Protein AF-0000000084727445 (afdb_homodimer)

Structure (mmCIF, N/CA/C/O backbone):
data_AF-0000000084727445-model_v1
#
loop_
_entity.id
_entity.type
_entity.pdbx_description
1 polymer "Aminoglycoside N3'-acetyltransferase"
#
loop_
_atom_site.group_PDB
_atom_site.id
_atom_site.type_symbol
_atom_site.label_atom_id
_atom_site.label_alt_id
_atom_site.label_comp_id
_atom_site.label_asym_id
_atom_site.label_entity_id
_atom_site.label_seq_id
_atom_site.pdbx_PDB_ins_code
_atom_site.Cartn_x
_atom_site.Cartn_y
_atom_site.Cartn_z
_atom_site.occupancy
_atom_site.B_iso_or_equiv
_atom_site.auth_seq_id
_atom_site.auth_comp_id
_atom_site.auth_asym_id
_atom_site.auth_atom_id
_atom_site.pdbx_PDB_model_num
ATOM 1 N N . MET A 1 1 ? -3.789 -14.625 15.906 1 36.19 1 MET A N 1
ATOM 2 C CA . MET A 1 1 ? -3.959 -13.188 16.078 1 36.19 1 MET A CA 1
ATOM 3 C C . MET A 1 1 ? -5.422 -12.836 16.328 1 36.19 1 MET A C 1
ATOM 5 O O . MET A 1 1 ? -6.273 -13.055 15.469 1 36.19 1 MET A O 1
ATOM 9 N N . ASN A 1 2 ? -5.859 -12.82 17.422 1 49.78 2 ASN A N 1
ATOM 10 C CA . ASN A 1 2 ? -7.227 -12.5 17.812 1 49.78 2 ASN A CA 1
ATOM 11 C C . ASN A 1 2 ? -7.68 -11.164 17.234 1 49.78 2 ASN A C 1
ATOM 13 O O . ASN A 1 2 ? -7.254 -10.102 17.703 1 49.78 2 ASN A O 1
ATOM 17 N N . GLU A 1 3 ? -8.047 -11.141 15.898 1 74.5 3 GLU A N 1
ATOM 18 C CA . GLU A 1 3 ? -8.508 -9.914 15.25 1 74.5 3 GLU A CA 1
ATOM 19 C C . GLU A 1 3 ? -9.758 -9.359 15.938 1 74.5 3 GLU A C 1
ATOM 21 O O . GLU A 1 3 ? -10.633 -10.117 16.344 1 74.5 3 GLU A O 1
ATOM 26 N N . THR A 1 4 ? -9.688 -8.133 16.5 1 88.75 4 THR A N 1
ATOM 27 C CA . THR A 1 4 ? -10.82 -7.406 17.062 1 88.75 4 THR A CA 1
ATOM 28 C C . THR A 1 4 ? -12.055 -7.586 16.188 1 88.75 4 THR A C 1
ATOM 30 O O . THR A 1 4 ? -11.992 -7.426 14.969 1 88.75 4 THR A O 1
ATOM 33 N N . LEU A 1 5 ? -13.07 -8.133 16.844 1 94.56 5 LEU A N 1
ATOM 34 C CA . LEU A 1 5 ? -14.328 -8.312 16.109 1 94.56 5 LEU A CA 1
ATOM 35 C C . LEU A 1 5 ? -14.844 -6.977 15.578 1 94.56 5 LEU A C 1
ATOM 37 O O . LEU A 1 5 ? -14.703 -5.945 16.234 1 94.56 5 LEU A O 1
ATOM 41 N N . PRO A 1 6 ? -15.461 -7.016 14.461 1 95.12 6 PRO A N 1
ATOM 42 C CA . PRO A 1 6 ? -15.992 -5.785 13.867 1 95.12 6 PRO A CA 1
ATOM 43 C C . PRO A 1 6 ? -16.906 -5.012 14.82 1 95.12 6 PRO A C 1
ATOM 45 O O . PRO A 1 6 ? -16.781 -3.791 14.938 1 95.12 6 PRO A O 1
ATOM 48 N N . GLU A 1 7 ? -17.75 -5.684 15.539 1 95.25 7 GLU A N 1
ATOM 49 C CA . GLU A 1 7 ? -18.719 -5.023 16.422 1 95.25 7 GLU A CA 1
ATOM 50 C C . GLU A 1 7 ? -18.016 -4.395 17.625 1 95.25 7 GLU A C 1
ATOM 52 O O . GLU A 1 7 ? -18.578 -3.537 18.297 1 95.25 7 GLU A O 1
ATOM 57 N N . ASP A 1 8 ? -16.844 -4.879 17.938 1 96.38 8 ASP A N 1
ATOM 58 C CA . ASP A 1 8 ? -16.047 -4.273 19.016 1 96.38 8 ASP A CA 1
ATOM 59 C C . ASP A 1 8 ? -15.383 -2.986 18.547 1 96.38 8 ASP A C 1
ATOM 61 O O . ASP A 1 8 ? -14.922 -2.182 19.359 1 96.38 8 ASP A O 1
ATOM 65 N N . ARG A 1 9 ? -15.336 -2.77 17.266 1 96.31 9 ARG A N 1
ATOM 66 C CA . ARG A 1 9 ? -14.68 -1.596 16.688 1 96.31 9 ARG A CA 1
ATOM 67 C C . ARG A 1 9 ? -15.672 -0.442 16.531 1 96.31 9 ARG A C 1
ATOM 69 O O . ARG A 1 9 ? -15.281 0.726 16.625 1 96.31 9 ARG A O 1
ATOM 76 N N . SER A 1 10 ? -16.828 -0.702 16.234 1 97.69 10 SER A N 1
ATOM 77 C CA . SER A 1 10 ? -17.891 0.284 16.078 1 97.69 10 SER A CA 1
ATOM 78 C C . SER A 1 10 ? -19.266 -0.361 16.203 1 97.69 10 SER A C 1
ATOM 80 O O . SER A 1 10 ? -19.438 -1.553 15.938 1 97.69 10 SER A O 1
ATOM 82 N N . PRO A 1 11 ? -20.266 0.376 16.625 1 97.25 11 PRO A N 1
ATOM 83 C CA . PRO A 1 11 ? -21.625 -0.177 16.781 1 97.25 11 PRO A CA 1
ATOM 84 C C . PRO A 1 11 ? -22.297 -0.491 15.453 1 97.25 11 PRO A C 1
ATOM 86 O O . PRO A 1 11 ? -23.219 -1.316 15.406 1 97.25 11 PRO A O 1
ATOM 89 N N . GLU A 1 12 ? -21.922 0.143 14.43 1 97.69 12 GLU A N 1
ATOM 90 C CA . GLU A 1 12 ? -22.391 -0.038 13.055 1 97.69 12 GLU A CA 1
ATOM 91 C C . GLU A 1 12 ? -21.234 0.094 12.062 1 97.69 12 GLU A C 1
ATOM 93 O O . GLU A 1 12 ? -20.172 0.629 12.398 1 97.69 12 GLU A O 1
ATOM 98 N N . PRO A 1 13 ? -21.469 -0.473 10.844 1 98 13 PRO A N 1
ATOM 99 C CA . PRO A 1 13 ? -20.422 -0.244 9.844 1 98 13 PRO A CA 1
ATOM 100 C C . PRO A 1 13 ? -20.234 1.234 9.508 1 98 13 PRO A C 1
ATOM 102 O O . PRO A 1 13 ? -21.219 1.973 9.398 1 98 13 PRO A O 1
ATOM 105 N N . ILE A 1 14 ? -19.016 1.622 9.461 1 98.81 14 ILE A N 1
ATOM 106 C CA . ILE A 1 14 ? -18.703 2.957 8.977 1 98.81 14 ILE A CA 1
ATOM 107 C C . ILE A 1 14 ? -18.594 2.939 7.449 1 98.81 14 ILE A C 1
ATOM 109 O O . ILE A 1 14 ? -17.875 2.121 6.879 1 98.81 14 ILE A O 1
ATOM 113 N N . THR A 1 15 ? -19.312 3.785 6.734 1 98.88 15 THR A N 1
ATOM 114 C CA . THR A 1 15 ? -19.438 3.736 5.285 1 98.88 15 THR A CA 1
ATOM 115 C C . THR A 1 15 ? -18.953 5.043 4.656 1 98.88 15 THR A C 1
ATOM 117 O O . THR A 1 15 ? -18.703 6.023 5.363 1 98.88 15 THR A O 1
ATOM 120 N N . VAL A 1 16 ? -18.828 5.047 3.334 1 98.81 16 VAL A N 1
ATOM 121 C CA . VAL A 1 16 ? -18.5 6.266 2.6 1 98.81 16 VAL A CA 1
ATOM 122 C C . VAL A 1 16 ? -19.531 7.348 2.91 1 98.81 16 VAL A C 1
ATOM 124 O O . VAL A 1 16 ? -19.172 8.492 3.209 1 98.81 16 VAL A O 1
ATOM 127 N N . GLU A 1 17 ? -20.75 6.98 2.914 1 98.62 17 GLU A N 1
ATOM 128 C CA . GLU A 1 17 ? -21.828 7.938 3.115 1 98.62 17 GLU A CA 1
ATOM 129 C C . GLU A 1 17 ? -21.828 8.484 4.539 1 98.62 17 GLU A C 1
ATOM 131 O O . GLU A 1 17 ? -22.016 9.688 4.75 1 98.62 17 GLU A O 1
ATOM 136 N N . SER A 1 18 ? -21.688 7.539 5.48 1 98.81 18 SER A N 1
ATOM 137 C CA . SER A 1 18 ? -21.688 8.008 6.863 1 98.81 18 SER A CA 1
ATOM 138 C C . SER A 1 18 ? -20.5 8.898 7.148 1 98.81 18 SER A C 1
ATOM 140 O O . SER A 1 18 ? -20.609 9.898 7.859 1 98.81 18 SER A O 1
ATOM 142 N N . MET A 1 19 ? -19.344 8.562 6.633 1 98.94 19 MET A N 1
ATOM 143 C CA . MET A 1 19 ? -18.156 9.398 6.84 1 98.94 19 MET A CA 1
ATOM 144 C C . MET A 1 19 ? -18.297 10.734 6.133 1 98.94 19 MET A C 1
ATOM 146 O O . MET A 1 19 ? -17.859 11.766 6.645 1 98.94 19 MET A O 1
ATOM 150 N N . ALA A 1 20 ? -18.875 10.711 4.906 1 98.88 20 ALA A N 1
ATOM 151 C CA . ALA A 1 20 ? -19.125 11.969 4.203 1 98.88 20 ALA A CA 1
ATOM 152 C C . ALA A 1 20 ? -20.016 12.891 5.023 1 98.88 20 ALA A C 1
ATOM 154 O O . ALA A 1 20 ? -19.766 14.094 5.113 1 98.88 20 ALA A O 1
ATOM 155 N N . ALA A 1 21 ? -21.047 12.336 5.598 1 98.81 21 ALA A N 1
ATOM 156 C CA . ALA A 1 21 ? -21.938 13.117 6.449 1 98.81 21 ALA A CA 1
ATOM 157 C C . ALA A 1 21 ? -21.188 13.672 7.66 1 98.81 21 ALA A C 1
ATOM 159 O O . ALA A 1 21 ? -21.359 14.844 8.016 1 98.81 21 ALA A O 1
ATOM 160 N N . ASP A 1 22 ? -20.422 12.812 8.305 1 98.88 22 ASP A N 1
ATOM 161 C CA . ASP A 1 22 ? -19.641 13.234 9.461 1 98.88 22 ASP A CA 1
ATOM 162 C C . ASP A 1 22 ? -18.688 14.375 9.086 1 98.88 22 ASP A C 1
ATOM 164 O O . ASP A 1 22 ? -18.516 15.32 9.852 1 98.88 22 ASP A O 1
ATOM 168 N N . LEU A 1 23 ? -18.031 14.234 7.938 1 98.94 23 LEU A N 1
ATOM 169 C CA . LEU A 1 23 ? -17.094 15.25 7.473 1 98.94 23 LEU A CA 1
ATOM 170 C C . LEU A 1 23 ? -17.797 16.578 7.25 1 98.94 23 LEU A C 1
ATOM 172 O O . LEU A 1 23 ? -17.281 17.641 7.621 1 98.94 23 LEU A O 1
ATOM 176 N N . ARG A 1 24 ? -18.953 16.547 6.625 1 98.81 24 ARG A N 1
ATOM 177 C CA . ARG A 1 24 ? -19.719 17.766 6.422 1 98.81 24 ARG A CA 1
ATOM 178 C C . ARG A 1 24 ? -20.125 18.391 7.754 1 98.81 24 ARG A C 1
ATOM 180 O O . ARG A 1 24 ? -20.062 19.609 7.918 1 98.81 24 ARG A O 1
ATOM 187 N N . GLU A 1 25 ? -20.531 17.531 8.68 1 98.69 25 GLU A N 1
ATOM 188 C CA . GLU A 1 25 ? -20.891 18.016 10.008 1 98.69 25 GLU A CA 1
ATOM 189 C C . GLU A 1 25 ? -19.688 18.672 10.703 1 98.69 25 GLU A C 1
ATOM 191 O O . GLU A 1 25 ? -19.844 19.656 11.43 1 98.69 25 GLU A O 1
ATOM 196 N N . LEU A 1 26 ? -18.547 18.109 10.477 1 98.75 26 LEU A N 1
ATOM 197 C CA . LEU A 1 26 ? -17.312 18.641 11.047 1 98.75 26 LEU A CA 1
ATOM 198 C C . LEU A 1 26 ? -16.984 20 10.469 1 98.75 26 LEU A C 1
ATOM 200 O O . LEU A 1 26 ? -16.281 20.797 11.102 1 98.75 26 LEU A O 1
ATOM 204 N N . GLY A 1 27 ? -17.438 20.219 9.188 1 98.56 27 GLY A N 1
ATOM 205 C CA . GLY A 1 27 ? -17.25 21.531 8.586 1 98.56 27 GLY A CA 1
ATOM 206 C C . GLY A 1 27 ? -16.5 21.469 7.266 1 98.56 27 GLY A C 1
ATOM 207 O O . GLY A 1 27 ? -16.219 22.516 6.664 1 98.56 27 GLY A O 1
ATOM 208 N N . VAL A 1 28 ? -16.172 20.281 6.809 1 98.81 28 VAL A N 1
ATOM 209 C CA . VAL A 1 28 ? -15.523 20.156 5.508 1 98.81 28 VAL A CA 1
ATOM 210 C C . VAL A 1 28 ? -16.5 20.531 4.398 1 98.81 28 VAL A C 1
ATOM 212 O O . VAL A 1 28 ? -17.656 20.094 4.414 1 98.81 28 VAL A O 1
ATOM 215 N N . GLN A 1 29 ? -16 21.312 3.482 1 98.06 29 GLN A N 1
ATOM 216 C CA . GLN A 1 29 ? -16.875 21.828 2.43 1 98.06 29 GLN A CA 1
ATOM 217 C C . GLN A 1 29 ? -16.281 21.547 1.049 1 98.06 29 GLN A C 1
ATOM 219 O O . GLN A 1 29 ? -15.078 21.328 0.91 1 98.06 29 GLN A O 1
ATOM 224 N N . ALA A 1 30 ? -17.172 21.578 0.112 1 98.38 30 ALA A N 1
ATOM 225 C CA . ALA A 1 30 ? -16.75 21.5 -1.28 1 98.38 30 ALA A CA 1
ATOM 226 C C . ALA A 1 30 ? -15.844 22.688 -1.636 1 98.38 30 ALA A C 1
ATOM 228 O O . ALA A 1 30 ? -16.109 23.828 -1.229 1 98.38 30 ALA A O 1
ATOM 229 N N . GLY A 1 31 ? -14.781 22.391 -2.355 1 98.56 31 GLY A N 1
ATOM 230 C CA . GLY A 1 31 ? -13.898 23.453 -2.816 1 98.56 31 GLY A CA 1
ATOM 231 C C . GLY A 1 31 ? -12.789 23.781 -1.83 1 98.56 31 GLY A C 1
ATOM 232 O O . GLY A 1 31 ? -11.875 24.547 -2.145 1 98.56 31 GLY A O 1
ATOM 233 N N . GLN A 1 32 ? -12.797 23.156 -0.694 1 98.5 32 GLN A N 1
ATOM 234 C CA . GLN A 1 32 ? -11.844 23.422 0.382 1 98.5 32 GLN A CA 1
ATOM 235 C C . GLN A 1 32 ? -10.508 22.75 0.115 1 98.5 32 GLN A C 1
ATOM 237 O O . GLN A 1 32 ? -10.438 21.75 -0.591 1 98.5 32 GLN A O 1
ATOM 242 N N . THR A 1 33 ? -9.422 23.375 0.541 1 98.88 33 THR A N 1
ATOM 243 C CA . THR A 1 33 ? -8.133 22.703 0.638 1 98.88 33 THR A CA 1
ATOM 244 C C . THR A 1 33 ? -7.93 22.109 2.033 1 98.88 33 THR A C 1
ATOM 246 O O . THR A 1 33 ? -7.957 22.844 3.027 1 98.88 33 THR A O 1
ATOM 249 N N . ILE A 1 34 ? -7.727 20.812 2.123 1 98.94 34 ILE A N 1
ATOM 250 C CA . ILE A 1 34 ? -7.574 20.203 3.445 1 98.94 34 ILE A CA 1
ATOM 251 C C . ILE A 1 34 ? -6.332 19.312 3.467 1 98.94 34 ILE A C 1
ATOM 253 O O . ILE A 1 34 ? -6.062 18.594 2.508 1 98.94 34 ILE A O 1
ATOM 257 N N . LEU A 1 35 ? -5.516 19.5 4.477 1 98.94 35 LEU A N 1
ATOM 258 C CA . LEU A 1 35 ? -4.398 18.609 4.812 1 98.94 35 LEU A CA 1
ATOM 259 C C . LEU A 1 35 ? -4.832 17.547 5.816 1 98.94 35 LEU A C 1
ATOM 261 O O . LEU A 1 35 ? -5.102 17.859 6.977 1 98.94 35 LEU A O 1
ATOM 265 N N . VAL A 1 36 ? -4.805 16.297 5.391 1 98.94 36 VAL A N 1
ATOM 266 C CA . VAL A 1 36 ? -5.449 15.242 6.168 1 98.94 36 VAL A CA 1
ATOM 267 C C . VAL A 1 36 ? -4.391 14.383 6.84 1 98.94 36 VAL A C 1
ATOM 269 O O . VAL A 1 36 ? -3.424 13.953 6.199 1 98.94 36 VAL A O 1
ATOM 272 N N . HIS A 1 37 ? -4.523 14.203 8.086 1 98.81 37 HIS A N 1
ATOM 273 C CA . HIS A 1 37 ? -3.863 13.164 8.875 1 98.81 37 HIS A CA 1
ATOM 274 C C . HIS A 1 37 ? -4.867 12.141 9.398 1 98.81 37 HIS A C 1
ATOM 276 O O . HIS A 1 37 ? -5.797 12.492 10.125 1 98.81 37 HIS A O 1
ATOM 282 N N . GLY A 1 38 ? -4.641 10.875 9.031 1 98.56 38 GLY A N 1
ATOM 283 C CA . GLY A 1 38 ? -5.68 9.922 9.375 1 98.56 38 GLY A CA 1
ATOM 284 C C . GLY A 1 38 ? -5.137 8.594 9.859 1 98.56 38 GLY A C 1
ATOM 285 O O . GLY A 1 38 ? -4.082 8.148 9.406 1 98.56 38 GLY A O 1
ATOM 286 N N . SER A 1 39 ? -5.879 8 10.742 1 98.62 39 SER A N 1
ATOM 287 C CA . SER A 1 39 ? -5.668 6.641 11.227 1 98.62 39 SER A CA 1
ATOM 288 C C . SER A 1 39 ? -6.902 5.773 10.992 1 98.62 39 SER A C 1
ATOM 290 O O . SER A 1 39 ? -7.914 5.93 11.68 1 98.62 39 SER A O 1
ATOM 292 N N . LEU A 1 40 ? -6.793 4.816 10.133 1 98.56 40 LEU A N 1
ATOM 293 C CA . LEU A 1 40 ? -7.926 3.979 9.758 1 98.56 40 LEU A CA 1
ATOM 294 C C . LEU A 1 40 ? -8.477 3.23 10.969 1 98.56 40 LEU A C 1
ATOM 296 O O . LEU A 1 40 ? -9.695 3.15 11.156 1 98.56 40 LEU A O 1
ATOM 300 N N . SER A 1 41 ? -7.586 2.742 11.805 1 97.69 41 SER A N 1
ATOM 301 C CA . SER A 1 41 ? -7.973 1.884 12.914 1 97.69 41 SER A CA 1
ATOM 302 C C . SER A 1 41 ? -8.797 2.652 13.945 1 97.69 41 SER A C 1
ATOM 304 O O . SER A 1 41 ? -9.508 2.051 14.75 1 97.69 41 SER A O 1
ATOM 306 N N . LYS A 1 42 ? -8.719 3.922 13.859 1 98.38 42 LYS A N 1
ATOM 307 C CA . LYS A 1 42 ? -9.398 4.734 14.859 1 98.38 42 LYS A CA 1
ATOM 308 C C . LYS A 1 42 ? -10.797 5.121 14.391 1 98.38 42 LYS A C 1
ATOM 310 O O . LYS A 1 42 ? -11.609 5.617 15.18 1 98.38 42 LYS A O 1
ATOM 315 N N . LEU A 1 43 ? -11.172 4.805 13.195 1 98.69 43 LEU A N 1
ATOM 316 C CA . LEU A 1 43 ? -12.43 5.285 12.625 1 98.69 43 LEU A CA 1
ATOM 317 C C . LEU A 1 43 ? -13.547 4.266 12.836 1 98.69 43 LEU A C 1
ATOM 319 O O . LEU A 1 43 ? -14.711 4.551 12.562 1 98.69 43 LEU A O 1
ATOM 323 N N . GLY A 1 44 ? -13.18 3.051 13.375 1 98.31 44 GLY A N 1
ATOM 324 C CA . GLY A 1 44 ? -14.133 1.958 13.484 1 98.31 44 GLY A CA 1
ATOM 325 C C . GLY A 1 44 ? -13.969 0.907 12.398 1 98.31 44 GLY A C 1
ATOM 326 O O . GLY A 1 44 ? -12.883 0.775 11.82 1 98.31 44 GLY A O 1
ATOM 327 N N . TRP A 1 45 ? -14.969 0.009 12.297 1 98.06 45 TRP A N 1
ATOM 328 C CA . TRP A 1 45 ? -14.969 -0.939 11.188 1 98.06 45 TRP A CA 1
ATOM 329 C C . TRP A 1 45 ? -15.453 -0.275 9.906 1 98.06 45 TRP A C 1
ATOM 331 O O . TRP A 1 45 ? -16.656 -0.126 9.688 1 98.06 45 TRP A O 1
ATOM 341 N N . VAL A 1 46 ? -14.578 0.122 9.07 1 98.5 46 VAL A N 1
ATOM 342 C CA . VAL A 1 46 ? -14.883 0.878 7.859 1 98.5 46 VAL A CA 1
ATOM 343 C C . VAL A 1 46 ? -15.172 -0.083 6.711 1 98.5 46 VAL A C 1
ATOM 345 O O . VAL A 1 46 ? -14.289 -0.829 6.281 1 98.5 46 VAL A O 1
ATOM 348 N N . CYS A 1 47 ? -16.375 -0.074 6.23 1 98.31 47 CYS A N 1
ATOM 349 C CA . CYS A 1 47 ? -16.766 -0.875 5.078 1 98.31 47 CYS A CA 1
ATOM 350 C C . CYS A 1 47 ? -16.031 -0.41 3.818 1 98.31 47 CYS A C 1
ATOM 352 O O . CYS A 1 47 ? -16.406 0.603 3.223 1 98.31 47 CYS A O 1
ATOM 354 N N . GLY A 1 48 ? -15.016 -1.154 3.402 1 97.75 48 GLY A N 1
ATOM 355 C CA . GLY A 1 48 ? -14.203 -0.77 2.258 1 97.75 48 GLY A CA 1
ATOM 356 C C . GLY A 1 48 ? -12.828 -0.255 2.646 1 97.75 48 GLY A C 1
ATOM 357 O O . GLY A 1 48 ? -12.039 0.141 1.783 1 97.75 48 GLY A O 1
ATOM 358 N N . GLY A 1 49 ? -12.555 -0.23 3.977 1 97.94 49 GLY A N 1
ATOM 359 C CA . GLY A 1 49 ? -11.227 0.122 4.453 1 97.94 49 GLY A CA 1
ATOM 360 C C . GLY A 1 49 ? -10.773 1.499 4.004 1 97.94 49 GLY A C 1
ATOM 361 O O . GLY A 1 49 ? -11.555 2.451 4.023 1 97.94 49 GLY A O 1
ATOM 362 N N . PRO A 1 50 ? -9.516 1.626 3.68 1 98.75 50 PRO A N 1
ATOM 363 C CA . PRO A 1 50 ? -8.969 2.943 3.344 1 98.75 50 PRO A CA 1
ATOM 364 C C . PRO A 1 50 ? -9.594 3.535 2.082 1 98.75 50 PRO A C 1
ATOM 366 O O . PRO A 1 50 ? -9.719 4.758 1.962 1 98.75 50 PRO A O 1
ATOM 369 N N . GLN A 1 51 ? -9.93 2.703 1.159 1 98.81 51 GLN A N 1
ATOM 370 C CA . GLN A 1 51 ? -10.586 3.188 -0.053 1 98.81 51 GLN A CA 1
ATOM 371 C C . GLN A 1 51 ? -11.836 3.994 0.281 1 98.81 51 GLN A C 1
ATOM 373 O O . GLN A 1 51 ? -12.094 5.035 -0.33 1 98.81 51 GLN A O 1
ATOM 378 N N . ALA A 1 52 ? -12.609 3.49 1.228 1 98.81 52 ALA A N 1
ATOM 379 C CA . ALA A 1 52 ? -13.836 4.168 1.624 1 98.81 52 ALA A CA 1
ATOM 380 C C . ALA A 1 52 ? -13.547 5.547 2.203 1 98.81 52 ALA A C 1
ATOM 382 O O . ALA A 1 52 ? -14.297 6.5 1.975 1 98.81 52 ALA A O 1
ATOM 383 N N . VAL A 1 53 ? -12.477 5.66 2.943 1 98.94 53 VAL A N 1
ATOM 384 C CA . VAL A 1 53 ? -12.102 6.934 3.547 1 98.94 53 VAL A CA 1
ATOM 385 C C . VAL A 1 53 ? -11.734 7.938 2.453 1 98.94 53 VAL A C 1
ATOM 387 O O . VAL A 1 53 ? -12.203 9.078 2.465 1 98.94 53 VAL A O 1
ATOM 390 N N . VAL A 1 54 ? -10.906 7.504 1.501 1 98.94 54 VAL A N 1
ATOM 391 C CA . VAL A 1 54 ? -10.492 8.375 0.407 1 98.94 54 VAL A CA 1
ATOM 392 C C . VAL A 1 54 ? -11.711 8.781 -0.422 1 98.94 54 VAL A C 1
ATOM 394 O O . VAL A 1 54 ? -11.875 9.953 -0.769 1 98.94 54 VAL A O 1
ATOM 397 N N . ASP A 1 55 ? -12.594 7.793 -0.694 1 98.81 55 ASP A N 1
ATOM 398 C CA . ASP A 1 55 ? -13.82 8.078 -1.436 1 98.81 55 ASP A CA 1
ATOM 399 C C . ASP A 1 55 ? -14.664 9.133 -0.721 1 98.81 55 ASP A C 1
ATOM 401 O O . ASP A 1 55 ? -15.203 10.039 -1.358 1 98.81 55 ASP A O 1
ATOM 405 N N . ALA A 1 56 ? -14.797 8.984 0.585 1 98.94 56 ALA A N 1
ATOM 406 C CA . ALA A 1 56 ? -15.594 9.93 1.363 1 98.94 56 ALA A CA 1
ATOM 407 C C . ALA A 1 56 ? -15 11.336 1.288 1 98.94 56 ALA A C 1
ATOM 409 O O . ALA A 1 56 ? -15.727 12.312 1.081 1 98.94 56 ALA A O 1
ATOM 410 N N . LEU A 1 57 ? -13.703 11.477 1.454 1 98.94 57 LEU A N 1
ATOM 411 C CA . LEU A 1 57 ? -13.023 12.766 1.39 1 98.94 57 LEU A CA 1
ATOM 412 C C . LEU A 1 57 ? -13.211 13.406 0.021 1 98.94 57 LEU A C 1
ATOM 414 O O . LEU A 1 57 ? -13.555 14.594 -0.07 1 98.94 57 LEU A O 1
ATOM 418 N N . GLN A 1 58 ? -12.984 12.625 -1.034 1 98.81 58 GLN A N 1
ATOM 419 C CA . GLN A 1 58 ? -13.125 13.156 -2.385 1 98.81 58 GLN A CA 1
ATOM 420 C C . GLN A 1 58 ? -14.562 13.578 -2.67 1 98.81 58 GLN A C 1
ATOM 422 O O . GLN A 1 58 ? -14.797 14.586 -3.338 1 98.81 58 GLN A O 1
ATOM 427 N N . ARG A 1 59 ? -15.469 12.766 -2.152 1 98.38 59 ARG A N 1
ATOM 428 C CA . ARG A 1 59 ? -16.891 13.07 -2.346 1 98.38 59 ARG A CA 1
ATOM 429 C C . ARG A 1 59 ? -17.25 14.414 -1.721 1 98.38 59 ARG A C 1
ATOM 431 O O . ARG A 1 59 ? -18.016 15.195 -2.299 1 98.38 59 ARG A O 1
ATOM 438 N N . VAL A 1 60 ? -16.75 14.695 -0.58 1 98.88 60 VAL A N 1
ATOM 439 C CA . VAL A 1 60 ? -17.156 15.891 0.168 1 98.88 60 VAL A CA 1
ATOM 440 C C . VAL A 1 60 ? -16.391 17.109 -0.362 1 98.88 60 VAL A C 1
ATOM 442 O O . VAL A 1 60 ? -16.984 18.172 -0.573 1 98.88 60 VAL A O 1
ATOM 445 N N . VAL A 1 61 ? -15.102 17.031 -0.595 1 98.75 61 VAL A N 1
ATOM 446 C CA . VAL A 1 61 ? -14.25 18.141 -1.01 1 98.75 61 VAL A CA 1
ATOM 447 C C . VAL A 1 61 ? -14.539 18.484 -2.469 1 98.75 61 VAL A C 1
ATOM 449 O O . VAL A 1 61 ? -14.594 19.672 -2.832 1 98.75 61 VAL A O 1
ATOM 452 N N . GLY A 1 62 ? -14.688 17.438 -3.316 1 98.25 62 GLY A N 1
ATOM 453 C CA . GLY A 1 62 ? -14.969 17.625 -4.73 1 98.25 62 GLY A CA 1
ATOM 454 C C . GLY A 1 62 ? -13.75 18.031 -5.539 1 98.25 62 GLY A C 1
ATOM 455 O O . GLY A 1 62 ? -12.734 18.438 -4.973 1 98.25 62 GLY A O 1
ATOM 456 N N . ALA A 1 63 ? -13.883 18 -6.84 1 97 63 ALA A N 1
ATOM 457 C CA . ALA A 1 63 ? -12.766 18.219 -7.762 1 97 63 ALA A CA 1
ATOM 458 C C . ALA A 1 63 ? -12.305 19.672 -7.727 1 97 63 ALA A C 1
ATOM 460 O O . ALA A 1 63 ? -11.18 19.984 -8.133 1 97 63 ALA A O 1
ATOM 461 N N . ASP A 1 64 ? -13.172 20.562 -7.266 1 98.25 64 ASP A N 1
ATOM 462 C CA . ASP A 1 64 ? -12.812 21.984 -7.191 1 98.25 64 ASP A CA 1
ATOM 463 C C . ASP A 1 64 ? -12 22.281 -5.934 1 98.25 64 ASP A C 1
ATOM 465 O O . ASP A 1 64 ? -11.422 23.359 -5.797 1 98.25 64 ASP A O 1
ATOM 469 N N . GLY A 1 65 ? -12 21.328 -4.984 1 98.81 65 GLY A N 1
ATOM 470 C CA . GLY A 1 65 ? -11.148 21.438 -3.805 1 98.81 65 GLY A CA 1
ATOM 471 C C . GLY A 1 65 ? -9.82 20.719 -3.957 1 98.81 65 GLY A C 1
ATOM 472 O O . GLY A 1 65 ? -9.414 20.375 -5.07 1 98.81 65 GLY A O 1
ATOM 473 N N . THR A 1 66 ? -9.078 20.641 -2.842 1 98.94 66 THR A N 1
ATOM 474 C CA . THR A 1 66 ? -7.762 20 -2.846 1 98.94 66 THR A CA 1
ATOM 475 C C . THR A 1 66 ? -7.551 19.188 -1.573 1 98.94 66 THR A C 1
ATOM 477 O O . THR A 1 66 ? -7.742 19.703 -0.466 1 98.94 66 THR A O 1
ATOM 480 N N . ILE A 1 67 ? -7.281 17.953 -1.728 1 99 67 ILE A N 1
ATOM 481 C CA . ILE A 1 67 ? -6.922 17.078 -0.613 1 99 67 ILE A CA 1
ATOM 482 C C . ILE A 1 67 ? -5.414 16.844 -0.611 1 99 67 ILE A C 1
ATOM 484 O O . ILE A 1 67 ? -4.832 16.516 -1.649 1 99 67 ILE A O 1
ATOM 488 N N . VAL A 1 68 ? -4.777 17.062 0.479 1 98.94 68 VAL A N 1
ATOM 489 C CA . VAL A 1 68 ? -3.344 16.859 0.649 1 98.94 68 VAL A CA 1
ATOM 490 C C . VAL A 1 68 ? -3.094 15.891 1.807 1 98.94 68 VAL A C 1
ATOM 492 O O . VAL A 1 68 ? -3.762 15.961 2.84 1 98.94 68 VAL A O 1
ATOM 495 N N . MET A 1 69 ? -2.193 14.953 1.662 1 98.94 69 MET A N 1
ATOM 496 C CA . MET A 1 69 ? -1.774 14.062 2.74 1 98.94 69 MET A CA 1
ATOM 497 C C . MET A 1 69 ? -0.258 13.898 2.758 1 98.94 69 MET A C 1
ATOM 499 O O . MET A 1 69 ? 0.376 13.836 1.703 1 98.94 69 MET A O 1
ATOM 503 N N . PRO A 1 70 ? 0.297 13.883 4.031 1 98.81 70 PRO A N 1
ATOM 504 C CA . PRO A 1 70 ? 1.7 13.461 4.074 1 98.81 70 PRO A CA 1
ATOM 505 C C . PRO A 1 70 ? 1.904 12.031 3.574 1 98.81 70 PRO A C 1
ATOM 507 O O . PRO A 1 70 ? 1.115 11.141 3.9 1 98.81 70 PRO A O 1
ATOM 510 N N . THR A 1 71 ? 2.854 11.828 2.746 1 98.75 71 THR A N 1
ATOM 511 C CA . THR A 1 71 ? 3.23 10.516 2.225 1 98.75 71 THR A CA 1
ATOM 512 C C . THR A 1 71 ? 4.723 10.266 2.414 1 98.75 71 THR A C 1
ATOM 514 O O . THR A 1 71 ? 5.414 9.859 1.479 1 98.75 71 THR A O 1
ATOM 517 N N . HIS A 1 72 ? 5.188 10.43 3.586 1 98.44 72 HIS A N 1
ATOM 518 C CA . HIS A 1 72 ? 6.605 10.398 3.922 1 98.44 72 HIS A CA 1
ATOM 519 C C . HIS A 1 72 ? 7.191 9 3.703 1 98.44 72 HIS A C 1
ATOM 521 O O . HIS A 1 72 ? 6.488 8 3.854 1 98.44 72 HIS A O 1
ATOM 527 N N . SER A 1 73 ? 8.406 8.953 3.299 1 97.81 73 SER A N 1
ATOM 528 C CA . SER A 1 73 ? 9.242 7.762 3.189 1 97.81 73 SER A CA 1
ATOM 529 C C . SER A 1 73 ? 10.602 7.98 3.848 1 97.81 73 SER A C 1
ATOM 531 O O . SER A 1 73 ? 11.641 7.926 3.182 1 97.81 73 SER A O 1
ATOM 533 N N . PRO A 1 74 ? 10.609 8.125 5.176 1 95.88 74 PRO A N 1
ATOM 534 C CA . PRO A 1 74 ? 11.805 8.578 5.887 1 95.88 74 PRO A CA 1
ATOM 535 C C . PRO A 1 74 ? 12.922 7.531 5.895 1 95.88 74 PRO A C 1
ATOM 537 O O . PRO A 1 74 ? 14.047 7.832 6.297 1 95.88 74 PRO A O 1
ATOM 540 N N . GLY A 1 75 ? 12.648 6.352 5.422 1 95.06 75 GLY A N 1
ATOM 541 C CA . GLY A 1 75 ? 13.641 5.289 5.41 1 95.06 75 GLY A CA 1
ATOM 542 C C . GLY A 1 75 ? 14.727 5.5 4.375 1 95.06 75 GLY A C 1
ATOM 543 O O . GLY A 1 75 ? 15.781 4.859 4.43 1 95.06 75 GLY A O 1
ATOM 544 N N . ASN A 1 76 ? 14.445 6.254 3.361 1 97.44 76 ASN A N 1
ATOM 545 C CA . ASN A 1 76 ? 15.461 6.688 2.408 1 97.44 76 ASN A CA 1
ATOM 546 C C . ASN A 1 76 ? 16.344 7.777 2.996 1 97.44 76 ASN A C 1
ATOM 548 O O . ASN A 1 76 ? 16.172 8.961 2.697 1 97.44 76 ASN A O 1
ATOM 552 N N . MET A 1 77 ? 17.25 7.348 3.846 1 97.12 77 MET A N 1
ATOM 553 C CA . MET A 1 77 ? 18.031 8.289 4.637 1 97.12 77 MET A CA 1
ATOM 554 C C . MET A 1 77 ? 19.453 7.77 4.844 1 97.12 77 MET A C 1
ATOM 556 O O . MET A 1 77 ? 19.766 6.645 4.449 1 97.12 77 MET A O 1
ATOM 560 N N . ASN A 1 78 ? 20.25 8.641 5.438 1 96.81 78 ASN A N 1
ATOM 561 C CA . ASN A 1 78 ? 21.562 8.227 5.914 1 96.81 78 ASN A CA 1
ATOM 562 C C . ASN A 1 78 ? 21.469 7.012 6.84 1 96.81 78 ASN A C 1
ATOM 564 O O . ASN A 1 78 ? 20.844 7.082 7.895 1 96.81 78 ASN A O 1
ATOM 568 N N . PRO A 1 79 ? 22.109 5.895 6.41 1 97.38 79 PRO A N 1
ATOM 569 C CA . PRO A 1 79 ? 22 4.695 7.246 1 97.38 79 PRO A CA 1
ATOM 570 C C . PRO A 1 79 ? 22.531 4.918 8.664 1 97.38 79 PRO A C 1
ATOM 572 O O . PRO A 1 79 ? 22.062 4.262 9.602 1 97.38 79 PRO A O 1
ATOM 575 N N . ALA A 1 80 ? 23.422 5.809 8.859 1 96.06 80 ALA A N 1
ATOM 576 C CA . ALA A 1 80 ? 23.938 6.117 10.188 1 96.06 80 ALA A CA 1
ATOM 577 C C . ALA A 1 80 ? 22.859 6.707 11.086 1 96.06 80 ALA A C 1
ATOM 579 O O . ALA A 1 80 ? 22.984 6.699 12.312 1 96.06 80 ALA A O 1
ATOM 580 N N . ASP A 1 81 ? 21.812 7.219 10.484 1 93.94 81 ASP A N 1
ATOM 581 C CA . ASP A 1 81 ? 20.734 7.859 11.234 1 93.94 81 ASP A CA 1
ATOM 582 C C . ASP A 1 81 ? 19.547 6.914 11.406 1 93.94 81 ASP A C 1
ATOM 584 O O . ASP A 1 81 ? 18.547 7.266 12.047 1 93.94 81 ASP A O 1
ATOM 588 N N . MET A 1 82 ? 19.688 5.75 10.781 1 92.31 82 MET A N 1
ATOM 589 C CA . MET A 1 82 ? 18.641 4.746 10.977 1 92.31 82 MET A CA 1
ATOM 590 C C . MET A 1 82 ? 18.688 4.191 12.398 1 92.31 82 MET A C 1
ATOM 592 O O . MET A 1 82 ? 19.734 3.717 12.852 1 92.31 82 MET A O 1
ATOM 596 N N . GLY A 1 83 ? 17.547 4.355 13.18 1 85.81 83 GLY A N 1
ATOM 597 C CA . GLY A 1 83 ? 17.656 4.016 14.586 1 85.81 83 GLY A CA 1
ATOM 598 C C . GLY A 1 83 ? 16.547 3.08 15.055 1 85.81 83 GLY A C 1
ATOM 599 O O . GLY A 1 83 ? 16.562 2.629 16.203 1 85.81 83 GLY A O 1
ATOM 600 N N . ASN A 1 84 ? 15.578 2.746 14.289 1 85.81 84 ASN A N 1
ATOM 601 C CA . ASN A 1 84 ? 14.469 1.92 14.75 1 85.81 84 ASN A CA 1
ATOM 602 C C . ASN A 1 84 ? 14.133 0.822 13.742 1 85.81 84 ASN A C 1
ATOM 604 O O . ASN A 1 84 ? 13.148 0.924 13.008 1 85.81 84 ASN A O 1
ATOM 608 N N . PRO A 1 85 ? 14.82 -0.178 13.656 1 90.88 85 PRO A N 1
ATOM 609 C CA . PRO A 1 85 ? 16.078 -0.482 14.336 1 90.88 85 PRO A CA 1
ATOM 610 C C . PRO A 1 85 ? 17.297 0.02 13.562 1 90.88 85 PRO A C 1
ATOM 612 O O . PRO A 1 85 ? 17.203 0.343 12.383 1 90.88 85 PRO A O 1
ATOM 615 N N . PRO A 1 86 ? 18.422 0.103 14.25 1 94.44 86 PRO A N 1
ATOM 616 C CA . PRO A 1 86 ? 19.641 0.548 13.562 1 94.44 86 PRO A CA 1
ATOM 617 C C . PRO A 1 86 ? 20.25 -0.533 12.672 1 94.44 86 PRO A C 1
ATOM 619 O O . PRO A 1 86 ? 20.172 -1.721 13 1 94.44 86 PRO A O 1
ATOM 622 N N . VAL A 1 87 ? 20.812 -0.134 11.57 1 95.81 87 VAL A N 1
ATOM 623 C CA . VAL A 1 87 ? 21.578 -1.062 10.734 1 95.81 87 VAL A CA 1
ATOM 624 C C . VAL A 1 87 ? 23.047 -1.051 11.164 1 95.81 87 VAL A C 1
ATOM 626 O O . VAL A 1 87 ? 23.547 -0.036 11.648 1 95.81 87 VAL A O 1
ATOM 629 N N . PRO A 1 88 ? 23.734 -2.137 11 1 96.94 88 PRO A N 1
ATOM 630 C CA . PRO A 1 88 ? 25.156 -2.186 11.344 1 96.94 88 PRO A CA 1
ATOM 631 C C . PRO A 1 88 ? 25.984 -1.186 10.547 1 96.94 88 PRO A C 1
ATOM 633 O O . PRO A 1 88 ? 25.75 -0.978 9.359 1 96.94 88 PRO A O 1
ATOM 636 N N . GLU A 1 89 ? 26.953 -0.639 11.219 1 97.62 89 GLU A N 1
ATOM 637 C CA . GLU A 1 89 ? 27.859 0.314 10.57 1 97.62 89 GLU A CA 1
ATOM 638 C C . GLU A 1 89 ? 28.484 -0.288 9.312 1 97.62 89 GLU A C 1
ATOM 640 O O . GLU A 1 89 ? 28.688 0.413 8.32 1 97.62 89 GLU A O 1
ATOM 645 N N . SER A 1 90 ? 28.797 -1.586 9.383 1 98.06 90 SER A N 1
ATOM 646 C CA . SER A 1 90 ? 29.438 -2.27 8.266 1 98.06 90 SER A CA 1
ATOM 647 C C . SER A 1 90 ? 28.547 -2.283 7.031 1 98.06 90 SER A C 1
ATOM 649 O O . SER A 1 90 ? 29 -2.6 5.93 1 98.06 90 SER A O 1
ATOM 651 N N . TRP A 1 91 ? 27.266 -1.937 7.156 1 98.25 91 TRP A N 1
ATOM 652 C CA . TRP A 1 91 ? 26.312 -1.981 6.051 1 98.25 91 TRP A CA 1
ATOM 653 C C . TRP A 1 91 ? 26.156 -0.605 5.41 1 98.25 91 TRP A C 1
ATOM 655 O O . TRP A 1 91 ? 25.547 -0.475 4.34 1 98.25 91 TRP A O 1
ATOM 665 N N . TYR A 1 92 ? 26.719 0.461 6.02 1 98.31 92 TYR A N 1
ATOM 666 C CA . TYR A 1 92 ? 26.438 1.838 5.633 1 98.31 92 TYR A CA 1
ATOM 667 C C . TYR A 1 92 ? 26.781 2.072 4.164 1 98.31 92 TYR A C 1
ATOM 669 O O . TYR A 1 92 ? 25.969 2.617 3.41 1 98.31 92 TYR A O 1
ATOM 677 N N . ASP A 1 93 ? 27.938 1.619 3.777 1 98.31 93 ASP A N 1
ATOM 678 C CA . ASP A 1 93 ? 28.391 1.862 2.408 1 98.31 93 ASP A CA 1
ATOM 679 C C . ASP A 1 93 ? 27.484 1.146 1.403 1 98.31 93 ASP A C 1
ATOM 681 O O . ASP A 1 93 ? 27.125 1.714 0.37 1 98.31 93 ASP A O 1
ATOM 685 N N . THR A 1 94 ? 27.141 -0.084 1.723 1 98.5 94 THR A N 1
ATOM 686 C CA . THR A 1 94 ? 26.25 -0.841 0.845 1 98.5 94 THR A CA 1
ATOM 687 C C . THR A 1 94 ? 24.906 -0.145 0.708 1 98.5 94 THR A C 1
ATOM 689 O O . THR A 1 94 ? 24.359 -0.027 -0.396 1 98.5 94 THR A O 1
ATOM 692 N N . VAL A 1 95 ? 24.359 0.323 1.808 1 98.38 95 VAL A N 1
ATOM 693 C CA . VAL A 1 95 ? 23.062 1.003 1.795 1 98.38 95 VAL A CA 1
ATOM 694 C C . VAL A 1 95 ? 23.156 2.266 0.941 1 98.38 95 VAL A C 1
ATOM 696 O O . VAL A 1 95 ? 22.312 2.492 0.067 1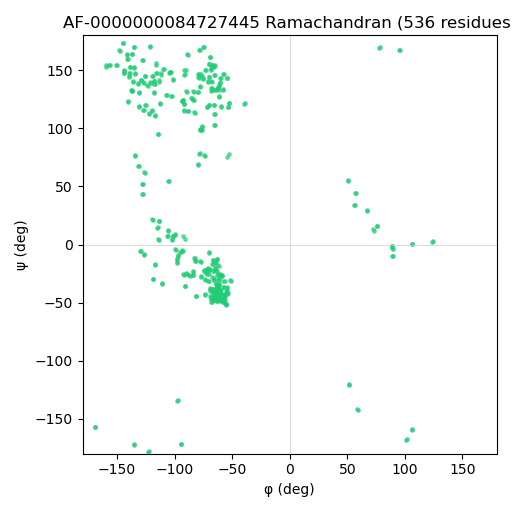 98.38 95 VAL A O 1
ATOM 699 N N . ARG A 1 96 ? 24.188 3.066 1.112 1 98.44 96 ARG A N 1
ATOM 700 C CA . ARG A 1 96 ? 24.359 4.297 0.348 1 98.44 96 ARG A CA 1
ATOM 701 C C . ARG A 1 96 ? 24.469 4.004 -1.145 1 98.44 96 ARG A C 1
ATOM 703 O O . ARG A 1 96 ? 23.938 4.75 -1.973 1 98.44 96 ARG A O 1
ATOM 710 N N . GLU A 1 97 ? 25.062 2.922 -1.469 1 98.25 97 GLU A N 1
ATOM 711 C CA . GLU A 1 97 ? 25.375 2.59 -2.857 1 98.25 97 GLU A CA 1
ATOM 712 C C . GLU A 1 97 ? 24.172 1.95 -3.551 1 98.25 97 GLU A C 1
ATOM 714 O O . GLU A 1 97 ? 24.031 2.059 -4.77 1 98.25 97 GLU A O 1
ATOM 719 N N . THR A 1 98 ? 23.266 1.356 -2.707 1 98.56 98 THR A N 1
ATOM 720 C CA . THR A 1 98 ? 22.359 0.453 -3.396 1 98.56 98 THR A CA 1
ATOM 721 C C . THR A 1 98 ? 20.906 0.812 -3.09 1 98.56 98 THR A C 1
ATOM 723 O O . THR A 1 98 ? 19.984 0.297 -3.727 1 98.56 98 THR A O 1
ATOM 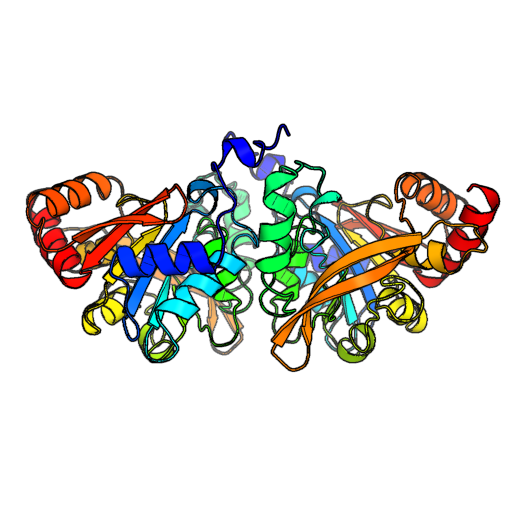726 N N . MET A 1 99 ? 20.625 1.735 -2.152 1 98.62 99 MET A N 1
ATOM 727 C CA . MET A 1 99 ? 19.266 2.166 -1.864 1 98.62 99 MET A CA 1
ATOM 728 C C . MET A 1 99 ? 18.547 2.619 -3.137 1 98.62 99 MET A C 1
ATOM 730 O O . MET A 1 99 ? 19.078 3.449 -3.881 1 98.62 99 MET A O 1
ATOM 734 N N . PRO A 1 100 ? 17.406 1.966 -3.457 1 98.62 100 PRO A N 1
ATOM 735 C CA . PRO A 1 100 ? 16.672 2.469 -4.617 1 98.62 100 PRO A CA 1
ATOM 736 C C . PRO A 1 100 ? 16.344 3.955 -4.508 1 98.62 100 PRO A C 1
ATOM 738 O O . PRO A 1 100 ? 16.031 4.445 -3.418 1 98.62 100 PRO A O 1
ATOM 741 N N . PRO A 1 101 ? 16.406 4.656 -5.668 1 98.75 101 PRO A N 1
ATOM 742 C CA . PRO A 1 101 ? 16.031 6.074 -5.609 1 98.75 101 PRO A CA 1
ATOM 743 C C . PRO A 1 101 ? 14.547 6.285 -5.34 1 98.75 101 PRO A C 1
ATOM 745 O O . PRO A 1 101 ? 13.727 5.441 -5.703 1 98.75 101 PRO A O 1
ATOM 748 N N . TYR A 1 102 ? 14.336 7.402 -4.703 1 98.69 102 TYR A N 1
ATOM 749 C CA . TYR A 1 102 ? 12.945 7.809 -4.543 1 98.69 102 TYR A CA 1
ATOM 750 C C . TYR A 1 102 ? 12.281 8.031 -5.898 1 98.69 102 TYR A C 1
ATOM 752 O O . TYR A 1 102 ? 12.828 8.727 -6.758 1 98.69 102 TYR A O 1
ATOM 760 N N . ARG A 1 103 ? 11.219 7.453 -6.129 1 98.38 103 ARG A N 1
ATOM 761 C CA . ARG A 1 103 ? 10.297 7.68 -7.23 1 98.38 103 ARG A CA 1
ATOM 762 C C . ARG A 1 103 ? 8.875 7.91 -6.715 1 98.38 103 ARG A C 1
ATOM 764 O O . ARG A 1 103 ? 8.281 7.016 -6.113 1 98.38 103 ARG A O 1
ATOM 771 N N . PRO A 1 104 ? 8.305 9.078 -6.914 1 97.31 104 PRO A N 1
ATOM 772 C CA . PRO A 1 104 ? 6.988 9.406 -6.359 1 97.31 104 PRO A CA 1
ATOM 773 C C . PRO A 1 104 ? 5.934 8.352 -6.684 1 97.31 104 PRO A C 1
ATOM 775 O O . PRO A 1 104 ? 5.039 8.102 -5.875 1 97.31 104 PRO A O 1
ATOM 778 N N . GLU A 1 105 ? 6.027 7.68 -7.797 1 95.38 105 GLU A N 1
ATOM 779 C CA . GLU A 1 105 ? 4.996 6.754 -8.25 1 95.38 105 GLU A CA 1
ATOM 780 C C . GLU A 1 105 ? 5.168 5.379 -7.609 1 95.38 105 GLU A C 1
ATOM 782 O O . GLU A 1 105 ? 4.191 4.648 -7.422 1 95.38 105 GLU A O 1
ATOM 787 N N . SER A 1 106 ? 6.43 5.031 -7.215 1 95.81 106 SER A N 1
ATOM 788 C CA . SER A 1 106 ? 6.684 3.625 -6.93 1 95.81 106 SER A CA 1
ATOM 789 C C . SER A 1 106 ? 7.109 3.424 -5.477 1 95.81 106 SER A C 1
ATOM 791 O O . SER A 1 106 ? 6.898 2.352 -4.906 1 95.81 106 SER A O 1
ATOM 793 N N . THR A 1 107 ? 7.762 4.438 -4.871 1 98.5 107 THR A N 1
ATOM 794 C CA . THR A 1 107 ? 8.242 4.297 -3.5 1 98.5 107 THR A CA 1
ATOM 795 C C . THR A 1 107 ? 7.082 4.305 -2.514 1 98.5 107 THR A C 1
ATOM 797 O O . THR A 1 107 ? 6.332 5.281 -2.439 1 98.5 107 THR A O 1
ATOM 800 N N . PRO A 1 108 ? 6.883 3.234 -1.755 1 98.38 108 PRO A N 1
ATOM 801 C CA . PRO A 1 108 ? 5.793 3.242 -0.775 1 98.38 108 PRO A CA 1
ATOM 802 C C . PRO A 1 108 ? 6.035 4.227 0.366 1 98.38 108 PRO A C 1
ATOM 804 O O . PRO A 1 108 ? 7.184 4.582 0.648 1 98.38 108 PRO A O 1
ATOM 807 N N . THR A 1 109 ? 4.957 4.664 0.954 1 98.25 109 THR A N 1
ATOM 808 C CA . THR A 1 109 ? 5.098 5.445 2.178 1 98.25 109 THR A CA 1
ATOM 809 C C . THR A 1 109 ? 5.586 4.57 3.326 1 98.25 109 THR A C 1
ATOM 811 O O . THR A 1 109 ? 5.559 3.34 3.234 1 98.25 109 THR A O 1
ATOM 814 N N . GLN A 1 110 ? 6.086 5.203 4.32 1 96.88 110 GLN A N 1
ATOM 815 C CA . GLN A 1 110 ? 6.492 4.512 5.543 1 96.88 110 GLN A CA 1
ATOM 816 C C . GLN A 1 110 ? 5.922 5.203 6.777 1 96.88 110 GLN A C 1
ATOM 818 O O . GLN A 1 110 ? 6.164 6.395 6.996 1 96.88 110 GLN A O 1
ATOM 823 N N . GLY A 1 111 ? 5.137 4.48 7.48 1 94.81 111 GLY A N 1
ATOM 824 C CA . GLY A 1 111 ? 4.617 5 8.734 1 94.81 111 GLY A CA 1
ATOM 825 C C . GLY A 1 111 ? 3.512 6.023 8.547 1 94.81 111 GLY A C 1
ATOM 826 O O . GLY A 1 111 ? 3.184 6.766 9.477 1 94.81 111 GLY A O 1
ATOM 827 N N . MET A 1 112 ? 2.932 6.125 7.426 1 96.75 112 MET A N 1
ATOM 828 C CA . MET A 1 112 ? 1.934 7.148 7.133 1 96.75 112 MET A CA 1
ATOM 829 C C . MET A 1 112 ? 0.522 6.594 7.297 1 96.75 112 MET A C 1
ATOM 831 O O . MET A 1 112 ? -0.446 7.355 7.344 1 96.75 112 MET A O 1
ATOM 835 N N . GLY A 1 113 ? 0.456 5.281 7.34 1 96.75 113 GLY A N 1
ATOM 836 C CA . GLY A 1 113 ? -0.85 4.664 7.512 1 96.75 113 GLY A CA 1
ATOM 837 C C . GLY A 1 113 ? -1.492 4.258 6.199 1 96.75 113 GLY A C 1
ATOM 838 O O . GLY A 1 113 ? -1.079 4.711 5.133 1 96.75 113 GLY A O 1
ATOM 839 N N . ALA A 1 114 ? -2.576 3.436 6.328 1 98.06 114 ALA A N 1
ATOM 840 C CA . ALA A 1 114 ? -3.227 2.814 5.176 1 98.06 114 ALA A CA 1
ATOM 841 C C . ALA A 1 114 ? -3.977 3.85 4.344 1 98.06 114 ALA A C 1
ATOM 843 O O . ALA A 1 114 ? -4.059 3.73 3.121 1 98.06 114 ALA A O 1
ATOM 844 N N . ILE A 1 115 ? -4.484 4.875 4.992 1 98.81 115 ILE A N 1
ATOM 845 C CA . ILE A 1 115 ? -5.277 5.875 4.285 1 98.81 115 ILE A CA 1
ATOM 846 C C . ILE A 1 115 ? -4.387 6.66 3.326 1 98.81 115 ILE A C 1
ATOM 848 O O . ILE A 1 115 ? -4.695 6.777 2.139 1 98.81 115 ILE A O 1
ATOM 852 N N . ALA A 1 116 ? -3.256 7.148 3.822 1 98.81 116 ALA A N 1
ATOM 853 C CA . ALA A 1 116 ? -2.334 7.922 2.992 1 98.81 116 ALA A CA 1
ATOM 854 C C . ALA A 1 116 ? -1.762 7.066 1.866 1 98.81 116 ALA A C 1
ATOM 856 O O . ALA A 1 116 ? -1.637 7.527 0.729 1 98.81 116 ALA A O 1
ATOM 857 N N . GLU A 1 117 ? -1.401 5.832 2.234 1 98.62 117 GLU A N 1
ATOM 858 C CA . GLU A 1 117 ? -0.875 4.922 1.222 1 98.62 117 GLU A CA 1
ATOM 859 C C . GLU A 1 117 ? -1.904 4.66 0.127 1 98.62 117 GLU A C 1
ATOM 861 O O . GLU A 1 117 ? -1.568 4.648 -1.06 1 98.62 117 GLU A O 1
ATOM 866 N N . CYS A 1 118 ? -3.141 4.461 0.493 1 98.69 118 CYS A N 1
ATOM 867 C CA . CYS A 1 118 ? -4.215 4.254 -0.473 1 98.69 118 CYS A CA 1
ATOM 868 C C . CYS A 1 118 ? -4.43 5.5 -1.322 1 98.69 118 CYS A C 1
ATOM 870 O O . CYS A 1 118 ? -4.516 5.414 -2.549 1 98.69 118 CYS A O 1
ATOM 872 N N . PHE A 1 119 ? -4.395 6.629 -0.732 1 98.88 119 PHE A N 1
ATOM 873 C CA . PHE A 1 119 ? -4.676 7.91 -1.371 1 98.88 119 PHE A CA 1
ATOM 874 C C . PHE A 1 119 ? -3.656 8.203 -2.465 1 98.88 119 PHE A C 1
ATOM 876 O O . PHE A 1 119 ? -4.023 8.609 -3.568 1 98.88 119 PHE A O 1
ATOM 883 N N . ARG A 1 120 ? -2.377 7.961 -2.176 1 98.5 120 ARG A N 1
ATOM 884 C CA . ARG A 1 120 ? -1.36 8.406 -3.123 1 98.5 120 ARG A CA 1
ATOM 885 C C . ARG A 1 120 ? -1.461 7.641 -4.438 1 98.5 120 ARG A C 1
ATOM 887 O O . ARG A 1 120 ? -0.866 8.039 -5.441 1 98.5 120 ARG A O 1
ATOM 894 N N . ASN A 1 121 ? -2.23 6.559 -4.402 1 97.25 121 ASN A N 1
ATOM 895 C CA . ASN A 1 121 ? -2.311 5.715 -5.59 1 97.25 121 ASN A CA 1
ATOM 896 C C . ASN A 1 121 ? -3.611 5.949 -6.355 1 97.25 121 ASN A C 1
ATOM 898 O O . ASN A 1 121 ? -3.895 5.254 -7.332 1 97.25 121 ASN A O 1
ATOM 902 N N . TYR A 1 122 ? -4.398 6.855 -5.961 1 98.25 122 TYR A N 1
ATOM 903 C CA . TYR A 1 122 ? -5.66 7.156 -6.625 1 98.25 122 TYR A CA 1
ATOM 904 C C . TYR A 1 122 ? -5.422 7.883 -7.945 1 98.25 122 TYR A C 1
ATOM 906 O O . TYR A 1 122 ? -4.441 8.617 -8.086 1 98.25 122 TYR A O 1
ATOM 914 N N . PRO A 1 123 ? -6.367 7.668 -8.906 1 96.88 123 PRO A N 1
ATOM 915 C CA . PRO A 1 123 ? -6.27 8.445 -10.148 1 96.88 123 PRO A CA 1
ATOM 916 C C . PRO A 1 123 ? -6.293 9.953 -9.906 1 96.88 123 PRO A C 1
ATOM 918 O O . PRO A 1 123 ? -7.09 10.438 -9.094 1 96.88 123 PRO A O 1
ATOM 921 N N . GLY A 1 124 ? -5.402 10.641 -10.531 1 97.75 124 GLY A N 1
ATOM 922 C CA . GLY A 1 124 ? -5.387 12.094 -10.453 1 97.75 124 GLY A CA 1
ATOM 923 C C . GLY A 1 124 ? -4.559 12.625 -9.297 1 97.75 124 GLY A C 1
ATOM 924 O O . GLY A 1 124 ? -4.293 13.82 -9.211 1 97.75 124 GLY A O 1
ATOM 925 N N . VAL A 1 125 ? -4.133 11.773 -8.406 1 98.62 125 VAL A N 1
ATOM 926 C CA . VAL A 1 125 ? -3.279 12.188 -7.297 1 98.62 125 VAL A CA 1
ATOM 927 C C . VAL A 1 125 ? -1.845 12.375 -7.789 1 98.62 125 VAL A C 1
ATOM 929 O O . VAL A 1 125 ? -1.347 11.57 -8.586 1 98.62 125 VAL A O 1
ATOM 932 N N . VAL A 1 126 ? -1.225 13.43 -7.375 1 98.62 126 VAL A N 1
ATOM 933 C CA . VAL A 1 126 ? 0.181 13.68 -7.68 1 98.62 126 VAL A CA 1
ATOM 934 C C . VAL A 1 126 ? 0.981 13.766 -6.383 1 98.62 126 VAL A C 1
ATOM 936 O O . VAL A 1 126 ? 0.459 14.188 -5.348 1 98.62 126 VAL A O 1
ATOM 939 N N . ARG A 1 127 ? 2.176 13.32 -6.371 1 98.75 127 ARG A N 1
ATOM 940 C CA . ARG A 1 127 ? 3.053 13.289 -5.203 1 98.75 127 ARG A CA 1
ATOM 941 C C . ARG A 1 127 ? 4.293 14.148 -5.426 1 98.75 127 ARG A C 1
ATOM 943 O O . ARG A 1 127 ? 4.863 14.156 -6.52 1 98.75 127 ARG A O 1
ATOM 950 N N . SER A 1 128 ? 4.734 14.867 -4.41 1 98.81 128 SER A N 1
ATOM 951 C CA . SER A 1 128 ? 5.883 15.75 -4.52 1 98.81 128 SER A CA 1
ATOM 952 C C . SER A 1 128 ? 7.188 14.961 -4.562 1 98.81 128 SER A C 1
ATOM 954 O O . SER A 1 128 ? 7.207 13.766 -4.277 1 98.81 128 SER A O 1
ATOM 956 N N . ASP A 1 129 ? 8.25 15.57 -4.848 1 97 129 ASP A N 1
ATOM 957 C CA . ASP A 1 129 ? 9.484 14.891 -5.254 1 97 129 ASP A CA 1
ATOM 958 C C . ASP A 1 129 ? 10.461 14.773 -4.086 1 97 129 ASP A C 1
ATOM 960 O O . ASP A 1 129 ? 11.586 14.312 -4.258 1 97 129 ASP A O 1
ATOM 964 N N . HIS A 1 130 ? 10.086 15.102 -2.898 1 98.31 130 HIS A N 1
ATOM 965 C CA . HIS A 1 130 ? 11.031 14.969 -1.795 1 98.31 130 HIS A CA 1
ATOM 966 C C . HIS A 1 130 ? 11.125 13.523 -1.323 1 98.31 130 HIS A C 1
ATOM 968 O O . HIS A 1 130 ? 10.102 12.891 -1.027 1 98.31 130 HIS A O 1
ATOM 974 N N . PRO A 1 131 ? 12.289 12.984 -1.168 1 98.44 131 PRO A N 1
ATOM 975 C CA . PRO A 1 131 ? 12.461 11.547 -0.951 1 98.44 131 PRO A CA 1
ATOM 976 C C . PRO A 1 131 ? 12.062 11.109 0.458 1 98.44 131 PRO A C 1
ATOM 978 O O . PRO A 1 131 ? 11.742 9.945 0.68 1 98.44 131 PRO A O 1
ATOM 981 N N . GLN A 1 132 ? 12.055 12.023 1.424 1 97.88 132 GLN A N 1
ATOM 982 C CA . GLN A 1 132 ? 11.781 11.68 2.814 1 97.88 132 GLN A CA 1
ATOM 983 C C . GLN A 1 132 ? 10.438 12.25 3.27 1 97.88 132 GLN A C 1
ATOM 985 O O . GLN A 1 132 ? 9.727 11.617 4.047 1 97.88 132 GLN A O 1
ATOM 990 N N . HIS A 1 133 ? 10.086 13.438 2.742 1 98.12 133 HIS A N 1
ATOM 991 C CA . HIS A 1 133 ? 8.961 14.195 3.281 1 98.12 133 HIS A CA 1
ATOM 992 C C . HIS A 1 133 ? 7.973 14.57 2.182 1 98.12 133 HIS A C 1
ATOM 994 O O . HIS A 1 133 ? 7.492 15.711 2.137 1 98.12 133 HIS A O 1
ATOM 1000 N N . SER A 1 134 ? 7.68 13.672 1.329 1 98.75 134 SER A N 1
ATOM 1001 C CA . SER A 1 134 ? 6.75 13.93 0.233 1 98.75 134 SER A CA 1
ATOM 1002 C C . SER A 1 134 ? 5.32 14.086 0.744 1 98.75 134 SER A C 1
ATOM 1004 O O . SER A 1 134 ? 5 13.648 1.851 1 98.75 134 SER A O 1
ATOM 1006 N N . PHE A 1 135 ? 4.531 14.789 -0.033 1 98.94 135 PHE A N 1
ATOM 1007 C CA . PHE A 1 135 ? 3.086 14.891 0.11 1 98.94 135 PHE A CA 1
ATOM 1008 C C . PHE A 1 135 ? 2.385 14.508 -1.188 1 98.94 135 PHE A C 1
ATOM 1010 O O . PHE A 1 135 ? 2.896 14.766 -2.277 1 98.94 135 PHE A O 1
ATOM 1017 N N . ALA A 1 136 ? 1.242 13.883 -1.047 1 98.94 136 ALA A N 1
ATOM 1018 C CA . ALA A 1 136 ? 0.353 13.648 -2.182 1 98.94 136 ALA A CA 1
ATOM 1019 C C . ALA A 1 136 ? -0.833 14.609 -2.156 1 98.94 136 ALA A C 1
ATOM 1021 O O . ALA A 1 136 ? -1.293 15.008 -1.085 1 98.94 136 ALA A O 1
ATOM 1022 N N . ALA A 1 137 ? -1.293 14.945 -3.316 1 98.94 137 ALA A N 1
ATOM 1023 C CA . ALA A 1 137 ? -2.414 15.875 -3.412 1 98.94 137 ALA A CA 1
ATOM 1024 C C . ALA A 1 137 ? -3.336 15.508 -4.57 1 98.94 137 ALA A C 1
ATOM 1026 O O . ALA A 1 137 ? -2.889 14.961 -5.578 1 98.94 137 ALA A O 1
ATOM 1027 N N . TRP A 1 138 ? -4.574 15.797 -4.441 1 98.94 138 TRP A N 1
ATOM 1028 C CA . TRP A 1 138 ? -5.621 15.594 -5.434 1 98.94 138 TRP A CA 1
ATOM 1029 C C . TRP A 1 138 ? -6.508 16.828 -5.555 1 98.94 138 TRP A C 1
ATOM 1031 O O . TRP A 1 138 ? -6.812 17.484 -4.551 1 98.94 138 TRP A O 1
ATOM 1041 N N . GLY A 1 139 ? -6.988 17.047 -6.727 1 98.81 139 GLY A N 1
ATOM 1042 C CA . GLY A 1 139 ? -7.965 18.109 -6.922 1 98.81 139 GLY A CA 1
ATOM 1043 C C . GLY A 1 139 ? -7.395 19.328 -7.633 1 98.81 139 GLY A C 1
ATOM 1044 O O . GLY A 1 139 ? -6.383 19.219 -8.336 1 98.81 139 GLY A O 1
ATOM 1045 N N . ALA A 1 140 ? -8 20.469 -7.512 1 98.81 140 ALA A N 1
ATOM 1046 C CA . ALA A 1 140 ? -7.812 21.656 -8.344 1 98.81 140 ALA A CA 1
ATOM 1047 C C . ALA A 1 140 ? -6.391 22.188 -8.211 1 98.81 140 ALA A C 1
ATOM 1049 O O . ALA A 1 140 ? -5.805 22.656 -9.195 1 98.81 140 ALA A O 1
ATOM 1050 N N . ASP A 1 141 ? -5.801 22.125 -7.012 1 98.88 141 ASP A N 1
ATOM 1051 C CA . ASP A 1 141 ? -4.5 22.75 -6.785 1 98.88 141 ASP A CA 1
ATOM 1052 C C . ASP A 1 141 ? -3.426 21.688 -6.512 1 98.88 141 ASP A C 1
ATOM 1054 O O . ASP A 1 141 ? -2.404 21.984 -5.891 1 98.88 141 ASP A O 1
ATOM 1058 N N . ALA A 1 142 ? -3.678 20.469 -6.906 1 98.88 142 ALA A N 1
ATOM 1059 C CA . ALA A 1 142 ? -2.762 19.375 -6.625 1 98.88 142 ALA A CA 1
ATOM 1060 C C . ALA A 1 142 ? -1.367 19.656 -7.168 1 98.88 142 ALA A C 1
ATOM 1062 O O . ALA A 1 142 ? -0.371 19.5 -6.461 1 98.88 142 ALA A O 1
ATOM 1063 N N . GLU A 1 143 ? -1.255 20.109 -8.414 1 98.75 143 GLU A N 1
ATOM 1064 C CA . GLU A 1 143 ? 0.034 20.391 -9.031 1 98.75 143 GLU A CA 1
ATOM 1065 C C . GLU A 1 143 ? 0.732 21.562 -8.336 1 98.75 143 GLU A C 1
ATOM 1067 O O . GLU A 1 143 ? 1.937 21.5 -8.078 1 98.75 143 GLU A O 1
ATOM 1072 N N . TYR A 1 144 ? -0.045 22.562 -8.039 1 98.81 144 TYR A N 1
ATOM 1073 C CA . TYR A 1 144 ? 0.515 23.719 -7.352 1 98.81 144 TYR A CA 1
ATOM 1074 C C . TYR A 1 144 ? 1.118 23.312 -6.012 1 98.81 144 TYR A C 1
ATOM 1076 O O . TYR A 1 144 ? 2.227 23.734 -5.668 1 98.81 144 TYR A O 1
ATOM 1084 N N . VAL A 1 145 ? 0.469 22.469 -5.25 1 98.88 145 VAL A N 1
ATOM 1085 C CA . VAL A 1 145 ? 0.854 22.078 -3.898 1 98.88 145 VAL A CA 1
ATOM 1086 C C . VAL A 1 145 ? 2.127 21.234 -3.949 1 98.88 145 VAL A C 1
ATOM 1088 O O . VAL A 1 145 ? 2.994 21.359 -3.08 1 98.88 145 VAL A O 1
ATOM 1091 N N . THR A 1 146 ? 2.266 20.375 -4.977 1 98.81 146 THR A N 1
ATOM 1092 C CA . THR A 1 146 ? 3.322 19.375 -4.953 1 98.81 146 THR A CA 1
ATOM 1093 C C . THR A 1 146 ? 4.527 19.844 -5.77 1 98.81 146 THR A C 1
ATOM 1095 O O . THR A 1 146 ? 5.609 19.266 -5.664 1 98.81 146 THR A O 1
ATOM 1098 N N . ASP A 1 147 ? 4.34 20.859 -6.52 1 98 147 ASP A N 1
ATOM 1099 C CA . ASP A 1 147 ? 5.383 21.297 -7.441 1 98 147 ASP A CA 1
ATOM 1100 C C . ASP A 1 147 ? 6.512 22.016 -6.695 1 98 147 ASP A C 1
ATOM 1102 O O . ASP A 1 147 ? 6.262 22.734 -5.734 1 98 147 ASP A O 1
ATOM 1106 N N . GLY A 1 148 ? 7.727 21.766 -7.156 1 97.12 148 GLY A N 1
ATOM 1107 C CA . GLY A 1 148 ? 8.875 22.516 -6.672 1 97.12 148 GLY A CA 1
ATOM 1108 C C . GLY A 1 148 ? 9.195 22.25 -5.215 1 97.12 148 GLY A C 1
ATOM 1109 O O . GLY A 1 148 ? 9.609 23.141 -4.484 1 97.12 148 GLY A O 1
ATOM 1110 N N . HIS A 1 149 ? 8.898 21.047 -4.703 1 98.06 149 HIS A N 1
ATOM 1111 C CA . HIS A 1 149 ? 9.227 20.688 -3.332 1 98.06 149 HIS A CA 1
ATOM 1112 C C . HIS A 1 149 ? 10.734 20.625 -3.125 1 98.06 149 HIS A C 1
ATOM 1114 O O . HIS A 1 149 ? 11.414 19.75 -3.664 1 98.06 149 HIS A O 1
ATOM 1120 N N . SER A 1 150 ? 11.227 21.562 -2.34 1 97 150 SER A N 1
ATOM 1121 C CA . SER A 1 150 ? 12.672 21.734 -2.17 1 97 150 SER A CA 1
ATOM 1122 C C . SER A 1 150 ? 13.266 20.594 -1.365 1 97 150 SER A C 1
ATOM 1124 O O . SER A 1 150 ? 12.672 20.125 -0.392 1 97 150 SER A O 1
ATOM 1126 N N . LEU A 1 151 ? 14.43 20.156 -1.778 1 95.5 151 LEU A N 1
ATOM 1127 C CA . LEU A 1 151 ? 15.172 19.172 -1.008 1 95.5 151 LEU A CA 1
ATOM 1128 C C . LEU A 1 151 ? 15.617 19.75 0.333 1 95.5 151 LEU A C 1
ATOM 1130 O O . LEU A 1 151 ? 15.469 19.094 1.372 1 95.5 151 LEU A O 1
ATOM 1134 N N . LYS A 1 152 ? 16.188 20.984 0.226 1 94.31 152 LYS A N 1
ATOM 1135 C CA . LYS A 1 152 ? 16.578 21.703 1.438 1 94.31 152 LYS A CA 1
ATOM 1136 C C . LYS A 1 152 ? 15.391 22.359 2.109 1 94.31 152 LYS A C 1
ATOM 1138 O O . LYS A 1 152 ? 14.516 22.922 1.433 1 94.31 152 LYS A O 1
ATOM 1143 N N . ARG A 1 153 ? 15.422 22.359 3.441 1 94 153 ARG A N 1
ATOM 1144 C CA . ARG A 1 153 ? 14.32 22.938 4.199 1 94 153 ARG A CA 1
ATOM 1145 C C . ARG A 1 153 ? 12.977 22.391 3.734 1 94 153 ARG A C 1
ATOM 1147 O O . ARG A 1 153 ? 12.07 23.141 3.379 1 94 153 ARG A O 1
ATOM 1154 N N . SER A 1 154 ? 12.867 21.094 3.754 1 95.75 154 SER A N 1
ATOM 1155 C CA . SER A 1 154 ? 11.891 20.266 3.047 1 95.75 154 SER A CA 1
ATOM 1156 C C . SER A 1 154 ? 10.469 20.562 3.518 1 95.75 154 SER A C 1
ATOM 1158 O O . SER A 1 154 ? 9.508 20.266 2.807 1 95.75 154 SER A O 1
ATOM 1160 N N . LEU A 1 155 ? 10.258 21.109 4.723 1 97.31 155 LEU A N 1
ATOM 1161 C CA . LEU A 1 155 ? 8.93 21.406 5.246 1 97.31 155 LEU A CA 1
ATOM 1162 C C . LEU A 1 155 ? 8.75 22.891 5.512 1 97.31 155 LEU A C 1
ATOM 1164 O O . LEU A 1 155 ? 7.934 23.281 6.344 1 97.31 155 LEU A O 1
ATOM 1168 N N . GLY A 1 156 ? 9.594 23.719 4.84 1 96.5 156 GLY A N 1
ATOM 1169 C CA . GLY A 1 156 ? 9.586 25.156 4.988 1 96.5 156 GLY A CA 1
ATOM 1170 C C . GLY A 1 156 ? 8.797 25.875 3.902 1 96.5 156 GLY A C 1
ATOM 1171 O O . GLY A 1 156 ? 7.684 25.453 3.568 1 96.5 156 GLY A O 1
ATOM 1172 N N . GLU A 1 157 ? 9.398 26.938 3.359 1 97.38 157 GLU A N 1
ATOM 1173 C CA . GLU A 1 157 ? 8.664 27.859 2.504 1 97.38 157 GLU A CA 1
ATOM 1174 C C . GLU A 1 157 ? 8.469 27.281 1.104 1 97.38 157 GLU A C 1
ATOM 1176 O O . GLU A 1 157 ? 7.547 27.672 0.389 1 97.38 157 GLU A O 1
ATOM 1181 N N . ASN A 1 158 ? 9.328 26.453 0.677 1 97.69 158 ASN A N 1
ATOM 1182 C CA . ASN A 1 158 ? 9.188 25.797 -0.616 1 97.69 158 ASN A CA 1
ATOM 1183 C C . ASN A 1 158 ? 8.758 24.344 -0.457 1 97.69 158 ASN A C 1
ATOM 1185 O O . ASN A 1 158 ? 9.422 23.438 -0.96 1 97.69 158 ASN A O 1
ATOM 1189 N N . SER A 1 159 ? 7.691 24.141 0.224 1 98.44 159 SER A N 1
ATOM 1190 C CA . SER A 1 159 ? 7.121 22.828 0.53 1 98.44 159 SER A CA 1
ATOM 1191 C C . SER A 1 159 ? 5.605 22.844 0.36 1 98.44 159 SER A C 1
ATOM 1193 O O . SER A 1 159 ? 4.984 23.906 0.295 1 98.44 159 SER A O 1
ATOM 1195 N N . PRO A 1 160 ? 5.012 21.656 0.286 1 98.88 160 PRO A N 1
ATOM 1196 C CA . PRO A 1 160 ? 3.551 21.562 0.233 1 98.88 160 PRO A CA 1
ATOM 1197 C C . PRO A 1 160 ? 2.867 22.219 1.427 1 98.88 160 PRO A C 1
ATOM 1199 O O . PRO A 1 160 ? 1.757 22.734 1.297 1 98.88 160 PRO A O 1
ATOM 1202 N N . LEU A 1 161 ? 3.506 22.219 2.596 1 98.88 161 LEU A N 1
ATOM 1203 C CA . LEU A 1 161 ? 2.906 22.844 3.773 1 98.88 161 LEU A CA 1
ATOM 1204 C C . LEU A 1 161 ? 2.705 24.328 3.561 1 98.88 161 LEU A C 1
ATOM 1206 O O . LEU A 1 161 ? 1.659 24.891 3.916 1 98.88 161 LEU A O 1
ATOM 1210 N N . ALA A 1 162 ? 3.691 24.969 2.984 1 98.88 162 ALA A N 1
ATOM 1211 C CA . ALA A 1 162 ? 3.588 26.406 2.707 1 98.88 162 ALA A CA 1
ATOM 1212 C C . ALA A 1 162 ? 2.51 26.672 1.663 1 98.88 162 ALA A C 1
ATOM 1214 O O . ALA A 1 162 ? 1.816 27.703 1.735 1 98.88 162 ALA A O 1
ATOM 1215 N N . ARG A 1 163 ? 2.396 25.812 0.668 1 98.94 163 ARG A N 1
ATOM 1216 C CA . ARG A 1 163 ? 1.368 25.984 -0.353 1 98.94 163 ARG A CA 1
ATOM 1217 C C . ARG A 1 163 ? -0.028 25.859 0.249 1 98.94 163 ARG A C 1
ATOM 1219 O O . ARG A 1 163 ? -0.934 26.609 -0.109 1 98.94 163 ARG A O 1
ATOM 1226 N N . VAL A 1 164 ? -0.185 24.844 1.167 1 98.94 164 VAL A N 1
ATOM 1227 C CA . VAL A 1 164 ? -1.466 24.719 1.853 1 98.94 164 VAL A CA 1
ATOM 1228 C C . VAL A 1 164 ? -1.772 25.984 2.639 1 98.94 164 VAL A C 1
ATOM 1230 O O . VAL A 1 164 ? -2.914 26.453 2.654 1 98.94 164 VAL A O 1
ATOM 1233 N N . TYR A 1 165 ? -0.782 26.547 3.25 1 98.88 165 TYR A N 1
ATOM 1234 C CA . TYR A 1 165 ? -0.912 27.812 3.971 1 98.88 165 TYR A CA 1
ATOM 1235 C C . TYR A 1 165 ? -1.375 28.922 3.039 1 98.88 165 TYR A C 1
ATOM 1237 O O . TYR A 1 165 ? -2.307 29.672 3.363 1 98.88 165 TYR A O 1
ATOM 1245 N N . GLU A 1 166 ? -0.755 29.047 1.892 1 98.81 166 GLU A N 1
ATOM 1246 C CA . GLU A 1 166 ? -1.066 30.094 0.91 1 98.81 166 GLU A CA 1
ATOM 1247 C C . GLU A 1 166 ? -2.49 29.938 0.384 1 98.81 166 GLU A C 1
ATOM 1249 O O . GLU A 1 166 ? -3.129 30.922 0.017 1 98.81 166 GLU A O 1
ATOM 1254 N N . LEU A 1 167 ? -2.975 28.75 0.428 1 98.81 167 LEU A N 1
ATOM 1255 C CA . LEU A 1 167 ? -4.312 28.453 -0.074 1 98.81 167 LEU A CA 1
ATOM 1256 C C . LEU A 1 167 ? -5.352 28.594 1.035 1 98.81 167 LEU A C 1
ATOM 1258 O O . LEU A 1 167 ? -6.512 28.219 0.851 1 98.81 167 LEU A O 1
ATOM 1262 N N . ASP A 1 168 ? -4.891 29.047 2.176 1 98.62 168 ASP A N 1
ATOM 1263 C CA . ASP A 1 168 ? -5.762 29.188 3.336 1 98.62 168 ASP A CA 1
ATOM 1264 C C . ASP A 1 168 ? -6.41 27.844 3.697 1 98.62 168 ASP A C 1
ATOM 1266 O O . ASP A 1 168 ? -7.621 27.781 3.916 1 98.62 168 ASP A O 1
ATOM 1270 N N . GLY A 1 169 ? -5.57 26.797 3.668 1 98.81 169 GLY A N 1
ATOM 1271 C CA . GLY A 1 169 ? -6.07 25.438 3.865 1 98.81 169 GLY A CA 1
ATOM 1272 C C . GLY A 1 169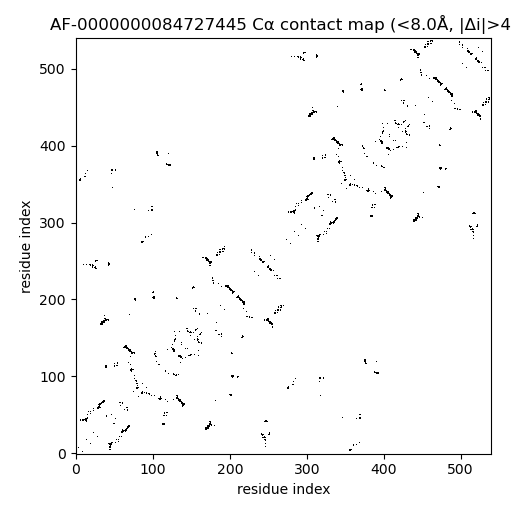 ? -6.348 25.125 5.32 1 98.81 169 GLY A C 1
ATOM 1273 O O . GLY A 1 169 ? -5.961 25.875 6.215 1 98.81 169 GLY A O 1
ATOM 1274 N N . ASP A 1 170 ? -7.051 23.984 5.527 1 98.88 170 ASP A N 1
ATOM 1275 C CA . ASP A 1 170 ? -7.355 23.469 6.859 1 98.88 170 ASP A CA 1
ATOM 1276 C C . ASP A 1 170 ? -6.68 22.125 7.09 1 98.88 170 ASP A C 1
ATOM 1278 O O . ASP A 1 170 ? -6.445 21.359 6.145 1 98.88 170 ASP A O 1
ATOM 1282 N N . VAL A 1 171 ? -6.316 21.891 8.328 1 98.88 171 VAL A N 1
ATOM 1283 C CA . VAL A 1 171 ? -5.852 20.562 8.75 1 98.88 171 VAL A CA 1
ATOM 1284 C C . VAL A 1 171 ? -7.039 19.734 9.227 1 98.88 171 VAL A C 1
ATOM 1286 O O . VAL A 1 171 ? -7.887 20.219 9.977 1 98.88 171 VAL A O 1
ATOM 1289 N N . CYS A 1 172 ? -7.102 18.562 8.758 1 98.94 172 CYS A N 1
ATOM 1290 C CA . CYS A 1 172 ? -8.164 17.641 9.141 1 98.94 172 CYS A CA 1
ATOM 1291 C C . CYS A 1 172 ? -7.602 16.391 9.805 1 98.94 172 CYS A C 1
ATOM 1293 O O . CYS A 1 172 ? -6.871 15.625 9.18 1 98.94 172 CYS A O 1
ATOM 1295 N N . PHE A 1 173 ? -7.934 16.219 11.078 1 98.81 173 PHE A N 1
ATOM 1296 C CA . PHE A 1 173 ? -7.57 15.008 11.82 1 98.81 173 PHE A CA 1
ATOM 1297 C C . PHE A 1 173 ? -8.68 13.969 11.742 1 98.81 173 PHE A C 1
ATOM 1299 O O . PHE A 1 173 ? -9.836 14.266 12.07 1 98.81 173 PHE A O 1
ATOM 1306 N N . LEU A 1 174 ? -8.344 12.852 11.297 1 98.88 174 LEU A N 1
ATOM 1307 C CA . LEU A 1 174 ? -9.227 11.695 11.344 1 98.88 174 LEU A CA 1
ATOM 1308 C C . LEU A 1 174 ? -8.664 10.609 12.266 1 98.88 174 LEU A C 1
ATOM 1310 O O . LEU A 1 174 ? -7.91 9.75 11.812 1 98.88 174 LEU A O 1
ATOM 1314 N N . GLY A 1 175 ? -9.109 10.617 13.523 1 98.56 175 GLY A N 1
ATOM 1315 C CA . GLY A 1 175 ? -8.625 9.648 14.492 1 98.56 175 GLY A CA 1
ATOM 1316 C C . GLY A 1 175 ? -7.203 9.914 14.953 1 98.56 175 GLY A C 1
ATOM 1317 O O . GLY A 1 175 ? -6.523 9.016 15.445 1 98.56 175 GLY A O 1
ATOM 1318 N N . THR A 1 176 ? -6.699 11.062 14.633 1 98 176 THR A N 1
ATOM 1319 C CA . THR A 1 176 ? -5.367 11.445 15.086 1 98 176 THR A CA 1
ATOM 1320 C C . THR A 1 176 ? -5.418 12.75 15.883 1 98 176 THR A C 1
ATOM 1322 O O . THR A 1 176 ? -6.5 13.242 16.203 1 98 176 THR A O 1
ATOM 1325 N N . THR A 1 177 ? -4.23 13.227 16.312 1 97.5 177 THR A N 1
ATOM 1326 C CA . THR A 1 177 ? -4.113 14.406 17.156 1 97.5 177 THR A CA 1
ATOM 1327 C C . THR A 1 177 ? -2.994 15.312 16.656 1 97.5 177 THR A C 1
ATOM 1329 O O . THR A 1 177 ? -2.424 15.086 15.594 1 97.5 177 THR A O 1
ATOM 1332 N N . HIS A 1 178 ? -2.697 16.297 17.422 1 97.94 178 HIS A N 1
ATOM 1333 C CA . HIS A 1 178 ? -1.627 17.234 17.078 1 97.94 178 HIS A CA 1
ATOM 1334 C C . HIS A 1 178 ? -0.273 16.531 17.062 1 97.94 178 HIS A C 1
ATOM 1336 O O . HIS A 1 178 ? 0.698 17.062 16.516 1 97.94 178 HIS A O 1
ATOM 1342 N N . ALA A 1 179 ? -0.214 15.352 17.625 1 96 179 ALA A N 1
ATOM 1343 C CA . ALA A 1 179 ? 1.032 14.586 17.609 1 96 179 ALA A CA 1
ATOM 1344 C C . ALA A 1 179 ? 1.482 14.289 16.188 1 96 179 ALA A C 1
ATOM 1346 O O . ALA A 1 179 ? 2.678 14.141 15.93 1 96 179 ALA A O 1
ATOM 1347 N N . THR A 1 180 ? 0.565 14.25 15.266 1 95.44 180 THR A N 1
ATOM 1348 C CA . THR A 1 180 ? 0.878 13.914 13.875 1 95.44 180 THR A CA 1
ATOM 1349 C C . THR A 1 180 ? 0.82 15.164 13 1 95.44 180 THR A C 1
ATOM 1351 O O . THR A 1 180 ? 0.898 15.062 11.773 1 95.44 180 THR A O 1
ATOM 1354 N N . ASN A 1 181 ? 0.673 16.266 13.555 1 97.88 181 ASN A N 1
ATOM 1355 C CA . ASN A 1 181 ? 0.372 17.484 12.805 1 97.88 181 ASN A CA 1
ATOM 1356 C C . ASN A 1 181 ? 1.612 18.031 12.102 1 97.88 181 ASN A C 1
ATOM 1358 O O . ASN A 1 181 ? 2.301 18.906 12.641 1 97.88 181 ASN A O 1
ATOM 1362 N N . THR A 1 182 ? 1.736 17.75 10.875 1 96.81 182 THR A N 1
ATOM 1363 C CA . THR A 1 182 ? 2.941 18.078 10.125 1 96.81 182 THR A CA 1
ATOM 1364 C C . THR A 1 182 ? 3.027 19.594 9.883 1 96.81 182 THR A C 1
ATOM 1366 O O . THR A 1 182 ? 4.105 20.109 9.594 1 96.81 182 THR A O 1
ATOM 1369 N N . SER A 1 183 ? 1.926 20.297 9.953 1 97.88 183 SER A N 1
ATOM 1370 C CA . SER A 1 183 ? 1.919 21.734 9.719 1 97.88 183 SER A CA 1
ATOM 1371 C C . SER A 1 183 ? 2.801 22.453 10.727 1 97.88 183 SER A C 1
ATOM 1373 O O . SER A 1 183 ? 3.297 23.562 10.453 1 97.88 183 SER A O 1
ATOM 1375 N N . LEU A 1 184 ? 2.934 21.875 11.883 1 98.06 184 LEU A N 1
ATOM 1376 C CA . LEU A 1 184 ? 3.734 22.516 12.922 1 98.06 184 LEU A CA 1
ATOM 1377 C C . LEU A 1 184 ? 5.203 22.562 12.523 1 98.06 184 LEU A C 1
ATOM 1379 O O . LEU A 1 184 ? 5.953 23.406 13.016 1 98.06 184 LEU A O 1
ATOM 1383 N N . HIS A 1 185 ? 5.617 21.703 11.648 1 96.94 185 HIS A N 1
ATOM 1384 C CA . HIS A 1 185 ? 6.984 21.781 11.141 1 96.94 185 HIS A CA 1
ATOM 1385 C C . HIS A 1 185 ? 7.211 23.078 10.375 1 96.94 185 HIS A C 1
ATOM 1387 O O . HIS A 1 185 ? 8.312 23.641 10.398 1 96.94 185 HIS A O 1
ATOM 1393 N N . LEU A 1 186 ? 6.203 23.516 9.57 1 97.75 186 LEU A N 1
ATOM 1394 C CA . LEU A 1 186 ? 6.336 24.797 8.867 1 97.75 186 LEU A CA 1
ATOM 1395 C C . LEU A 1 186 ? 6.629 25.922 9.844 1 97.75 186 LEU A C 1
ATOM 1397 O O . LEU A 1 186 ? 7.445 26.797 9.562 1 97.75 186 LEU A O 1
ATOM 1401 N N . ALA A 1 187 ? 5.984 25.891 10.969 1 97.31 187 ALA A N 1
ATOM 1402 C CA . ALA A 1 187 ? 6.203 26.906 11.992 1 97.31 187 ALA A CA 1
ATOM 1403 C C . ALA A 1 187 ? 7.641 26.875 12.5 1 97.31 187 ALA A C 1
ATOM 1405 O O . ALA A 1 187 ? 8.211 27.906 12.836 1 97.31 187 ALA A O 1
ATOM 1406 N N . GLU A 1 188 ? 8.188 25.703 12.625 1 95.38 188 GLU A N 1
ATOM 1407 C CA . GLU A 1 188 ? 9.578 25.578 13.062 1 95.38 188 GLU A CA 1
ATOM 1408 C C . GLU A 1 188 ? 10.516 26.344 12.133 1 95.38 188 GLU A C 1
ATOM 1410 O O . GLU A 1 188 ? 11.477 26.969 12.586 1 95.38 188 GLU A O 1
ATOM 1415 N N . TYR A 1 189 ? 10.211 26.328 10.859 1 94.56 189 TYR A N 1
ATOM 1416 C CA . TYR A 1 189 ? 11.039 27.016 9.875 1 94.56 189 TYR A CA 1
ATOM 1417 C C . TYR A 1 189 ? 10.859 28.531 9.961 1 94.56 189 TYR A C 1
ATOM 1419 O O . TYR A 1 189 ? 11.781 29.281 9.648 1 94.56 189 TYR A O 1
ATOM 1427 N N . ARG A 1 190 ? 9.766 28.875 10.344 1 96.25 190 ARG A N 1
ATOM 1428 C CA . ARG A 1 190 ? 9.438 30.297 10.32 1 96.25 190 ARG A CA 1
ATOM 1429 C C . ARG A 1 190 ? 9.812 30.969 11.633 1 96.25 190 ARG A C 1
ATOM 1431 O O . ARG A 1 190 ? 9.977 32.188 11.688 1 96.25 190 ARG A O 1
ATOM 1438 N N . ALA A 1 191 ? 9.867 30.203 12.648 1 95.62 191 ALA A N 1
ATOM 1439 C CA . ALA A 1 191 ? 10.18 30.75 13.969 1 95.62 191 ALA A CA 1
ATOM 1440 C C . ALA A 1 191 ? 11.641 31.203 14.039 1 95.62 191 ALA A C 1
ATOM 1442 O O . ALA A 1 191 ? 12.516 30.578 13.438 1 95.62 191 ALA A O 1
ATOM 1443 N N . ASP A 1 192 ? 11.844 32.281 14.766 1 93.5 192 ASP A N 1
ATOM 1444 C CA . ASP A 1 192 ? 13.195 32.719 15.039 1 93.5 192 ASP A CA 1
ATOM 1445 C C . ASP A 1 192 ? 13.852 31.906 16.141 1 93.5 192 ASP A C 1
ATOM 1447 O O . ASP A 1 192 ? 13.898 32.312 17.297 1 93.5 192 ASP A O 1
ATOM 1451 N N . LEU A 1 193 ? 14.266 30.766 15.734 1 89.88 193 LEU A N 1
ATOM 1452 C CA . LEU A 1 193 ? 14.891 29.797 16.625 1 89.88 193 LEU A CA 1
ATOM 1453 C C . LEU A 1 193 ? 16.297 29.453 16.156 1 89.88 193 LEU A C 1
ATOM 1455 O O . LEU A 1 193 ? 16.594 29.516 14.961 1 89.88 193 LEU A O 1
ATOM 1459 N N . ASP A 1 194 ? 17.188 29.328 17.062 1 85.81 194 ASP A N 1
ATOM 1460 C CA . ASP A 1 194 ? 18.516 28.828 16.75 1 85.81 194 ASP A CA 1
ATOM 1461 C C . ASP A 1 194 ? 18.5 27.297 16.641 1 85.81 194 ASP A C 1
ATOM 1463 O O . ASP A 1 194 ? 19.016 26.609 17.516 1 85.81 194 ASP A O 1
ATOM 1467 N N . LEU A 1 195 ? 17.844 26.906 15.586 1 83.81 195 LEU A N 1
ATOM 1468 C CA . LEU A 1 195 ? 17.781 25.453 15.391 1 83.81 195 LEU A CA 1
ATOM 1469 C C . LEU A 1 195 ? 19.031 24.938 14.695 1 83.81 195 LEU A C 1
ATOM 1471 O O . LEU A 1 195 ? 19.562 25.609 13.797 1 83.81 195 LEU A O 1
ATOM 1475 N N . GLY A 1 196 ? 19.641 23.891 15.211 1 85.38 196 GLY A N 1
ATOM 1476 C CA . GLY A 1 196 ? 20.75 23.25 14.516 1 85.38 196 GLY A CA 1
ATOM 1477 C C . GLY A 1 196 ? 20.344 22.625 13.203 1 85.38 196 GLY A C 1
ATOM 1478 O O . GLY A 1 196 ? 19.141 22.531 12.898 1 85.38 196 GLY A O 1
ATOM 1479 N N . THR A 1 197 ? 21.297 22.531 12.359 1 89.38 197 THR A N 1
ATOM 1480 C CA . THR A 1 197 ? 21.078 21.812 11.109 1 89.38 197 THR A CA 1
ATOM 1481 C C . THR A 1 197 ? 21.75 20.453 11.141 1 89.38 197 THR A C 1
ATOM 1483 O O . THR A 1 197 ? 22.672 20.219 11.922 1 89.38 197 THR A O 1
ATOM 1486 N N . ALA A 1 198 ? 21.141 19.562 10.477 1 88.69 198 ALA A N 1
ATOM 1487 C CA . ALA A 1 198 ? 21.719 18.219 10.328 1 88.69 198 ALA A CA 1
ATOM 1488 C C . ALA A 1 198 ? 21.75 17.797 8.867 1 88.69 198 ALA A C 1
ATOM 1490 O O . ALA A 1 198 ? 20.828 18.094 8.102 1 88.69 198 ALA A O 1
ATOM 1491 N N . PRO A 1 199 ? 22.859 17.125 8.586 1 93.25 199 PRO A N 1
ATOM 1492 C CA . PRO A 1 199 ? 22.922 16.609 7.211 1 93.25 199 PRO A CA 1
ATOM 1493 C C . PRO A 1 199 ? 21.906 15.508 6.941 1 93.25 199 PRO A C 1
ATOM 1495 O O . PRO A 1 199 ? 21.672 14.656 7.801 1 93.25 199 PRO A O 1
ATOM 1498 N N . GLN A 1 200 ? 21.234 15.625 5.875 1 95.81 200 GLN A N 1
ATOM 1499 C CA . GLN A 1 200 ? 20.344 14.594 5.367 1 95.81 200 GLN A CA 1
ATOM 1500 C C . GLN A 1 200 ? 20.906 13.945 4.102 1 95.81 200 GLN A C 1
ATOM 1502 O O . GLN A 1 200 ? 21.719 14.555 3.398 1 95.81 200 GLN A O 1
ATOM 1507 N N . GLN A 1 201 ? 20.562 12.688 3.869 1 97.62 201 GLN A N 1
ATOM 1508 C CA . GLN A 1 201 ? 20.984 11.969 2.676 1 97.62 201 GLN A CA 1
ATOM 1509 C C . GLN A 1 201 ? 19.859 11.102 2.121 1 97.62 201 GLN A C 1
ATOM 1511 O O . GLN A 1 201 ? 19.031 10.602 2.879 1 97.62 201 GLN A O 1
ATOM 1516 N N . SER A 1 202 ? 19.828 11.016 0.813 1 98.5 202 SER A N 1
ATOM 1517 C CA . SER A 1 202 ? 18.859 10.117 0.176 1 98.5 202 SER A CA 1
ATOM 1518 C C . SER A 1 202 ? 19.312 9.719 -1.22 1 98.5 202 SER A C 1
ATOM 1520 O O . SER A 1 202 ? 20.125 10.406 -1.836 1 98.5 202 SER A O 1
ATOM 1522 N N . ALA A 1 203 ? 18.859 8.586 -1.674 1 98.75 203 ALA A N 1
ATOM 1523 C CA . ALA A 1 203 ? 18.938 8.227 -3.086 1 98.75 203 ALA A CA 1
ATOM 1524 C C . ALA A 1 203 ? 17.766 8.828 -3.871 1 98.75 203 ALA A C 1
ATOM 1526 O O . ALA A 1 203 ? 16.609 8.609 -3.535 1 98.75 203 ALA A O 1
ATOM 1527 N N . ILE A 1 204 ? 18.031 9.602 -4.926 1 98.5 204 ILE A N 1
ATOM 1528 C CA . ILE A 1 204 ? 17.016 10.195 -5.773 1 98.5 204 ILE A CA 1
ATOM 1529 C C . ILE A 1 204 ? 17.391 10.023 -7.242 1 98.5 204 ILE A C 1
ATOM 1531 O O . ILE A 1 204 ? 18.469 9.508 -7.555 1 98.5 204 ILE A O 1
ATOM 1535 N N . LEU A 1 205 ? 16.422 10.352 -8.117 1 97.12 205 LEU A N 1
ATOM 1536 C CA . LEU A 1 205 ? 16.719 10.398 -9.547 1 97.12 205 LEU A CA 1
ATOM 1537 C C . LEU A 1 205 ? 17.094 11.812 -9.969 1 97.12 205 LEU A C 1
ATOM 1539 O O . LEU A 1 205 ? 16.375 12.766 -9.688 1 97.12 205 LEU A O 1
ATOM 1543 N N . VAL A 1 206 ? 18.203 11.953 -10.531 1 95.56 206 VAL A N 1
ATOM 1544 C CA . VAL A 1 206 ? 18.656 13.172 -11.195 1 95.56 206 VAL A CA 1
ATOM 1545 C C . VAL A 1 206 ? 18.875 12.898 -12.68 1 95.56 206 VAL A C 1
ATOM 1547 O O . VAL A 1 206 ? 19.766 12.141 -13.055 1 95.56 206 VAL A O 1
ATOM 1550 N N . ASP A 1 207 ? 18 13.5 -13.555 1 93.06 207 ASP A N 1
ATOM 1551 C CA . ASP A 1 207 ? 18.047 13.266 -15 1 93.06 207 ASP A CA 1
ATOM 1552 C C . ASP A 1 207 ? 17.938 11.773 -15.312 1 93.06 207 ASP A C 1
ATOM 1554 O O . ASP A 1 207 ? 18.703 11.25 -16.125 1 93.06 207 ASP A O 1
ATOM 1558 N N . GLY A 1 208 ? 17.203 11.117 -14.531 1 92.94 208 GLY A N 1
ATOM 1559 C CA . GLY A 1 208 ? 16.906 9.727 -14.805 1 92.94 208 GLY A CA 1
ATOM 1560 C C . GLY A 1 208 ? 17.922 8.766 -14.203 1 92.94 208 GLY A C 1
ATOM 1561 O O . GLY A 1 208 ? 17.75 7.547 -14.289 1 92.94 208 GLY A O 1
ATOM 1562 N N . GLU A 1 209 ? 18.906 9.305 -13.562 1 96.19 209 GLU A N 1
ATOM 1563 C CA . GLU A 1 209 ? 19.953 8.469 -12.977 1 96.19 209 GLU A CA 1
ATOM 1564 C C . GLU A 1 209 ? 19.938 8.547 -11.453 1 96.19 209 GLU A C 1
ATOM 1566 O O . GLU A 1 209 ? 19.703 9.617 -10.883 1 96.19 209 GLU A O 1
ATOM 1571 N N . ARG A 1 210 ? 20.156 7.395 -10.812 1 97.75 210 ARG A N 1
ATOM 1572 C CA . ARG A 1 210 ? 20.219 7.355 -9.352 1 97.75 210 ARG A CA 1
ATOM 1573 C C . ARG A 1 210 ? 21.406 8.156 -8.836 1 97.75 210 ARG A C 1
ATOM 1575 O O . ARG A 1 210 ? 22.547 7.977 -9.305 1 97.75 210 ARG A O 1
ATOM 1582 N N . GLU A 1 211 ? 21.219 8.969 -7.883 1 98.25 211 GLU A N 1
ATOM 1583 C CA . GLU A 1 211 ? 22.25 9.703 -7.18 1 98.25 211 GLU A CA 1
ATOM 1584 C C . GLU A 1 211 ? 22 9.711 -5.672 1 98.25 211 GLU A C 1
ATOM 1586 O O . GLU A 1 211 ? 20.859 9.844 -5.23 1 98.25 211 GLU A O 1
ATOM 1591 N N . TRP A 1 212 ? 23.062 9.406 -4.977 1 98.38 212 TRP A N 1
ATOM 1592 C CA . TRP A 1 212 ? 23.031 9.633 -3.535 1 98.38 212 TRP A CA 1
ATOM 1593 C C . TRP A 1 212 ? 23.375 11.086 -3.207 1 98.38 212 TRP A C 1
ATOM 1595 O O . TRP A 1 212 ? 24.469 11.562 -3.496 1 98.38 212 TRP A O 1
ATOM 1605 N N . VAL A 1 213 ? 22.438 11.82 -2.678 1 98.06 213 VAL A N 1
ATOM 1606 C CA . VAL A 1 213 ? 22.625 13.25 -2.488 1 98.06 213 VAL A CA 1
ATOM 1607 C C . VAL A 1 213 ? 22.609 13.586 -0.999 1 98.06 213 VAL A C 1
ATOM 1609 O O . VAL A 1 213 ? 22.062 12.828 -0.195 1 98.06 213 VAL A O 1
ATOM 1612 N N . GLU A 1 214 ? 23.219 14.625 -0.667 1 97.06 214 GLU A N 1
ATOM 1613 C CA . GLU A 1 214 ? 23.266 15.148 0.694 1 97.06 214 GLU A CA 1
ATOM 1614 C C . GLU A 1 214 ? 22.828 16.609 0.74 1 97.06 214 GLU A C 1
ATOM 1616 O O . GLU A 1 214 ? 23.141 17.391 -0.159 1 97.06 214 GLU A O 1
ATOM 1621 N N . TRP A 1 215 ? 22.078 16.984 1.702 1 96.25 215 TRP A N 1
ATOM 1622 C CA . TRP A 1 215 ? 21.656 18.359 1.958 1 96.25 215 TRP A CA 1
ATOM 1623 C C . TRP A 1 215 ? 21.5 18.609 3.453 1 96.25 215 TRP A C 1
ATOM 1625 O O . TRP A 1 215 ? 21.578 17.688 4.258 1 96.25 215 TRP A O 1
ATOM 1635 N N . ASP A 1 216 ? 21.406 19.859 3.773 1 93.94 216 ASP A N 1
ATOM 1636 C CA . ASP A 1 216 ? 21.172 20.203 5.168 1 93.94 216 ASP A CA 1
ATOM 1637 C C . ASP A 1 216 ? 19.703 20.562 5.406 1 93.94 216 ASP A C 1
ATOM 1639 O O . ASP A 1 216 ? 19.047 21.141 4.531 1 93.94 216 ASP A O 1
ATOM 1643 N N . ASP A 1 217 ? 19.203 20.156 6.516 1 93.31 217 ASP A N 1
ATOM 1644 C CA . ASP A 1 217 ? 17.875 20.578 6.984 1 93.31 217 ASP A CA 1
ATOM 1645 C C . ASP A 1 217 ? 17.875 20.812 8.492 1 93.31 217 ASP A C 1
ATOM 1647 O O . ASP A 1 217 ? 18.859 20.5 9.172 1 93.31 217 ASP A O 1
ATOM 1651 N N . ILE A 1 218 ? 16.891 21.484 8.922 1 88.19 218 ILE A N 1
ATOM 1652 C CA . ILE A 1 218 ? 16.859 21.75 10.352 1 88.19 218 ILE A CA 1
ATOM 1653 C C . ILE A 1 218 ? 16.672 20.453 11.125 1 88.19 218 ILE A C 1
ATOM 1655 O O . ILE A 1 218 ? 16.172 19.469 10.578 1 88.19 218 ILE A O 1
ATOM 1659 N N . ASP A 1 219 ? 17.141 20.391 12.336 1 83.88 219 ASP A N 1
ATOM 1660 C CA . ASP A 1 219 ? 16.922 19.25 13.219 1 83.88 219 ASP A CA 1
ATOM 1661 C C . ASP A 1 219 ? 15.5 19.266 13.789 1 83.88 219 ASP A C 1
ATOM 1663 O O . ASP A 1 219 ? 15.242 19.922 14.797 1 83.88 219 ASP A O 1
ATOM 1667 N N . PHE A 1 220 ? 14.617 18.5 13.273 1 79.06 220 PHE A N 1
ATOM 1668 C CA . PHE A 1 220 ? 13.195 18.453 13.586 1 79.06 220 PHE A CA 1
ATOM 1669 C C . PHE A 1 220 ? 12.977 17.906 15 1 79.06 220 PHE A C 1
ATOM 1671 O O . PHE A 1 220 ? 13.773 17.109 15.492 1 79.06 220 PHE A O 1
ATOM 1678 N N . THR A 1 221 ? 12.094 18.453 15.625 1 82.38 221 THR A N 1
ATOM 1679 C CA . THR A 1 221 ? 11.562 17.766 16.797 1 82.38 221 THR A CA 1
ATOM 1680 C C . THR A 1 221 ? 10.039 17.875 16.844 1 82.38 221 THR A C 1
ATOM 1682 O O . THR A 1 221 ? 9.477 18.906 16.469 1 82.38 221 THR A O 1
ATOM 1685 N N . ASP A 1 222 ? 9.375 16.812 17.062 1 89.06 222 ASP A N 1
ATOM 1686 C CA . ASP A 1 222 ? 7.922 16.859 17.156 1 89.06 222 ASP A CA 1
ATOM 1687 C C . ASP A 1 222 ? 7.457 16.5 18.562 1 89.06 222 ASP A C 1
ATOM 1689 O O . ASP A 1 222 ? 6.27 16.266 18.797 1 89.06 222 ASP A O 1
ATOM 1693 N N . GLU A 1 223 ? 8.305 16.5 19.469 1 91.94 223 GLU A N 1
ATOM 1694 C CA . GLU A 1 223 ? 8.016 16.047 20.828 1 91.94 223 GLU A CA 1
ATOM 1695 C C . GLU A 1 223 ? 7.012 16.969 21.5 1 91.94 223 GLU A C 1
ATOM 1697 O O . GLU A 1 223 ? 6.215 16.516 22.344 1 91.94 223 GLU A O 1
ATOM 1702 N N . ASP A 1 224 ? 7.012 18.203 21.156 1 95.12 224 ASP A N 1
ATOM 1703 C CA . ASP A 1 224 ? 6.156 19.156 21.859 1 95.12 224 ASP A CA 1
ATOM 1704 C C . ASP A 1 224 ? 4.953 19.547 21 1 95.12 224 ASP A C 1
ATOM 1706 O O . ASP A 1 224 ? 4.246 20.516 21.312 1 95.12 224 ASP A O 1
ATOM 1710 N N . PHE A 1 225 ? 4.695 18.859 19.922 1 97.62 225 PHE A N 1
ATOM 1711 C CA . PHE A 1 225 ? 3.58 19.156 19.047 1 97.62 225 PHE A CA 1
ATOM 1712 C C . PHE A 1 225 ? 2.252 19.062 19.781 1 97.62 225 PHE A C 1
ATOM 1714 O O . PHE A 1 225 ? 1.386 19.922 19.641 1 97.62 225 PHE A O 1
ATOM 1721 N N . PRO A 1 226 ? 2.074 18 20.625 1 98.12 226 PRO A N 1
ATOM 1722 C CA . PRO A 1 226 ? 0.813 17.938 21.359 1 98.12 226 PRO A CA 1
ATOM 1723 C C . PRO A 1 226 ? 0.603 19.141 22.281 1 98.12 226 PRO A C 1
ATOM 1725 O O . PRO A 1 226 ? -0.5 19.688 22.328 1 98.12 226 PRO A O 1
ATOM 1728 N N . GLU A 1 227 ? 1.663 19.562 22.922 1 98.19 227 GLU A N 1
ATOM 1729 C CA . GLU A 1 227 ? 1.56 20.703 23.828 1 98.19 227 GLU A CA 1
ATOM 1730 C C . GLU A 1 227 ? 1.214 21.984 23.062 1 98.19 227 GLU A C 1
ATOM 1732 O O . GLU A 1 227 ? 0.375 22.766 23.5 1 98.19 227 GLU A O 1
ATOM 1737 N N . CYS A 1 228 ? 1.879 22.172 21.984 1 98.25 228 CYS A N 1
ATOM 1738 C CA . CYS A 1 228 ? 1.598 23.312 21.141 1 98.25 228 CYS A CA 1
ATOM 1739 C C . CYS A 1 228 ? 0.159 23.281 20.641 1 98.25 228 CYS A C 1
ATOM 1741 O O . CYS A 1 228 ? -0.538 24.297 20.672 1 98.25 228 CYS A O 1
ATOM 1743 N N . GLY A 1 229 ? -0.296 22.109 20.156 1 98.38 229 GLY A N 1
ATOM 1744 C CA . GLY A 1 229 ? -1.661 21.953 19.688 1 98.38 229 GLY A CA 1
ATOM 1745 C C . GLY A 1 229 ? -2.701 22.234 20.75 1 98.38 229 GLY A C 1
ATOM 1746 O O . GLY A 1 229 ? -3.705 22.906 20.484 1 98.38 229 GLY A O 1
ATOM 1747 N N . ASP A 1 230 ? -2.455 21.734 21.938 1 98.12 230 ASP A N 1
ATOM 1748 C CA . ASP A 1 230 ? -3.361 21.969 23.047 1 98.12 230 ASP A CA 1
ATOM 1749 C C . ASP A 1 230 ? -3.453 23.453 23.375 1 98.12 230 ASP A C 1
ATOM 1751 O O . ASP A 1 230 ? -4.539 23.984 23.641 1 98.12 230 ASP A O 1
ATOM 1755 N N . ALA A 1 231 ? -2.332 24.109 23.406 1 98.62 231 ALA A N 1
ATOM 1756 C CA . ALA A 1 231 ? -2.309 25.547 23.656 1 98.62 231 ALA A CA 1
ATOM 1757 C C . ALA A 1 231 ? -3.086 26.297 22.594 1 98.62 231 ALA A C 1
ATOM 1759 O O . ALA A 1 231 ? -3.828 27.234 22.891 1 98.62 231 ALA A O 1
ATOM 1760 N N . PHE A 1 232 ? -2.902 25.922 21.359 1 98.69 232 PHE A N 1
ATOM 1761 C CA . PHE A 1 232 ? -3.617 26.531 20.25 1 98.69 232 PHE A CA 1
ATOM 1762 C C . PHE A 1 232 ? -5.125 26.438 20.453 1 98.69 232 PHE A C 1
ATOM 1764 O O . PHE A 1 232 ? -5.844 27.422 20.297 1 98.69 232 PHE A O 1
ATOM 1771 N N . GLU A 1 233 ? -5.562 25.203 20.766 1 98.31 233 GLU A N 1
ATOM 1772 C CA . GLU A 1 233 ? -6.996 24.969 20.938 1 98.31 233 GLU A CA 1
ATOM 1773 C C . GLU A 1 233 ? -7.547 25.781 22.109 1 98.31 233 GLU A C 1
ATOM 1775 O O . GLU A 1 233 ? -8.688 26.25 22.062 1 98.31 233 GLU A O 1
ATOM 1780 N N . ARG A 1 234 ? -6.777 25.953 23.156 1 98.31 234 ARG A N 1
ATOM 1781 C CA . ARG A 1 234 ? -7.191 26.734 24.312 1 98.31 234 ARG A CA 1
ATOM 1782 C C . ARG A 1 234 ? -7.289 28.219 23.984 1 98.31 234 ARG A C 1
ATOM 1784 O O . ARG A 1 234 ? -8.227 28.906 24.406 1 98.31 234 ARG A O 1
ATOM 1791 N N . GLU A 1 235 ? -6.367 28.688 23.188 1 98.31 235 GLU A N 1
ATOM 1792 C CA . GLU A 1 235 ? -6.242 30.109 22.969 1 98.31 235 GLU A CA 1
ATOM 1793 C C . GLU A 1 235 ? -7.043 30.562 21.75 1 98.31 235 GLU A C 1
ATOM 1795 O O . GLU A 1 235 ? -7.406 31.734 21.625 1 98.31 235 GLU A O 1
ATOM 1800 N N . HIS A 1 236 ? -7.242 29.672 20.875 1 98 236 HIS A N 1
ATOM 1801 C CA . HIS A 1 236 ? -7.984 29.984 19.656 1 98 236 HIS A CA 1
ATOM 1802 C C . HIS A 1 236 ? -9.141 29.016 19.438 1 98 236 HIS A C 1
ATOM 1804 O O . HIS A 1 236 ? -9.203 28.328 18.422 1 98 236 HIS A O 1
ATOM 1810 N N . PRO A 1 237 ? -10.094 28.984 20.328 1 97.19 237 PRO A N 1
ATOM 1811 C CA . PRO A 1 237 ? -11.219 28.047 20.219 1 97.19 237 PRO A CA 1
ATOM 1812 C C . PRO A 1 237 ? -12.062 28.297 18.969 1 97.19 237 PRO A C 1
ATOM 1814 O O . PRO A 1 237 ? -12.789 27.391 18.531 1 97.19 237 PRO A O 1
ATOM 1817 N N . GLU A 1 238 ? -11.953 29.438 18.359 1 96.75 238 GLU A N 1
ATOM 1818 C CA . GLU A 1 238 ? -12.719 29.797 17.172 1 96.75 238 GLU A CA 1
ATOM 1819 C C . GLU A 1 238 ? -12.07 29.234 15.906 1 96.75 238 GLU A C 1
ATOM 1821 O O . GLU A 1 238 ? -12.695 29.203 14.844 1 96.75 238 GLU A O 1
ATOM 1826 N N . ALA A 1 239 ? -10.852 28.734 16 1 97.88 239 ALA A N 1
ATOM 1827 C CA . ALA A 1 239 ? -10.07 28.391 14.828 1 97.88 239 ALA A CA 1
ATOM 1828 C C . ALA A 1 239 ? -10.094 26.875 14.578 1 97.88 239 ALA A C 1
ATOM 1830 O O . ALA A 1 239 ? -9.32 26.375 13.766 1 97.88 239 ALA A O 1
ATOM 1831 N N . PHE A 1 240 ? -10.922 26.203 15.352 1 97.31 240 PHE A N 1
ATOM 1832 C CA . PHE A 1 240 ? -11.039 24.781 15.07 1 97.31 240 PHE A CA 1
ATOM 1833 C C . PHE A 1 240 ? -12.422 24.266 15.445 1 97.31 240 PHE A C 1
ATOM 1835 O O . PHE A 1 240 ? -13.148 24.922 16.203 1 97.31 240 PHE A O 1
ATOM 1842 N N . GLU A 1 241 ? -12.836 23.203 14.789 1 98.38 241 GLU A N 1
ATOM 1843 C CA . GLU A 1 241 ? -14.031 22.422 15.094 1 98.38 241 GLU A CA 1
ATOM 1844 C C . GLU A 1 241 ? -13.68 20.984 15.477 1 98.38 241 GLU A C 1
ATOM 1846 O O . GLU A 1 241 ? -12.766 20.391 14.898 1 98.38 241 GLU A O 1
ATOM 1851 N N . SER A 1 242 ? -14.344 20.5 16.469 1 98.38 242 SER A N 1
ATOM 1852 C CA . SER A 1 242 ? -14.172 19.109 16.875 1 98.38 242 SER A CA 1
ATOM 1853 C C . SER A 1 242 ? -15.43 18.297 16.594 1 98.38 242 SER A C 1
ATOM 1855 O O . SER A 1 242 ? -16.547 18.828 16.641 1 98.38 242 SER A O 1
ATOM 1857 N N . GLY A 1 243 ? -15.258 17.078 16.281 1 98.44 243 GLY A N 1
ATOM 1858 C CA . GLY A 1 243 ? -16.344 16.141 16.047 1 98.44 243 GLY A CA 1
ATOM 1859 C C . GLY A 1 243 ? -15.867 14.703 15.945 1 98.44 243 GLY A C 1
ATOM 1860 O O . GLY A 1 243 ? -14.93 14.305 16.641 1 98.44 243 GLY A O 1
ATOM 1861 N N . THR A 1 244 ? -16.719 13.969 15.273 1 98.62 244 THR A N 1
ATOM 1862 C CA . THR A 1 244 ? -16.406 12.555 15.078 1 98.62 244 THR A CA 1
ATOM 1863 C C . THR A 1 244 ? -16.594 12.148 13.617 1 98.62 244 THR A C 1
ATOM 1865 O O . THR A 1 244 ? -17.547 12.594 12.969 1 98.62 244 THR A O 1
ATOM 1868 N N . VAL A 1 245 ? -15.766 11.445 13.164 1 98.81 245 VAL A N 1
ATOM 1869 C CA . VAL A 1 245 ? -15.93 10.711 11.906 1 98.81 245 VAL A CA 1
ATOM 1870 C C . VAL A 1 245 ? -15.852 9.211 12.18 1 98.81 245 VAL A C 1
ATOM 1872 O O . VAL A 1 245 ? -14.867 8.727 12.742 1 98.81 245 VAL A O 1
ATOM 1875 N N . GLY A 1 246 ? -16.844 8.453 11.656 1 98.56 246 GLY A N 1
ATOM 1876 C CA . GLY A 1 246 ? -16.984 7.125 12.234 1 98.56 246 GLY A CA 1
ATOM 1877 C C . GLY A 1 246 ? -17.078 7.133 13.75 1 98.56 246 GLY A C 1
ATOM 1878 O O . GLY A 1 246 ? -17.953 7.801 14.312 1 98.56 246 GLY A O 1
ATOM 1879 N N . VAL A 1 247 ? -16.141 6.457 14.391 1 98.56 247 VAL A N 1
ATOM 1880 C CA . VAL A 1 247 ? -16.141 6.48 15.852 1 98.56 247 VAL A CA 1
ATOM 1881 C C . VAL A 1 247 ? -14.883 7.195 16.344 1 98.56 247 VAL A C 1
ATOM 1883 O O . VAL A 1 247 ? -14.609 7.219 17.547 1 98.56 247 VAL A O 1
ATOM 1886 N N . GLY A 1 248 ? -14.125 7.711 15.398 1 98.62 248 GLY A N 1
ATOM 1887 C CA . GLY A 1 248 ? -12.875 8.359 15.773 1 98.62 248 GLY A CA 1
ATOM 1888 C C . GLY A 1 248 ? -13.031 9.852 16.031 1 98.62 248 GLY A C 1
ATOM 1889 O O . GLY A 1 248 ? -13.797 10.523 15.328 1 98.62 248 GLY A O 1
ATOM 1890 N N . ASP A 1 249 ? -12.25 10.359 16.969 1 98.62 249 ASP A N 1
ATOM 1891 C CA . 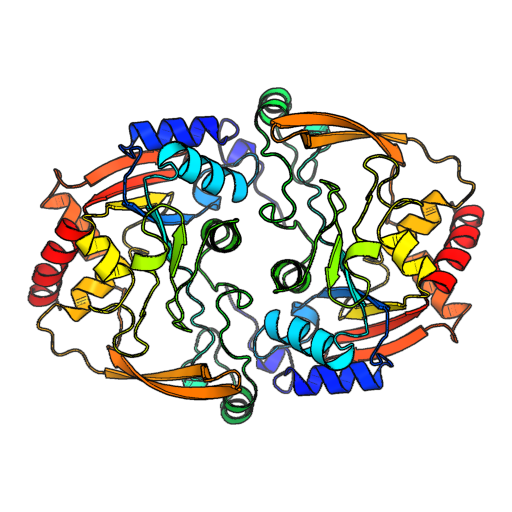ASP A 1 249 ? -12.188 11.812 17.156 1 98.62 249 ASP A CA 1
ATOM 1892 C C . ASP A 1 249 ? -11.688 12.5 15.883 1 98.62 249 ASP A C 1
ATOM 1894 O O . ASP A 1 249 ? -10.789 11.992 15.203 1 98.62 249 ASP A O 1
ATOM 1898 N N . ALA A 1 250 ? -12.289 13.586 15.586 1 98.81 250 ALA A N 1
ATOM 1899 C CA . ALA A 1 250 ? -11.906 14.359 14.406 1 98.81 250 ALA A CA 1
ATOM 1900 C C . ALA A 1 250 ? -11.828 15.852 14.727 1 98.81 250 ALA A C 1
ATOM 1902 O O . ALA A 1 250 ? -12.492 16.328 15.648 1 98.81 250 ALA A O 1
ATOM 1903 N N . LYS A 1 251 ? -11.008 16.531 14 1 98.81 251 LYS A N 1
ATOM 1904 C CA . LYS A 1 251 ? -10.891 17.984 14.102 1 98.81 251 LYS A CA 1
ATOM 1905 C C . LYS A 1 251 ? -10.641 18.609 12.734 1 98.81 251 LYS A C 1
ATOM 1907 O O . LYS A 1 251 ? -10.078 17.969 11.844 1 98.81 251 LYS A O 1
ATOM 1912 N N . LEU A 1 252 ? -11.133 19.75 12.578 1 98.88 252 LEU A N 1
ATOM 1913 C CA . LEU A 1 252 ? -10.859 20.625 11.453 1 98.88 252 LEU A CA 1
ATOM 1914 C C . LEU A 1 252 ? -10.359 21.984 11.93 1 98.88 252 LEU A C 1
ATOM 1916 O O . LEU A 1 252 ? -11.047 22.672 12.688 1 98.88 252 LEU A O 1
ATOM 1920 N N . LEU A 1 253 ? -9.133 22.344 11.508 1 98.38 253 LEU A N 1
ATOM 1921 C CA . LEU A 1 253 ? -8.625 23.594 12.039 1 98.38 253 LEU A CA 1
ATOM 1922 C C . LEU A 1 253 ? -7.91 24.406 10.953 1 98.38 253 LEU A C 1
ATOM 1924 O O . LEU A 1 253 ? -7.328 23.828 10.031 1 98.38 253 LEU A O 1
ATOM 1928 N N . SER A 1 254 ? -7.895 25.672 11.094 1 98.69 254 SER A N 1
ATOM 1929 C CA . SER A 1 254 ? -7.203 26.562 10.172 1 98.69 254 SER A CA 1
ATOM 1930 C C . SER A 1 254 ? -5.695 26.359 10.227 1 98.69 254 SER A C 1
ATOM 1932 O O . SER A 1 254 ? -5.07 26.578 11.266 1 98.69 254 SER A O 1
ATOM 1934 N N . GLN A 1 255 ? -5.117 25.984 9.086 1 98.81 255 GLN A N 1
ATOM 1935 C CA . GLN A 1 255 ? -3.678 25.75 9.078 1 98.81 255 GLN A CA 1
ATOM 1936 C C . GLN A 1 255 ? -2.91 27.062 9.266 1 98.81 255 GLN A C 1
ATOM 1938 O O . GLN A 1 255 ? -1.975 27.125 10.062 1 98.81 255 GLN A O 1
ATOM 1943 N N . PRO A 1 256 ? -3.285 28.172 8.547 1 98.81 256 PRO A N 1
ATOM 1944 C CA . PRO A 1 256 ? -2.527 29.406 8.719 1 98.81 256 PRO A CA 1
ATOM 1945 C C . PRO A 1 256 ? -2.566 29.922 10.156 1 98.81 256 PRO A C 1
ATOM 1947 O O . PRO A 1 256 ? -1.536 30.328 10.703 1 98.81 256 PRO A O 1
ATOM 1950 N N . THR A 1 257 ? -3.762 29.859 10.766 1 98.81 257 THR A N 1
ATOM 1951 C CA . THR A 1 257 ? -3.875 30.328 12.148 1 98.81 257 THR A CA 1
ATOM 1952 C C . THR A 1 257 ? -3.01 29.484 13.078 1 98.81 257 THR A C 1
ATOM 1954 O O . THR A 1 257 ? -2.344 30.016 13.969 1 98.81 257 THR A O 1
ATOM 1957 N N . LEU A 1 258 ? -3.014 28.203 12.867 1 98.75 258 LEU A N 1
ATOM 1958 C CA . LEU A 1 258 ? -2.213 27.281 13.672 1 98.75 258 LEU A CA 1
ATOM 1959 C C . LEU A 1 258 ? -0.724 27.562 13.492 1 98.75 258 LEU A C 1
ATOM 1961 O O . LEU A 1 258 ? 0.023 27.625 14.469 1 98.75 258 LEU A O 1
ATOM 1965 N N . VAL A 1 259 ? -0.305 27.672 12.234 1 98.75 259 VAL A N 1
ATOM 1966 C CA . VAL A 1 259 ? 1.109 27.875 11.945 1 98.75 259 VAL A CA 1
ATOM 1967 C C . VAL A 1 259 ? 1.577 29.188 12.555 1 98.75 259 VAL A C 1
ATOM 1969 O O . VAL A 1 259 ? 2.619 29.25 13.211 1 98.75 259 VAL A O 1
ATOM 1972 N N . ASP A 1 260 ? 0.803 30.281 12.359 1 98.69 260 ASP A N 1
ATOM 1973 C CA . ASP A 1 260 ? 1.16 31.594 12.914 1 98.69 260 ASP A CA 1
ATOM 1974 C C . ASP A 1 260 ? 1.253 31.531 14.438 1 98.69 260 ASP A C 1
ATOM 1976 O O . ASP A 1 260 ? 2.188 32.062 15.023 1 98.69 260 ASP A O 1
ATOM 1980 N N . PHE A 1 261 ? 0.282 30.922 15.016 1 98.75 261 PHE A N 1
ATOM 1981 C CA . PHE A 1 261 ? 0.305 30.734 16.469 1 98.75 261 PHE A CA 1
ATOM 1982 C C . PHE A 1 261 ? 1.549 29.969 16.891 1 98.75 261 PHE A C 1
ATOM 1984 O O . PHE A 1 261 ? 2.215 30.344 17.859 1 98.75 261 PHE A O 1
ATOM 1991 N N . ALA A 1 262 ? 1.818 28.844 16.234 1 98.44 262 ALA A N 1
ATOM 1992 C CA . ALA A 1 262 ? 2.904 27.938 16.609 1 98.44 262 ALA A CA 1
ATOM 1993 C C . ALA A 1 262 ? 4.258 28.625 16.5 1 98.44 262 ALA A C 1
ATOM 1995 O O . ALA A 1 262 ? 5.172 28.344 17.281 1 98.44 262 ALA A O 1
ATOM 1996 N N . VAL A 1 263 ? 4.426 29.531 15.508 1 98.12 263 VAL A N 1
ATOM 1997 C CA . VAL A 1 263 ? 5.66 30.297 15.383 1 98.12 263 VAL A CA 1
ATOM 1998 C C . VAL A 1 263 ? 5.953 31.031 16.703 1 98.12 263 VAL A C 1
ATOM 2000 O O . VAL A 1 263 ? 7.039 30.875 17.266 1 98.12 263 VAL A O 1
ATOM 2003 N N . GLU A 1 264 ? 4.953 31.75 17.172 1 98.19 264 GLU A N 1
ATOM 2004 C CA . GLU A 1 264 ? 5.113 32.5 18.406 1 98.19 264 GLU A CA 1
ATOM 2005 C C . GLU A 1 264 ? 5.289 31.562 19.609 1 98.19 264 GLU A C 1
ATOM 2007 O O . GLU A 1 264 ? 6.098 31.828 20.5 1 98.19 264 GLU A O 1
ATOM 2012 N N . TRP A 1 265 ? 4.527 30.5 19.578 1 98.19 265 TRP A N 1
ATOM 2013 C CA . TRP A 1 265 ? 4.578 29.547 20.688 1 98.19 265 TRP A CA 1
ATOM 2014 C C . TRP A 1 265 ? 5.957 28.906 20.781 1 98.19 265 TRP A C 1
ATOM 2016 O O . TRP A 1 265 ? 6.504 28.766 21.875 1 98.19 265 TRP A O 1
ATOM 2026 N N . PHE A 1 266 ? 6.523 28.469 19.672 1 96.56 266 PHE A N 1
ATOM 2027 C CA . PHE A 1 266 ? 7.844 27.859 19.656 1 96.56 266 PHE A CA 1
ATOM 2028 C C . PHE A 1 266 ? 8.906 28.859 20.109 1 96.56 266 PHE A C 1
ATOM 2030 O O . PHE A 1 266 ? 9.828 28.5 20.844 1 96.56 266 PHE A O 1
ATOM 2037 N N . GLU A 1 267 ? 8.852 30.141 19.688 1 96.62 267 GLU A N 1
ATOM 2038 C CA . GLU A 1 267 ? 9.812 31.172 20.094 1 96.62 267 GLU A CA 1
ATOM 2039 C C . GLU A 1 267 ? 9.781 31.391 21.594 1 96.62 267 GLU A C 1
ATOM 2041 O O . GLU A 1 267 ? 10.812 31.688 22.203 1 96.62 267 GLU A O 1
ATOM 2046 N N . ALA A 1 268 ? 8.641 31.188 22.156 1 96.94 268 ALA A N 1
ATOM 2047 C CA . ALA A 1 268 ? 8.469 31.422 23.578 1 96.94 268 ALA A CA 1
ATOM 2048 C C . ALA A 1 268 ? 8.836 30.172 24.391 1 96.94 268 ALA A C 1
ATOM 2050 O O . ALA A 1 268 ? 9.25 30.281 25.547 1 96.94 268 ALA A O 1
ATOM 2051 N N . ASN A 1 269 ? 8.719 29.016 23.797 1 94.88 269 ASN A N 1
ATOM 2052 C CA . ASN A 1 269 ? 8.758 27.797 24.625 1 94.88 269 ASN A CA 1
ATOM 2053 C C . ASN A 1 269 ? 9.961 26.922 24.266 1 94.88 269 ASN A C 1
ATOM 2055 O O . ASN A 1 269 ? 10.273 25.984 24.984 1 94.88 269 ASN A O 1
ATOM 2059 N N . ARG A 1 270 ? 10.516 27.203 23.094 1 90.75 270 ARG A N 1
ATOM 2060 C CA . ARG A 1 270 ? 11.695 26.453 22.703 1 90.75 270 ARG A CA 1
ATOM 2061 C C . ARG A 1 270 ? 12.961 27.281 22.922 1 90.75 270 ARG A C 1
ATOM 2063 O O . ARG A 1 270 ? 12.922 28.516 22.875 1 90.75 270 ARG A O 1
ATOM 2070 N N . MET B 1 1 ? 7.398 -2.529 20.344 1 35.97 1 MET B N 1
ATOM 2071 C CA . MET B 1 1 ? 7.48 -3.518 19.266 1 35.97 1 MET B CA 1
ATOM 2072 C C . MET B 1 1 ? 8.93 -3.887 18.984 1 35.97 1 MET B C 1
ATOM 2074 O O . MET B 1 1 ? 9.711 -3.049 18.531 1 35.97 1 MET B O 1
ATOM 2078 N N . ASN B 1 2 ? 9.461 -4.707 19.625 1 50.12 2 ASN B N 1
ATOM 2079 C CA . ASN B 1 2 ? 10.836 -5.164 19.469 1 50.12 2 ASN B CA 1
ATOM 2080 C C . ASN B 1 2 ? 11.117 -5.617 18.031 1 50.12 2 ASN B C 1
ATOM 2082 O O . ASN B 1 2 ? 10.695 -6.703 17.625 1 50.12 2 ASN B O 1
ATOM 2086 N N . GLU B 1 3 ? 11.273 -4.617 17.078 1 74.88 3 GLU B N 1
ATOM 2087 C CA . GLU B 1 3 ? 11.555 -4.938 15.688 1 74.88 3 GLU B CA 1
ATOM 2088 C C . GLU B 1 3 ? 12.852 -5.723 15.555 1 74.88 3 GLU B C 1
ATOM 2090 O O . GLU B 1 3 ? 13.828 -5.441 16.25 1 74.88 3 GLU B O 1
ATOM 2095 N N . THR B 1 4 ? 12.789 -6.957 15.016 1 89 4 THR B N 1
ATOM 2096 C CA . THR B 1 4 ? 13.945 -7.777 14.68 1 89 4 THR B CA 1
ATOM 2097 C C . THR B 1 4 ? 15.062 -6.914 14.094 1 89 4 THR B C 1
ATOM 2099 O O . THR B 1 4 ? 14.82 -6.102 13.195 1 89 4 THR B O 1
ATOM 2102 N N . LEU B 1 5 ? 16.188 -6.992 14.781 1 94.62 5 LEU B N 1
ATOM 2103 C CA . LEU B 1 5 ? 17.344 -6.246 14.289 1 94.62 5 LEU B CA 1
ATOM 2104 C C . LEU B 1 5 ? 17.688 -6.656 12.859 1 94.62 5 LEU B C 1
ATOM 2106 O O . LEU B 1 5 ? 17.578 -7.832 12.508 1 94.62 5 LEU B O 1
ATOM 2110 N N . PRO B 1 6 ? 18.156 -5.746 12.102 1 95.12 6 PRO B N 1
ATOM 2111 C CA . PRO B 1 6 ? 18.5 -6.047 10.711 1 95.12 6 PRO B CA 1
ATOM 2112 C C . PRO B 1 6 ? 19.484 -7.211 10.586 1 95.12 6 PRO B C 1
ATOM 2114 O O . PRO B 1 6 ? 19.297 -8.094 9.742 1 95.12 6 PRO B O 1
ATOM 2117 N N . GLU B 1 7 ? 20.484 -7.266 11.43 1 95.31 7 GLU B N 1
ATOM 2118 C CA . GLU B 1 7 ? 21.516 -8.297 11.336 1 95.31 7 GLU B CA 1
ATOM 2119 C C . GLU B 1 7 ? 20.953 -9.672 11.711 1 95.31 7 GLU B C 1
ATOM 2121 O O . GLU B 1 7 ? 21.547 -10.695 11.398 1 95.31 7 GLU B O 1
ATOM 2126 N N . ASP B 1 8 ? 19.859 -9.688 12.453 1 96.38 8 ASP B N 1
ATOM 2127 C CA . ASP B 1 8 ? 19.203 -10.945 12.773 1 96.38 8 ASP B CA 1
ATOM 2128 C C . ASP B 1 8 ? 18.375 -11.445 11.594 1 96.38 8 ASP B C 1
ATOM 2130 O O . ASP B 1 8 ? 17.984 -12.617 11.555 1 96.38 8 ASP B O 1
ATOM 2134 N N . ARG B 1 9 ? 18.125 -10.609 10.625 1 96.38 9 ARG B N 1
ATOM 2135 C CA . ARG B 1 9 ? 17.312 -10.961 9.461 1 96.38 9 ARG B CA 1
ATOM 2136 C C . ARG B 1 9 ? 18.188 -11.516 8.344 1 96.38 9 ARG B C 1
ATOM 2138 O O . ARG B 1 9 ? 17.734 -12.344 7.547 1 96.38 9 ARG B O 1
ATOM 2145 N N . SER B 1 10 ? 19.328 -11.039 8.188 1 97.75 10 SER B N 1
ATOM 2146 C CA . SER B 1 10 ? 20.281 -11.477 7.176 1 97.75 10 SER B CA 1
ATOM 2147 C C . SER B 1 10 ? 21.703 -11.078 7.555 1 97.75 10 SER B C 1
ATOM 2149 O O . SER B 1 10 ? 21.90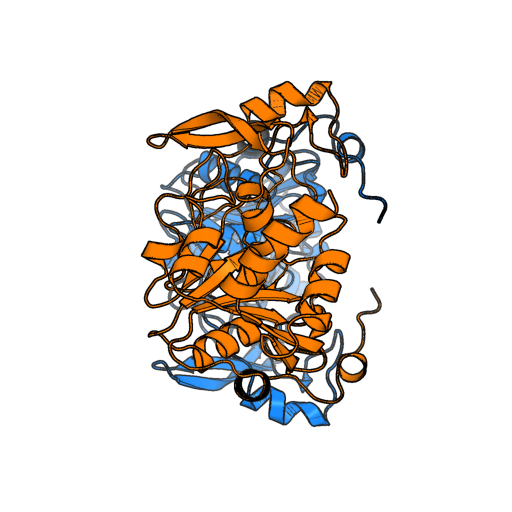6 -10.102 8.281 1 97.75 10 SER B O 1
ATOM 2151 N N . PRO B 1 11 ? 22.688 -11.781 7.09 1 97.31 11 PRO B N 1
ATOM 2152 C CA . PRO B 1 11 ? 24.078 -11.469 7.422 1 97.31 11 PRO B CA 1
ATOM 2153 C C . PRO B 1 11 ? 24.578 -10.203 6.738 1 97.31 11 PRO B C 1
ATOM 2155 O O . PRO B 1 11 ? 25.547 -9.586 7.199 1 97.31 11 PRO B O 1
ATOM 2158 N N . GLU B 1 12 ? 24.031 -9.836 5.66 1 97.69 12 GLU B N 1
ATOM 2159 C CA . GLU B 1 12 ? 24.297 -8.641 4.879 1 97.69 12 GLU B CA 1
ATOM 2160 C C . GLU B 1 12 ? 23.016 -8.039 4.316 1 97.69 12 GLU B C 1
ATOM 2162 O O . GLU B 1 12 ? 21.984 -8.711 4.273 1 97.69 12 GLU B O 1
ATOM 2167 N N . PRO B 1 13 ? 23.109 -6.734 3.955 1 98 13 PRO B N 1
ATOM 2168 C CA . PRO B 1 13 ? 21.906 -6.188 3.307 1 98 13 PRO B CA 1
ATOM 2169 C C . PRO B 1 13 ? 21.578 -6.895 1.994 1 98 13 PRO B C 1
ATOM 2171 O O . PRO B 1 13 ? 22.484 -7.223 1.217 1 98 13 PRO B O 1
ATOM 2174 N N . ILE B 1 14 ? 20.344 -7.18 1.852 1 98.81 14 ILE B N 1
ATOM 2175 C CA . ILE B 1 14 ? 19.859 -7.684 0.57 1 98.81 14 ILE B CA 1
ATOM 2176 C C . ILE B 1 14 ? 19.547 -6.516 -0.36 1 98.81 14 ILE B C 1
ATOM 2178 O O . ILE B 1 14 ? 18.797 -5.602 0.009 1 98.81 14 ILE B O 1
ATOM 2182 N N . THR B 1 15 ? 20.094 -6.465 -1.558 1 98.88 15 THR B N 1
ATOM 2183 C CA . THR B 1 15 ? 20 -5.312 -2.451 1 98.88 15 THR B CA 1
ATOM 2184 C C . THR B 1 15 ? 19.344 -5.703 -3.775 1 98.88 15 THR B C 1
ATOM 2186 O O . THR B 1 15 ? 19.141 -6.891 -4.043 1 98.88 15 THR B O 1
ATOM 2189 N N . VAL B 1 16 ? 19.031 -4.707 -4.594 1 98.81 16 VAL B N 1
ATOM 2190 C CA . VAL B 1 16 ? 18.516 -4.949 -5.938 1 98.81 16 VAL B CA 1
ATOM 2191 C C . VAL B 1 16 ? 19.5 -5.809 -6.723 1 98.81 16 VAL B C 1
ATOM 2193 O O . VAL B 1 16 ? 19.109 -6.797 -7.352 1 98.81 16 VAL B O 1
ATOM 2196 N N . GLU B 1 17 ? 20.75 -5.492 -6.613 1 98.62 17 GLU B N 1
ATOM 2197 C CA . GLU B 1 17 ? 21.781 -6.188 -7.375 1 98.62 17 GLU B CA 1
ATOM 2198 C C . GLU B 1 17 ? 21.938 -7.629 -6.898 1 98.62 17 GLU B C 1
ATOM 2200 O O . GLU B 1 17 ? 22.062 -8.547 -7.711 1 98.62 17 GLU B O 1
ATOM 2205 N N . SER B 1 18 ? 22 -7.75 -5.562 1 98.81 18 SER B N 1
ATOM 2206 C CA . SER B 1 18 ? 22.172 -9.102 -5.051 1 98.81 18 SER B CA 1
ATOM 2207 C C . SER B 1 18 ? 20.969 -9.977 -5.383 1 98.81 18 SER B C 1
ATOM 2209 O O . SER B 1 18 ? 21.109 -11.156 -5.719 1 98.81 18 SER B O 1
ATOM 22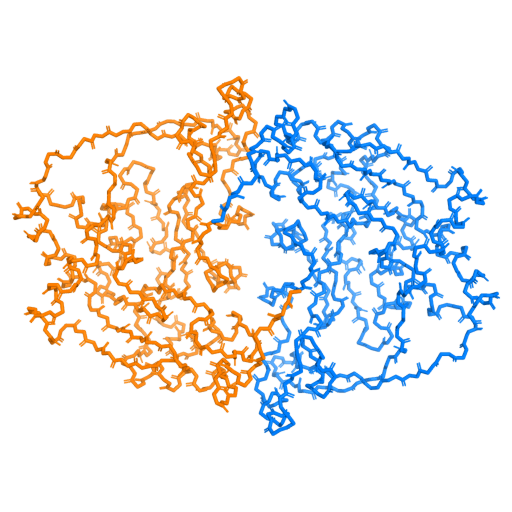11 N N . MET B 1 19 ? 19.766 -9.445 -5.293 1 98.94 19 MET B N 1
ATOM 2212 C CA . MET B 1 19 ? 18.578 -10.219 -5.629 1 98.94 19 MET B CA 1
ATOM 2213 C C . MET B 1 19 ? 18.531 -10.523 -7.121 1 98.94 19 MET B C 1
ATOM 2215 O O . MET B 1 19 ? 18.094 -11.609 -7.523 1 98.94 19 MET B O 1
ATOM 2219 N N . ALA B 1 20 ? 18.922 -9.539 -7.945 1 98.88 20 ALA B N 1
ATOM 2220 C CA . ALA B 1 20 ? 18.984 -9.789 -9.383 1 98.88 20 ALA B CA 1
ATOM 2221 C C . ALA B 1 20 ? 19.922 -10.945 -9.695 1 98.88 20 ALA B C 1
ATOM 2223 O O . ALA B 1 20 ? 19.609 -11.805 -10.531 1 98.88 20 ALA B O 1
ATOM 2224 N N . ALA B 1 21 ? 21.047 -10.961 -9.062 1 98.81 21 ALA B N 1
ATOM 2225 C CA . ALA B 1 21 ? 22 -12.055 -9.25 1 98.81 21 ALA B CA 1
ATOM 2226 C C . ALA B 1 21 ? 21.406 -13.383 -8.805 1 98.81 21 ALA B C 1
ATOM 2228 O O . ALA B 1 21 ? 21.531 -14.391 -9.5 1 98.81 21 ALA B O 1
ATOM 2229 N N . ASP B 1 22 ? 20.797 -13.383 -7.641 1 98.88 22 ASP B N 1
ATOM 2230 C CA . ASP B 1 22 ? 20.141 -14.586 -7.125 1 98.88 22 ASP B CA 1
ATOM 2231 C C . ASP B 1 22 ? 19.078 -15.094 -8.094 1 98.88 22 ASP B C 1
ATOM 2233 O O . ASP B 1 22 ? 18.953 -16.297 -8.312 1 98.88 22 ASP B O 1
ATOM 2237 N N . LEU B 1 23 ? 18.281 -14.172 -8.617 1 98.94 23 LEU B N 1
ATOM 2238 C CA . LEU B 1 23 ? 17.219 -14.523 -9.547 1 98.94 23 LEU B CA 1
ATOM 2239 C C . LEU B 1 23 ? 17.797 -15.156 -10.812 1 98.94 23 LEU B C 1
ATOM 2241 O O . LEU B 1 23 ? 17.266 -16.156 -11.305 1 98.94 23 LEU B O 1
ATOM 2245 N N . ARG B 1 24 ? 18.828 -14.578 -11.336 1 98.81 24 ARG B N 1
ATOM 2246 C CA . ARG B 1 24 ? 19.484 -15.148 -12.508 1 98.81 24 ARG B CA 1
ATOM 2247 C C . ARG B 1 24 ? 20.031 -16.547 -12.203 1 98.81 24 ARG B C 1
ATOM 2249 O O . ARG B 1 24 ? 19.906 -17.453 -13.023 1 98.81 24 ARG B O 1
ATOM 2256 N N . GLU B 1 25 ? 20.625 -16.688 -11.031 1 98.69 25 GLU B N 1
ATOM 2257 C CA . GLU B 1 25 ? 21.141 -17.984 -10.625 1 98.69 25 GLU B CA 1
ATOM 2258 C C . GLU B 1 25 ? 20 -19 -10.508 1 98.69 25 GLU B C 1
ATOM 2260 O O . GLU B 1 25 ? 20.188 -20.188 -10.828 1 98.69 25 GLU B O 1
ATOM 2265 N N . LEU B 1 26 ? 18.891 -18.562 -10.07 1 98.75 26 LEU B N 1
ATOM 2266 C CA . LEU B 1 26 ? 17.719 -19.422 -9.93 1 98.75 26 LEU B CA 1
ATOM 2267 C C . LEU B 1 26 ? 17.203 -19.875 -11.297 1 98.75 26 LEU B C 1
ATOM 2269 O O . LEU B 1 26 ? 16.547 -20.906 -11.406 1 98.75 26 LEU B O 1
ATOM 2273 N N . GLY B 1 27 ? 17.469 -19 -12.328 1 98.56 27 GLY B N 1
ATOM 2274 C CA . GLY B 1 27 ? 17.094 -19.391 -13.68 1 98.56 27 GLY B CA 1
ATOM 2275 C C . GLY B 1 27 ? 16.172 -18.391 -14.352 1 98.56 27 GLY B C 1
ATOM 2276 O O . GLY B 1 27 ? 15.734 -18.609 -15.484 1 98.56 27 GLY B O 1
ATOM 2277 N N . VAL B 1 28 ? 15.859 -17.312 -13.68 1 98.81 28 VAL B N 1
ATOM 2278 C CA . VAL B 1 28 ? 15.047 -16.266 -14.305 1 98.81 28 VAL B CA 1
ATOM 2279 C C . VAL B 1 28 ? 15.828 -15.602 -15.43 1 98.81 28 VAL B C 1
ATOM 2281 O O . VAL B 1 28 ? 17 -15.266 -15.258 1 98.81 28 VAL B O 1
ATOM 2284 N N . GLN B 1 29 ? 15.156 -15.422 -16.547 1 98.06 29 GLN B N 1
ATOM 2285 C CA . GLN B 1 29 ? 15.82 -14.891 -17.719 1 98.06 29 GLN B CA 1
ATOM 2286 C C . GLN B 1 29 ? 15.07 -13.695 -18.297 1 98.06 29 GLN B C 1
ATOM 2288 O O . GLN B 1 29 ? 13.875 -13.531 -18.047 1 98.06 29 GLN B O 1
ATOM 2293 N N . ALA B 1 30 ? 15.82 -12.945 -19.031 1 98.38 30 ALA B N 1
ATOM 2294 C CA . ALA B 1 30 ? 15.188 -11.859 -19.781 1 98.38 30 ALA B CA 1
ATOM 2295 C C . ALA B 1 30 ? 14.172 -12.406 -20.781 1 98.38 30 ALA B C 1
ATOM 2297 O O . ALA B 1 30 ? 14.414 -13.43 -21.438 1 98.38 30 ALA B O 1
ATOM 2298 N N . GLY B 1 31 ? 13.039 -11.742 -20.859 1 98.56 31 GLY B N 1
ATOM 2299 C CA . GLY B 1 31 ? 12.031 -12.125 -21.828 1 98.56 31 GLY B CA 1
ATOM 2300 C C . GLY B 1 31 ? 11.055 -13.164 -21.297 1 98.56 31 GLY B C 1
ATOM 2301 O O . GLY B 1 31 ? 10.055 -13.469 -21.938 1 98.56 31 GLY B O 1
ATOM 2302 N N . GLN B 1 32 ? 11.266 -13.633 -20.094 1 98.44 32 GLN B N 1
ATOM 2303 C CA . GLN B 1 32 ? 10.461 -14.688 -19.5 1 98.44 32 GLN B CA 1
ATOM 2304 C C . GLN B 1 32 ? 9.141 -14.141 -18.953 1 98.44 32 GLN B C 1
ATOM 2306 O O . GLN B 1 32 ? 9.047 -12.953 -18.625 1 98.44 32 GLN B O 1
ATOM 2311 N N . THR B 1 33 ? 8.086 -14.938 -19.016 1 98.88 33 THR B N 1
ATOM 2312 C CA . THR B 1 33 ? 6.871 -14.672 -18.25 1 98.88 33 THR B CA 1
ATOM 2313 C C . THR B 1 33 ? 6.914 -15.375 -16.891 1 98.88 33 THR B C 1
ATOM 2315 O O . THR B 1 33 ? 7.031 -16.594 -16.828 1 98.88 33 THR B O 1
ATOM 2318 N N . ILE B 1 34 ? 6.816 -14.609 -15.812 1 98.94 34 ILE B N 1
ATOM 2319 C CA . ILE B 1 34 ? 6.898 -15.25 -14.5 1 98.94 34 ILE B CA 1
ATOM 2320 C C . ILE B 1 34 ? 5.738 -14.781 -13.625 1 98.94 34 ILE B C 1
ATOM 2322 O O . ILE B 1 34 ? 5.387 -13.602 -13.633 1 98.94 34 ILE B O 1
ATOM 2326 N N . LEU B 1 35 ? 5.066 -15.719 -13.023 1 98.94 35 LEU B N 1
ATOM 2327 C CA . LEU B 1 35 ? 4.074 -15.492 -11.977 1 98.94 35 LEU B CA 1
ATOM 2328 C C . LEU B 1 35 ? 4.715 -15.547 -10.594 1 98.94 35 LEU B C 1
ATOM 2330 O O . LEU B 1 35 ? 5.133 -16.609 -10.141 1 98.94 35 LEU B O 1
ATOM 2334 N N . VAL B 1 36 ? 4.711 -14.43 -9.898 1 98.94 36 VAL B N 1
ATOM 2335 C CA . VAL B 1 36 ? 5.531 -14.305 -8.703 1 98.94 36 VAL B CA 1
ATOM 2336 C C . VAL B 1 36 ? 4.641 -14.336 -7.457 1 98.94 36 VAL B C 1
ATOM 2338 O O . VAL B 1 36 ? 3.623 -13.641 -7.398 1 98.94 36 VAL B O 1
ATOM 2341 N N . HIS B 1 37 ? 4.969 -15.164 -6.555 1 98.81 37 HIS B N 1
ATOM 2342 C CA . HIS B 1 37 ? 4.496 -15.148 -5.176 1 98.81 37 HIS B CA 1
ATOM 2343 C C . HIS B 1 37 ? 5.633 -14.82 -4.211 1 98.81 37 HIS B C 1
ATOM 2345 O O . HIS B 1 37 ? 6.629 -15.547 -4.148 1 98.81 37 HIS B O 1
ATOM 2351 N N . GLY B 1 38 ? 5.445 -13.734 -3.453 1 98.56 38 GLY B N 1
ATOM 2352 C CA . GLY B 1 38 ? 6.59 -13.32 -2.654 1 98.56 38 GLY B CA 1
ATOM 2353 C C . GLY B 1 38 ? 6.211 -12.875 -1.254 1 98.56 38 GLY B C 1
ATOM 2354 O O . GLY B 1 38 ? 5.137 -12.305 -1.048 1 98.56 38 GLY B O 1
ATOM 2355 N N . SER B 1 39 ? 7.105 -13.125 -0.351 1 98.62 39 SER B N 1
ATOM 2356 C CA . SER B 1 39 ? 7.062 -12.633 1.024 1 98.62 39 SER B CA 1
ATOM 2357 C C . SER B 1 39 ? 8.305 -11.82 1.363 1 98.62 39 SER B C 1
ATOM 2359 O O . SER B 1 39 ? 9.398 -12.375 1.52 1 98.62 39 SER B O 1
ATOM 2361 N N . LEU B 1 40 ? 8.133 -10.555 1.58 1 98.56 40 LEU B N 1
ATOM 2362 C CA . LEU B 1 40 ? 9.258 -9.656 1.821 1 98.56 40 LEU B CA 1
ATOM 2363 C C . LEU B 1 40 ? 10.023 -10.07 3.074 1 98.56 40 LEU B C 1
ATOM 2365 O O . LEU B 1 40 ? 11.258 -10.086 3.076 1 98.56 40 LEU B O 1
ATOM 2369 N N . SER B 1 41 ? 9.297 -10.461 4.102 1 97.75 41 SER B N 1
ATOM 2370 C CA . SER B 1 41 ? 9.906 -10.742 5.402 1 97.75 41 SER B CA 1
ATOM 2371 C C . SER B 1 41 ? 10.805 -11.969 5.336 1 97.75 41 SER B C 1
ATOM 2373 O O . SER B 1 41 ? 11.672 -12.148 6.195 1 97.75 41 SER B O 1
ATOM 2375 N N . LYS B 1 42 ? 10.633 -12.711 4.32 1 98.38 42 LYS B N 1
ATOM 2376 C CA . LYS B 1 42 ? 11.391 -13.953 4.227 1 98.38 42 LYS B CA 1
ATOM 2377 C C . LYS B 1 42 ? 12.68 -13.75 3.432 1 98.38 42 LYS B C 1
ATOM 2379 O O . LYS B 1 42 ? 13.555 -14.625 3.426 1 98.38 42 LYS B O 1
ATOM 2384 N N . LEU B 1 43 ? 12.906 -12.602 2.877 1 98.69 43 LEU B N 1
ATOM 2385 C CA . LEU B 1 43 ? 14.039 -12.398 1.975 1 98.69 43 LEU B CA 1
ATOM 2386 C C . LEU B 1 43 ? 15.234 -11.828 2.727 1 98.69 43 LEU B C 1
ATOM 2388 O O . LEU B 1 43 ? 16.328 -11.719 2.17 1 98.69 43 LEU B O 1
ATOM 2392 N N . GLY B 1 44 ? 15.039 -11.484 4.039 1 98.38 44 GLY B N 1
ATOM 2393 C CA . GLY B 1 44 ? 16.062 -10.805 4.809 1 98.38 44 GLY B CA 1
ATOM 2394 C C . GLY B 1 44 ? 15.812 -9.312 4.961 1 98.38 44 GLY B C 1
ATOM 2395 O O . GLY B 1 44 ? 14.672 -8.859 4.859 1 98.38 44 GLY B O 1
ATOM 2396 N N . TRP B 1 45 ? 16.859 -8.594 5.434 1 98.06 45 TRP B N 1
ATOM 2397 C CA . TRP B 1 45 ? 16.766 -7.137 5.465 1 98.06 45 TRP B CA 1
ATOM 2398 C C . TRP B 1 45 ? 17 -6.547 4.082 1 98.06 45 TRP B C 1
ATOM 2400 O O . TRP B 1 45 ? 18.156 -6.402 3.656 1 98.06 45 TRP B O 1
ATOM 2410 N N . VAL B 1 46 ? 16 -6.223 3.387 1 98.5 46 VAL B N 1
ATOM 2411 C CA . VAL B 1 46 ? 16.078 -5.758 2.006 1 98.5 46 VAL B CA 1
ATOM 2412 C C . VAL B 1 46 ? 16.266 -4.242 1.977 1 98.5 46 VAL B C 1
ATOM 2414 O O . VAL B 1 46 ? 15.383 -3.496 2.408 1 98.5 46 VAL B O 1
ATOM 2417 N N . CYS B 1 47 ? 17.375 -3.805 1.493 1 98.31 47 CYS B N 1
ATOM 2418 C CA . CYS B 1 47 ? 17.656 -2.383 1.326 1 98.31 47 CYS B CA 1
ATOM 2419 C C . CYS B 1 47 ? 16.719 -1.764 0.289 1 98.31 47 CYS B C 1
ATOM 2421 O O . CYS B 1 47 ? 16.922 -1.932 -0.915 1 98.31 47 CYS B O 1
ATOM 2423 N N . GLY B 1 48 ? 15.703 -1.045 0.747 1 97.75 48 GLY B N 1
ATOM 2424 C CA . GLY B 1 48 ? 14.711 -0.465 -0.145 1 97.75 48 GLY B CA 1
ATOM 2425 C C . GLY B 1 48 ? 13.375 -1.181 -0.097 1 97.75 48 GLY B C 1
ATOM 2426 O O . GLY B 1 48 ? 12.445 -0.821 -0.823 1 97.75 48 GLY B O 1
ATOM 2427 N N . GLY B 1 49 ? 13.289 -2.234 0.75 1 97.88 49 GLY B N 1
ATOM 2428 C CA . GLY B 1 49 ? 12.023 -2.91 0.971 1 97.88 49 GLY B CA 1
ATOM 2429 C C . GLY B 1 49 ? 11.422 -3.48 -0.299 1 97.88 49 GLY B C 1
ATOM 2430 O O . GLY B 1 49 ? 12.133 -4.051 -1.129 1 97.88 49 GLY B O 1
ATOM 2431 N N . PRO B 1 50 ? 10.117 -3.4 -0.416 1 98.75 50 PRO B N 1
ATOM 2432 C CA . PRO B 1 50 ? 9.438 -4.023 -1.557 1 98.75 50 PRO B CA 1
ATOM 2433 C C . PRO B 1 50 ? 9.836 -3.395 -2.891 1 98.75 50 PRO B C 1
ATOM 2435 O O . PRO B 1 50 ? 9.859 -4.078 -3.918 1 98.75 50 PRO B O 1
ATOM 2438 N N . GLN B 1 51 ? 10.094 -2.133 -2.891 1 98.81 51 GLN B N 1
ATOM 2439 C CA . GLN B 1 51 ? 10.531 -1.475 -4.117 1 98.81 51 GLN B CA 1
ATOM 2440 C C . GLN B 1 51 ? 11.758 -2.162 -4.703 1 98.81 51 GLN B C 1
ATOM 2442 O O . GLN B 1 51 ? 11.859 -2.344 -5.918 1 98.81 51 GLN B O 1
ATOM 2447 N N . ALA B 1 52 ? 12.688 -2.514 -3.828 1 98.81 52 ALA B N 1
ATOM 2448 C CA . ALA B 1 52 ? 13.922 -3.17 -4.273 1 98.81 52 ALA B CA 1
ATOM 2449 C C . ALA B 1 52 ? 13.617 -4.516 -4.926 1 98.81 52 ALA B C 1
ATOM 2451 O O . ALA B 1 52 ? 14.266 -4.898 -5.902 1 98.81 52 ALA B O 1
ATOM 2452 N N . VAL B 1 53 ? 12.664 -5.219 -4.402 1 98.94 53 VAL B N 1
ATOM 2453 C CA . VAL B 1 53 ? 12.289 -6.523 -4.945 1 98.94 53 VAL B CA 1
ATOM 2454 C C . VAL B 1 53 ? 11.703 -6.352 -6.344 1 98.94 53 VAL B C 1
ATOM 2456 O O . VAL B 1 53 ? 12.094 -7.059 -7.277 1 98.94 53 VAL B O 1
ATOM 2459 N N . VAL B 1 54 ? 10.781 -5.406 -6.492 1 98.94 54 VAL B N 1
ATOM 2460 C CA . VAL B 1 54 ? 10.156 -5.156 -7.789 1 98.94 54 VAL B CA 1
ATOM 2461 C C . VAL B 1 54 ? 11.211 -4.703 -8.789 1 98.94 54 VAL B C 1
ATOM 2463 O O . VAL B 1 54 ? 11.242 -5.176 -9.93 1 98.94 54 VAL B O 1
ATOM 2466 N N . ASP B 1 55 ? 12.117 -3.803 -8.328 1 98.81 55 ASP B N 1
ATOM 2467 C CA . ASP B 1 55 ? 13.195 -3.334 -9.188 1 98.81 55 ASP B CA 1
ATOM 2468 C C . ASP B 1 55 ? 14.062 -4.5 -9.664 1 98.81 55 ASP B C 1
ATOM 2470 O O . ASP B 1 55 ? 14.445 -4.555 -10.836 1 98.81 55 ASP B O 1
ATOM 2474 N N . ALA B 1 56 ? 14.383 -5.398 -8.75 1 98.94 56 ALA B N 1
ATOM 2475 C CA . ALA B 1 56 ? 15.219 -6.543 -9.102 1 98.94 56 ALA B CA 1
ATOM 2476 C C . ALA B 1 56 ? 14.523 -7.426 -10.133 1 98.94 56 ALA B C 1
ATOM 2478 O O . ALA B 1 56 ? 15.148 -7.844 -11.117 1 98.94 56 ALA B O 1
ATOM 2479 N N . LEU B 1 57 ? 13.266 -7.727 -9.953 1 98.94 57 LEU B N 1
ATOM 2480 C CA . LEU B 1 57 ? 12.492 -8.547 -10.883 1 98.94 57 LEU B CA 1
ATOM 2481 C C . LEU B 1 57 ? 12.445 -7.898 -12.258 1 98.94 57 LEU B C 1
ATOM 2483 O O . LEU B 1 57 ? 12.688 -8.562 -13.273 1 98.94 57 LEU B O 1
ATOM 2487 N N . GLN B 1 58 ? 12.117 -6.605 -12.289 1 98.81 58 GLN B N 1
ATOM 2488 C CA . GLN B 1 58 ? 12.023 -5.906 -13.57 1 98.81 58 GLN B CA 1
ATOM 2489 C C . GLN B 1 58 ? 13.375 -5.863 -14.273 1 98.81 58 GLN B C 1
ATOM 2491 O O . GLN B 1 58 ? 13.445 -5.984 -15.5 1 98.81 58 GLN B O 1
ATOM 2496 N N . ARG B 1 59 ? 14.406 -5.676 -13.461 1 98.38 59 ARG B N 1
ATOM 2497 C CA . ARG B 1 59 ? 15.758 -5.633 -14.023 1 98.38 59 ARG B CA 1
ATOM 2498 C C . ARG B 1 59 ? 16.109 -6.945 -14.711 1 98.38 59 ARG B C 1
ATOM 2500 O O . ARG B 1 59 ? 16.719 -6.949 -15.781 1 98.38 59 ARG B O 1
ATOM 2507 N N . VAL B 1 60 ? 15.766 -8.031 -14.141 1 98.88 60 VAL B N 1
ATOM 2508 C CA . VAL B 1 60 ? 16.188 -9.336 -14.633 1 98.88 60 VAL B CA 1
ATOM 2509 C C . VAL B 1 60 ? 15.273 -9.766 -15.789 1 98.88 60 VAL B C 1
ATOM 2511 O O . VAL B 1 60 ? 15.758 -10.242 -16.812 1 98.88 60 VAL B O 1
ATOM 2514 N N . VAL B 1 61 ? 13.977 -9.609 -15.688 1 98.75 61 VAL B N 1
ATOM 2515 C CA . VAL B 1 61 ? 13.008 -10.062 -16.672 1 98.75 61 VAL B CA 1
ATOM 2516 C C . VAL B 1 61 ? 13.062 -9.156 -17.906 1 98.75 61 VAL B C 1
ATOM 2518 O O . VAL B 1 61 ? 12.984 -9.625 -19.031 1 98.75 61 VAL B O 1
ATOM 2521 N N . GLY B 1 62 ? 13.148 -7.824 -17.656 1 98.25 62 GLY B N 1
ATOM 2522 C CA . GLY B 1 62 ? 13.219 -6.844 -18.719 1 98.25 62 GLY B CA 1
ATOM 2523 C C . GLY B 1 62 ? 11.875 -6.566 -19.359 1 98.25 62 GLY B C 1
ATOM 2524 O O . GLY B 1 62 ? 10.922 -7.336 -19.188 1 98.25 62 GLY B O 1
ATOM 2525 N N . ALA B 1 63 ? 11.812 -5.559 -20.188 1 96.94 63 ALA B N 1
ATOM 2526 C CA . ALA B 1 63 ? 10.57 -5.066 -20.766 1 96.94 63 ALA B CA 1
ATOM 2527 C C . ALA B 1 63 ? 10.016 -6.059 -21.797 1 96.94 63 ALA B C 1
ATOM 2529 O O . ALA B 1 63 ? 8.828 -6.023 -22.125 1 96.94 63 ALA B O 1
ATOM 2530 N N . ASP B 1 64 ? 10.883 -6.922 -22.297 1 98.19 64 ASP B N 1
ATOM 2531 C CA . ASP B 1 64 ? 10.438 -7.906 -23.281 1 98.19 64 ASP B CA 1
ATOM 2532 C C . ASP B 1 64 ? 9.789 -9.109 -22.594 1 98.19 64 ASP B C 1
ATOM 2534 O O . ASP B 1 64 ? 9.172 -9.945 -23.266 1 98.19 64 ASP B O 1
ATOM 2538 N N . GLY B 1 65 ? 9.984 -9.227 -21.281 1 98.81 65 GLY B N 1
ATOM 2539 C CA . GLY B 1 65 ? 9.312 -10.258 -20.5 1 98.81 65 GLY B CA 1
ATOM 2540 C C . GLY B 1 65 ? 8.023 -9.773 -19.859 1 98.81 65 GLY B C 1
ATOM 2541 O O . GLY B 1 65 ? 7.488 -8.727 -20.25 1 98.81 65 GLY B O 1
ATOM 2542 N N . THR B 1 66 ? 7.453 -10.617 -19 1 98.94 66 THR B N 1
ATOM 2543 C CA . THR B 1 66 ? 6.199 -10.297 -18.328 1 98.94 66 THR B CA 1
ATOM 2544 C C . THR B 1 66 ? 6.23 -10.758 -16.875 1 98.94 66 THR B C 1
ATOM 2546 O O . THR B 1 66 ? 6.543 -11.914 -16.594 1 98.94 66 THR B O 1
ATOM 2549 N N . ILE B 1 67 ? 6.035 -9.867 -15.977 1 99 67 ILE B N 1
ATOM 2550 C CA . ILE B 1 67 ? 5.898 -10.188 -14.562 1 99 67 ILE B CA 1
ATOM 2551 C C . ILE B 1 67 ? 4.426 -10.141 -14.164 1 99 67 ILE B C 1
ATOM 2553 O O . ILE B 1 67 ? 3.723 -9.18 -14.477 1 99 67 ILE B O 1
ATOM 2557 N N . VAL B 1 68 ? 3.938 -11.156 -13.555 1 98.94 68 VAL B N 1
ATOM 2558 C CA . VAL B 1 68 ? 2.559 -11.25 -13.086 1 98.94 68 VAL B CA 1
ATOM 2559 C C . VAL B 1 68 ? 2.543 -11.539 -11.586 1 98.94 68 VAL B C 1
ATOM 2561 O O . VAL B 1 68 ? 3.346 -12.328 -11.086 1 98.94 68 VAL B O 1
ATOM 2564 N N . MET B 1 69 ? 1.691 -10.891 -10.836 1 98.94 69 MET B N 1
ATOM 2565 C CA . MET B 1 69 ? 1.493 -11.172 -9.414 1 98.94 69 MET B CA 1
ATOM 2566 C C . MET B 1 69 ? 0.009 -11.188 -9.062 1 98.94 69 MET B C 1
ATOM 2568 O O . MET B 1 69 ? -0.763 -10.375 -9.586 1 98.94 69 MET B O 1
ATOM 2572 N N . PRO B 1 70 ? -0.354 -12.172 -8.164 1 98.81 70 PRO B N 1
ATOM 2573 C CA . PRO B 1 70 ? -1.705 -12.031 -7.621 1 98.81 70 PRO B CA 1
ATOM 2574 C C . PRO B 1 70 ? -1.88 -10.75 -6.809 1 98.81 70 PRO B C 1
ATOM 2576 O O . PRO B 1 70 ? -0.991 -10.375 -6.039 1 98.81 70 PRO B O 1
ATOM 2579 N N . THR B 1 71 ? -2.93 -10.055 -7.031 1 98.75 71 THR B N 1
ATOM 2580 C CA . THR B 1 71 ? -3.287 -8.844 -6.301 1 98.75 71 THR B CA 1
ATOM 2581 C C . THR B 1 71 ? -4.719 -8.93 -5.777 1 98.75 71 THR B C 1
ATOM 2583 O O . THR B 1 71 ? -5.504 -8 -5.953 1 98.75 71 THR B O 1
ATOM 2586 N N . HIS B 1 72 ? -5.02 -9.961 -5.109 1 98.38 72 HIS B N 1
ATOM 2587 C CA . HIS B 1 72 ? -6.367 -10.289 -4.664 1 98.38 72 HIS B CA 1
ATOM 2588 C C . HIS B 1 72 ? -6.883 -9.266 -3.656 1 98.38 72 HIS B C 1
ATOM 2590 O O . HIS B 1 72 ? -6.102 -8.688 -2.898 1 98.38 72 HIS B O 1
ATOM 2596 N N . SER B 1 73 ? -8.141 -9.016 -3.691 1 97.81 73 SER B N 1
ATOM 2597 C CA . SER B 1 73 ? -8.898 -8.227 -2.729 1 97.81 73 SER B CA 1
ATOM 2598 C C . SER B 1 73 ? -10.164 -8.961 -2.287 1 97.81 73 SER B C 1
ATOM 2600 O O . SER B 1 73 ? -11.273 -8.484 -2.512 1 97.81 73 SER B O 1
ATOM 2602 N N . PRO B 1 74 ? -9.984 -10.07 -1.559 1 95.81 74 PRO B N 1
ATOM 2603 C CA . PRO B 1 74 ? -11.094 -10.984 -1.283 1 95.81 74 PRO B CA 1
ATOM 2604 C C . PRO B 1 74 ? -12.117 -10.391 -0.316 1 95.81 74 PRO B C 1
ATOM 2606 O O . PRO B 1 74 ? -13.195 -10.969 -0.122 1 95.81 74 PRO B O 1
ATOM 2609 N N . GLY B 1 75 ? -11.844 -9.258 0.242 1 95.12 75 GLY B N 1
ATOM 2610 C CA . GLY B 1 75 ? -12.75 -8.633 1.191 1 95.12 75 GLY B CA 1
ATOM 2611 C C . GLY B 1 75 ? -13.992 -8.055 0.538 1 95.12 75 GLY B C 1
ATOM 2612 O O . GLY B 1 75 ? -14.977 -7.754 1.218 1 95.12 75 GLY B O 1
ATOM 2613 N N . ASN B 1 76 ? -13.898 -7.738 -0.711 1 97.5 76 ASN B N 1
ATOM 2614 C CA . ASN B 1 76 ? -15.07 -7.363 -1.497 1 97.5 76 ASN B CA 1
ATOM 2615 C C . ASN B 1 76 ? -15.938 -8.57 -1.829 1 97.5 76 ASN B C 1
ATOM 2617 O O . ASN B 1 76 ? -15.883 -9.094 -2.941 1 97.5 76 ASN B O 1
ATOM 2621 N N . MET B 1 77 ? -16.672 -9.008 -0.847 1 97.12 77 MET B N 1
ATOM 2622 C CA . MET B 1 77 ? -17.406 -10.273 -0.955 1 97.12 77 MET B CA 1
ATOM 2623 C C . MET B 1 77 ? -18.75 -10.188 -0.225 1 97.12 77 MET B C 1
ATOM 2625 O O . MET B 1 77 ? -19.031 -9.195 0.438 1 97.12 77 MET B O 1
ATOM 2629 N N . ASN B 1 78 ? -19.5 -11.25 -0.402 1 96.75 78 ASN B N 1
ATOM 2630 C CA . ASN B 1 78 ? -20.703 -11.438 0.403 1 96.75 78 ASN B CA 1
ATOM 2631 C C . ASN B 1 78 ? -20.391 -11.359 1.896 1 96.75 78 ASN B C 1
ATOM 2633 O O . ASN B 1 78 ? -19.625 -12.172 2.416 1 96.75 78 ASN B O 1
ATOM 2637 N N . PRO B 1 79 ? -21.016 -10.359 2.566 1 97.38 79 PRO B N 1
ATOM 2638 C CA . PRO B 1 79 ? -20.703 -10.227 3.992 1 97.38 79 PRO B CA 1
ATOM 2639 C C . PRO B 1 79 ? -21.031 -11.492 4.785 1 97.38 79 PRO B C 1
ATOM 2641 O O . PRO B 1 79 ? -20.406 -11.766 5.809 1 97.38 79 PRO B O 1
ATOM 2644 N N . ALA B 1 80 ? -21.953 -12.273 4.359 1 96 80 ALA B N 1
ATOM 2645 C CA . ALA B 1 80 ? -22.297 -13.523 5.027 1 96 80 ALA B CA 1
ATOM 2646 C C . ALA B 1 80 ? -21.141 -14.516 4.977 1 96 80 ALA B C 1
ATOM 2648 O O . ALA B 1 80 ? -21.094 -15.453 5.77 1 96 80 ALA B O 1
ATOM 2649 N N . ASP B 1 81 ? -20.234 -14.32 4.055 1 93.94 81 ASP B N 1
ATOM 2650 C CA . ASP B 1 81 ? -19.094 -15.227 3.875 1 93.94 81 ASP B CA 1
ATOM 2651 C C . ASP B 1 81 ? -17.844 -14.68 4.547 1 93.94 81 ASP B C 1
ATOM 2653 O O . ASP B 1 81 ? -16.797 -15.328 4.539 1 93.94 81 ASP B O 1
ATOM 2657 N N . MET B 1 82 ? -17.984 -13.461 5.074 1 92.25 82 MET B N 1
ATOM 2658 C CA . MET B 1 82 ? -16.859 -12.906 5.82 1 92.25 82 MET B CA 1
ATOM 2659 C C . MET B 1 82 ? -16.672 -13.641 7.137 1 92.25 82 MET B C 1
ATOM 2661 O O . MET B 1 82 ? -17.609 -13.766 7.934 1 92.25 82 MET B O 1
ATOM 2665 N N . GLY B 1 83 ? -15.453 -14.273 7.355 1 85.75 83 GLY B N 1
ATOM 2666 C CA . GLY B 1 83 ? -15.328 -15.141 8.516 1 85.75 83 GLY B CA 1
ATOM 2667 C C . GLY B 1 83 ? -14.109 -14.844 9.359 1 85.75 83 GLY B C 1
ATOM 2668 O O . GLY B 1 83 ? -13.922 -15.445 10.422 1 85.75 83 GLY B O 1
ATOM 2669 N N . ASN B 1 84 ? -13.234 -13.992 8.992 1 85.81 84 ASN B N 1
ATOM 2670 C CA . ASN B 1 84 ? -12.008 -13.742 9.742 1 85.81 84 ASN B CA 1
ATOM 2671 C C . ASN B 1 84 ? -11.734 -12.25 9.898 1 85.81 84 ASN B C 1
ATOM 2673 O O . ASN B 1 84 ? -10.867 -11.695 9.227 1 85.81 84 ASN B O 1
ATOM 2677 N N . PRO B 1 85 ? -12.367 -11.578 10.695 1 90.81 85 PRO B N 1
ATOM 2678 C CA . PRO B 1 85 ? -13.5 -11.984 11.531 1 90.81 85 PRO B CA 1
ATOM 2679 C C . PRO B 1 85 ? -14.844 -11.797 10.836 1 90.81 85 PRO B C 1
ATOM 2681 O O . PRO B 1 85 ? -14.922 -11.094 9.82 1 90.81 85 PRO B O 1
ATOM 2684 N N . PRO B 1 86 ? -15.867 -12.438 11.383 1 94.38 86 PRO B N 1
ATOM 2685 C CA . PRO B 1 86 ? -17.188 -12.266 10.781 1 94.38 86 PRO B CA 1
ATOM 2686 C C . PRO B 1 86 ? -17.828 -10.93 11.141 1 94.38 86 PRO B C 1
ATOM 2688 O O . PRO B 1 86 ? -17.625 -10.414 12.242 1 94.38 86 PRO B O 1
ATOM 2691 N N . VAL B 1 87 ? -18.594 -10.375 10.219 1 95.81 87 VAL B N 1
ATOM 2692 C CA . VAL B 1 87 ? -19.391 -9.188 10.523 1 95.81 87 VAL B CA 1
ATOM 2693 C C . VAL B 1 87 ? -20.781 -9.617 11 1 95.81 87 VAL B C 1
ATOM 2695 O O . VAL B 1 87 ? -21.281 -10.664 10.602 1 95.81 87 VAL B O 1
ATOM 2698 N N . PRO B 1 88 ? -21.406 -8.844 11.836 1 96.94 88 PRO B N 1
ATOM 2699 C CA . PRO B 1 88 ? -22.75 -9.164 12.297 1 96.94 88 PRO B CA 1
ATOM 2700 C C . PRO B 1 88 ? -23.766 -9.25 11.148 1 96.94 88 PRO B C 1
ATOM 2702 O O . PRO B 1 88 ? -23.703 -8.461 10.211 1 96.94 88 PRO B O 1
ATOM 2705 N N . GLU B 1 89 ? -24.672 -10.18 11.289 1 97.62 89 GLU B N 1
ATOM 2706 C CA . GLU B 1 89 ? -25.719 -10.352 10.281 1 97.62 89 GLU B CA 1
ATOM 2707 C C . GLU B 1 89 ? -26.469 -9.047 10.047 1 97.62 89 GLU B C 1
ATOM 2709 O O . GLU B 1 89 ? -26.875 -8.75 8.922 1 97.62 89 GLU B O 1
ATOM 2714 N N . SER B 1 90 ? -26.672 -8.281 11.133 1 98.06 90 SER B N 1
ATOM 2715 C CA . SER B 1 90 ? -27.422 -7.035 11.055 1 98.06 90 SER B CA 1
ATOM 2716 C C . SER B 1 90 ? -26.719 -6.023 10.156 1 98.06 90 SER B C 1
ATOM 2718 O O . SER B 1 90 ? -27.297 -5.008 9.773 1 98.06 90 SER B O 1
ATOM 2720 N N . TRP B 1 91 ? -25.453 -6.27 9.789 1 98.25 91 TRP B N 1
ATOM 2721 C CA . TRP B 1 91 ? -24.672 -5.328 8.992 1 98.25 91 TRP B CA 1
ATOM 2722 C C . TRP B 1 91 ? -24.719 -5.711 7.512 1 98.25 91 TRP B C 1
ATOM 2724 O O . TRP B 1 91 ? -24.281 -4.934 6.656 1 98.25 91 TRP B O 1
ATOM 2734 N N . TYR B 1 92 ? -25.25 -6.895 7.156 1 98.25 92 TYR B N 1
ATOM 2735 C CA . TYR B 1 92 ? -25.125 -7.457 5.816 1 98.25 92 TYR B CA 1
ATOM 2736 C C . TYR B 1 92 ? -25.688 -6.508 4.77 1 98.25 92 TYR B C 1
ATOM 2738 O O . TYR B 1 92 ? -25.031 -6.223 3.764 1 98.25 92 TYR B O 1
ATOM 2746 N N . ASP B 1 93 ? -26.859 -6 5.027 1 98.31 93 ASP B N 1
ATOM 2747 C CA . ASP B 1 93 ? -27.516 -5.137 4.047 1 98.31 93 ASP B CA 1
ATOM 2748 C C . ASP B 1 93 ? -26.719 -3.85 3.834 1 98.31 93 ASP B C 1
ATOM 2750 O O . ASP B 1 93 ? -26.547 -3.398 2.699 1 98.31 93 ASP B O 1
ATOM 2754 N N . THR B 1 94 ? -26.25 -3.271 4.93 1 98.5 94 THR B N 1
ATOM 2755 C CA . THR B 1 94 ? -25.453 -2.055 4.828 1 98.5 94 THR B CA 1
ATOM 2756 C C . THR B 1 94 ? -24.188 -2.305 4.02 1 98.5 94 THR B C 1
ATOM 2758 O O . THR B 1 94 ? -23.828 -1.5 3.158 1 98.5 94 THR B O 1
ATOM 2761 N N . VAL B 1 95 ? -23.531 -3.408 4.285 1 98.38 95 VAL B N 1
ATOM 2762 C CA . VAL B 1 95 ? -22.297 -3.746 3.57 1 98.38 95 VAL B CA 1
ATOM 2763 C C . VAL B 1 95 ? -22.594 -3.91 2.082 1 98.38 95 VAL B C 1
ATOM 2765 O O . VAL B 1 95 ? -21.906 -3.33 1.239 1 98.38 95 VAL B O 1
ATOM 2768 N N . ARG B 1 96 ? -23.641 -4.629 1.724 1 98.44 96 ARG B N 1
ATOM 2769 C CA . ARG B 1 96 ? -23.984 -4.844 0.324 1 98.44 96 ARG B CA 1
ATOM 2770 C C . ARG B 1 96 ? -24.297 -3.523 -0.373 1 98.44 96 ARG B C 1
ATOM 2772 O O . ARG B 1 96 ? -23.953 -3.334 -1.539 1 98.44 96 ARG B O 1
ATOM 2779 N N . GLU B 1 97 ? -24.859 -2.621 0.328 1 98.25 97 GLU B N 1
ATOM 2780 C CA . GLU B 1 97 ? -25.344 -1.368 -0.248 1 98.25 97 GLU B CA 1
ATOM 2781 C C . GLU B 1 97 ? -24.219 -0.346 -0.364 1 98.25 97 GLU B C 1
ATOM 2783 O O . GLU B 1 97 ? -24.25 0.53 -1.23 1 98.25 97 GLU B O 1
ATOM 2788 N N . THR B 1 98 ? -23.156 -0.554 0.479 1 98.56 98 THR B N 1
ATOM 2789 C CA . THR B 1 98 ? -22.297 0.614 0.606 1 98.56 98 THR B CA 1
ATOM 2790 C C . THR B 1 98 ? -20.844 0.247 0.314 1 98.56 98 THR B C 1
ATOM 2792 O O . THR B 1 98 ? -19.984 1.127 0.171 1 98.56 98 THR B O 1
ATOM 2795 N N . MET B 1 99 ? -20.5 -1.043 0.168 1 98.62 99 MET B N 1
ATOM 2796 C CA . MET B 1 99 ? -19.141 -1.448 -0.176 1 98.62 99 MET B CA 1
ATOM 2797 C C . MET B 1 99 ? -18.656 -0.717 -1.423 1 98.62 99 MET B C 1
ATOM 2799 O O . MET B 1 99 ? -19.328 -0.715 -2.451 1 98.62 99 MET B O 1
ATOM 2803 N N . PRO B 1 100 ? -17.516 0.023 -1.29 1 98.62 100 PRO B N 1
ATOM 2804 C CA . PRO B 1 100 ? -16.984 0.639 -2.51 1 98.62 100 PRO B CA 1
ATOM 2805 C C . PRO B 1 100 ? -16.75 -0.375 -3.625 1 98.62 100 PRO B C 1
ATOM 2807 O O . PRO B 1 100 ? -16.328 -1.504 -3.357 1 98.62 100 PRO B O 1
ATOM 2810 N N . PRO B 1 101 ? -17.016 0.051 -4.879 1 98.75 101 PRO B N 1
ATOM 2811 C CA . PRO B 1 101 ? -16.734 -0.876 -5.977 1 98.75 101 PRO B CA 1
ATOM 2812 C C . PRO B 1 101 ? -15.242 -1.117 -6.184 1 98.75 101 PRO B C 1
ATOM 2814 O O . PRO B 1 101 ? -14.422 -0.245 -5.879 1 98.75 101 PRO B O 1
ATOM 2817 N N . TYR B 1 102 ? -15.016 -2.303 -6.672 1 98.75 102 TYR B N 1
ATOM 2818 C CA . TYR B 1 102 ? -13.648 -2.592 -7.078 1 98.75 102 TYR B CA 1
ATOM 2819 C C . TYR B 1 102 ? -13.203 -1.653 -8.195 1 98.75 102 TYR B C 1
ATOM 2821 O O . TYR B 1 102 ? -13.914 -1.479 -9.188 1 98.75 102 TYR B O 1
ATOM 2829 N N . ARG B 1 103 ? -12.156 -1.014 -8.047 1 98.38 103 ARG B N 1
ATOM 2830 C CA . ARG B 1 103 ? -11.414 -0.252 -9.047 1 98.38 103 ARG B CA 1
ATOM 2831 C C . ARG B 1 103 ? -9.961 -0.694 -9.102 1 98.38 103 ARG B C 1
ATOM 2833 O O . ARG B 1 103 ? -9.227 -0.546 -8.117 1 98.38 103 ARG B O 1
ATOM 2840 N N . PRO B 1 104 ? -9.492 -1.259 -10.195 1 97.38 104 PRO B N 1
ATOM 2841 C CA . PRO B 1 104 ? -8.133 -1.801 -10.289 1 97.38 104 PRO B CA 1
ATOM 2842 C C . PRO B 1 104 ? -7.074 -0.806 -9.828 1 97.38 104 PRO B C 1
ATOM 2844 O O . PRO B 1 104 ? -6.055 -1.203 -9.258 1 97.38 104 PRO B O 1
ATOM 2847 N N . GLU B 1 105 ? -7.277 0.469 -10 1 95.5 105 GLU B N 1
ATOM 2848 C CA . GLU B 1 105 ? -6.262 1.48 -9.727 1 95.5 105 GLU B CA 1
ATOM 2849 C C . GLU B 1 105 ? -6.25 1.856 -8.242 1 95.5 105 GLU B C 1
ATOM 2851 O O . GLU B 1 105 ? -5.211 2.252 -7.711 1 95.5 105 GLU B O 1
ATOM 2856 N N . SER B 1 106 ? -7.418 1.683 -7.559 1 95.94 106 SER B N 1
ATOM 2857 C CA . SER B 1 106 ? -7.535 2.348 -6.266 1 95.94 106 SER B CA 1
ATOM 2858 C C . SER B 1 106 ? -7.734 1.337 -5.141 1 95.94 106 SER B C 1
ATOM 2860 O O . SER B 1 106 ? -7.379 1.601 -3.99 1 95.94 106 SER B O 1
ATOM 2862 N N . THR B 1 107 ? -8.359 0.173 -5.438 1 98.5 107 THR B N 1
ATOM 2863 C CA . THR B 1 107 ? -8.625 -0.82 -4.406 1 98.5 107 THR B CA 1
ATOM 2864 C C . THR B 1 107 ? -7.34 -1.505 -3.959 1 98.5 107 THR B C 1
ATOM 2866 O O . THR B 1 107 ? -6.656 -2.139 -4.766 1 98.5 107 THR B O 1
ATOM 2869 N N . PRO B 1 108 ? -6.969 -1.383 -2.691 1 98.38 108 PRO B N 1
ATOM 2870 C CA . PRO B 1 108 ? -5.754 -2.068 -2.242 1 98.38 108 PRO B CA 1
ATOM 2871 C C . PRO B 1 108 ? -5.898 -3.588 -2.246 1 98.38 108 PRO B C 1
ATOM 2873 O O . PRO B 1 108 ? -7.016 -4.105 -2.178 1 98.38 108 PRO B O 1
ATOM 2876 N N . THR B 1 109 ? -4.777 -4.238 -2.367 1 98.25 109 THR B N 1
ATOM 2877 C CA . THR B 1 109 ? -4.789 -5.688 -2.18 1 98.25 109 THR B CA 1
ATOM 2878 C C . THR B 1 109 ? -5.051 -6.039 -0.719 1 98.25 109 THR B C 1
ATOM 2880 O O . THR B 1 109 ? -4.957 -5.18 0.159 1 98.25 109 THR B O 1
ATOM 2883 N N . GLN B 1 110 ? -5.441 -7.238 -0.508 1 96.81 110 GLN B N 1
ATOM 2884 C CA . GLN B 1 110 ? -5.621 -7.762 0.842 1 96.81 110 GLN B CA 1
ATOM 2885 C C . GLN B 1 110 ? -4.93 -9.117 1.005 1 96.81 110 GLN B C 1
ATOM 2887 O O . GLN B 1 110 ? -5.215 -10.055 0.265 1 96.81 110 GLN B O 1
ATOM 2892 N N . GLY B 1 111 ? -4.008 -9.141 1.891 1 94.81 111 GLY B N 1
ATOM 2893 C CA . GLY B 1 111 ? -3.348 -10.398 2.203 1 94.81 111 GLY B CA 1
ATOM 2894 C C . GLY B 1 111 ? -2.354 -10.828 1.141 1 94.81 111 GLY B C 1
ATOM 2895 O O . GLY B 1 111 ? -1.949 -11.992 1.099 1 94.81 111 GLY B O 1
ATOM 2896 N N . MET B 1 112 ? -1.941 -9.992 0.276 1 96.75 112 MET B N 1
ATOM 2897 C CA . MET B 1 112 ? -1.068 -10.359 -0.837 1 96.75 112 MET B CA 1
ATOM 2898 C C . MET B 1 112 ? 0.386 -10.031 -0.516 1 96.75 112 MET B C 1
ATOM 2900 O O . MET B 1 112 ? 1.297 -10.484 -1.213 1 96.75 112 MET B O 1
ATOM 2904 N N . GLY B 1 113 ? 0.546 -9.219 0.513 1 96.69 113 GLY B N 1
ATOM 2905 C CA . GLY B 1 113 ? 1.901 -8.867 0.903 1 96.69 113 GLY B CA 1
ATOM 2906 C C . GLY B 1 113 ? 2.375 -7.559 0.302 1 96.69 113 GLY B C 1
ATOM 2907 O O . GLY B 1 113 ? 1.782 -7.062 -0.659 1 96.69 113 GLY B O 1
ATOM 2908 N N . ALA B 1 114 ? 3.516 -7.055 0.849 1 98.06 114 ALA B N 1
ATOM 2909 C CA . ALA B 1 114 ? 4.031 -5.73 0.51 1 98.06 114 ALA B CA 1
ATOM 2910 C C . ALA B 1 114 ? 4.586 -5.707 -0.912 1 98.06 114 ALA B C 1
ATOM 2912 O O . ALA B 1 114 ? 4.5 -4.688 -1.601 1 98.06 114 ALA B O 1
ATOM 2913 N N . ILE B 1 115 ? 5.109 -6.824 -1.362 1 98.81 115 ILE B N 1
ATOM 2914 C CA . ILE B 1 115 ? 5.727 -6.867 -2.684 1 98.81 115 ILE B CA 1
ATOM 2915 C C . ILE B 1 115 ? 4.656 -6.699 -3.76 1 98.81 115 ILE B C 1
ATOM 2917 O O . ILE B 1 115 ? 4.781 -5.848 -4.641 1 98.81 115 ILE B O 1
ATOM 2921 N N . ALA B 1 116 ? 3.58 -7.469 -3.66 1 98.75 116 ALA B N 1
ATOM 2922 C CA . ALA B 1 116 ? 2.5 -7.391 -4.641 1 98.75 116 ALA B CA 1
ATOM 2923 C C . ALA B 1 116 ? 1.83 -6.02 -4.613 1 98.75 116 ALA B C 1
ATOM 2925 O O . ALA B 1 116 ? 1.514 -5.457 -5.664 1 98.75 116 ALA B O 1
ATOM 2926 N N . GLU B 1 117 ? 1.606 -5.535 -3.389 1 98.62 117 GLU B N 1
ATOM 2927 C CA . GLU B 1 117 ? 1.002 -4.215 -3.254 1 98.62 117 GLU B CA 1
ATOM 2928 C C . GLU B 1 117 ? 1.881 -3.137 -3.887 1 98.62 117 GLU B C 1
ATOM 2930 O O . GLU B 1 117 ? 1.381 -2.246 -4.574 1 98.62 117 GLU B O 1
ATOM 2935 N N . CYS B 1 118 ? 3.166 -3.209 -3.678 1 98.69 118 CYS B N 1
ATOM 2936 C CA . CYS B 1 118 ? 4.102 -2.266 -4.281 1 98.69 118 CYS B CA 1
ATOM 2937 C C . CYS B 1 118 ? 4.109 -2.4 -5.797 1 98.69 118 CYS B C 1
ATOM 2939 O O . CYS B 1 118 ? 4.027 -1.4 -6.516 1 98.69 118 CYS B O 1
ATOM 2941 N N . PHE B 1 119 ? 4.086 -3.582 -6.281 1 98.88 119 PHE B N 1
ATOM 2942 C CA . PHE B 1 119 ? 4.188 -3.893 -7.703 1 98.88 119 PHE B CA 1
ATOM 2943 C C . PHE B 1 119 ? 3.002 -3.314 -8.469 1 98.88 119 PHE B C 1
ATOM 2945 O O . PHE B 1 119 ? 3.176 -2.703 -9.523 1 98.88 119 PHE B O 1
ATOM 2952 N N . ARG B 1 120 ? 1.799 -3.461 -7.918 1 98.5 120 ARG B N 1
ATOM 2953 C CA . ARG B 1 120 ? 0.629 -3.088 -8.703 1 98.5 120 ARG B CA 1
ATOM 2954 C C . ARG B 1 120 ? 0.596 -1.584 -8.953 1 98.5 120 ARG B C 1
ATOM 2956 O O . ARG B 1 120 ? -0.159 -1.107 -9.805 1 98.5 120 ARG B O 1
ATOM 2963 N N . ASN B 1 121 ? 1.43 -0.873 -8.211 1 97.25 121 ASN B N 1
ATOM 2964 C CA . ASN B 1 121 ? 1.399 0.582 -8.32 1 97.25 121 ASN B CA 1
ATOM 2965 C C . ASN B 1 121 ? 2.561 1.104 -9.164 1 97.25 121 ASN B C 1
ATOM 2967 O O . ASN B 1 121 ? 2.754 2.316 -9.273 1 97.25 121 ASN B O 1
ATOM 2971 N N . TYR B 1 122 ? 3.332 0.275 -9.719 1 98.19 122 TYR B N 1
ATOM 2972 C CA . TYR B 1 122 ? 4.461 0.674 -10.555 1 98.19 122 TYR B CA 1
ATOM 2973 C C . TYR B 1 122 ? 3.984 1.203 -11.898 1 98.19 122 TYR B C 1
ATOM 2975 O O . TYR B 1 122 ? 2.947 0.775 -12.414 1 98.19 122 TYR B O 1
ATOM 2983 N N . PRO B 1 123 ? 4.793 2.145 -12.477 1 96.88 123 PRO B N 1
ATOM 2984 C CA . PRO B 1 123 ? 4.465 2.592 -13.828 1 96.88 123 PRO B CA 1
ATOM 2985 C C . PRO B 1 123 ? 4.426 1.444 -14.836 1 96.88 123 PRO B C 1
ATOM 2987 O O . PRO B 1 123 ? 5.293 0.568 -14.812 1 96.88 123 PRO B O 1
ATOM 2990 N N . GLY B 1 124 ? 3.42 1.426 -15.633 1 97.69 124 GLY B N 1
ATOM 2991 C CA . GLY B 1 124 ? 3.318 0.438 -16.703 1 97.69 124 GLY B CA 1
ATOM 2992 C C . GLY B 1 124 ? 2.627 -0.84 -16.266 1 97.69 124 GLY B C 1
ATOM 2993 O O . GLY B 1 124 ? 2.291 -1.686 -17.094 1 97.69 124 GLY B O 1
ATOM 2994 N N . VAL B 1 125 ? 2.389 -1.012 -14.992 1 98.62 125 VAL B N 1
ATOM 2995 C CA . VAL B 1 125 ? 1.677 -2.186 -14.5 1 98.62 125 VAL B CA 1
ATOM 2996 C C . VAL B 1 125 ? 0.178 -2.021 -14.742 1 98.62 125 VAL B C 1
ATOM 2998 O O . VAL B 1 125 ? -0.374 -0.935 -14.555 1 98.62 125 VAL B O 1
ATOM 3001 N N . VAL B 1 126 ? -0.446 -3.053 -15.203 1 98.62 126 VAL B N 1
ATOM 3002 C CA . VAL B 1 126 ? -1.894 -3.078 -15.391 1 98.62 126 VAL B CA 1
ATOM 3003 C C . VAL B 1 126 ? -2.506 -4.18 -14.523 1 98.62 126 VAL B C 1
ATOM 3005 O O . VAL B 1 126 ? -1.871 -5.203 -14.273 1 98.62 126 VAL B O 1
ATOM 3008 N N . ARG B 1 127 ? -3.654 -3.984 -14.008 1 98.75 127 ARG B N 1
ATOM 3009 C CA . ARG B 1 127 ? -4.352 -4.914 -13.125 1 98.75 127 ARG B CA 1
ATOM 3010 C C . ARG B 1 127 ? -5.664 -5.379 -13.742 1 98.75 127 ARG B C 1
ATOM 3012 O O . ARG B 1 127 ? -6.387 -4.586 -14.352 1 98.75 127 ARG B O 1
ATOM 3019 N N . SER B 1 128 ? -6 -6.645 -13.57 1 98.81 128 SER B N 1
ATOM 3020 C CA . SER B 1 128 ? -7.215 -7.207 -14.156 1 98.81 128 SER B CA 1
ATOM 3021 C C . SER B 1 128 ? -8.453 -6.758 -13.391 1 98.81 128 SER B C 1
ATOM 3023 O O . SER B 1 128 ? -8.344 -6.215 -12.289 1 98.81 128 SER B O 1
ATOM 3025 N N . ASP B 1 129 ? -9.594 -7 -13.891 1 96.94 129 ASP B N 1
ATOM 3026 C CA . ASP B 1 129 ? -10.82 -6.34 -13.445 1 96.94 129 ASP B CA 1
ATOM 3027 C C . ASP B 1 129 ? -11.609 -7.23 -12.492 1 96.94 129 ASP B C 1
ATOM 3029 O O . ASP B 1 129 ? -12.727 -6.887 -12.094 1 96.94 129 ASP B O 1
ATOM 3033 N N . HIS B 1 130 ? -11.094 -8.312 -12.047 1 98.31 130 HIS B N 1
ATOM 3034 C CA . HIS B 1 130 ? -11.859 -9.141 -11.117 1 98.31 130 HIS B CA 1
ATOM 3035 C C . HIS B 1 130 ? -11.781 -8.578 -9.695 1 98.31 130 HIS B C 1
ATOM 3037 O O . HIS B 1 130 ? -10.695 -8.336 -9.18 1 98.31 130 HIS B O 1
ATOM 3043 N N . PRO B 1 131 ? -12.875 -8.438 -9.023 1 98.44 131 PRO B N 1
ATOM 3044 C CA . PRO B 1 131 ? -12.922 -7.699 -7.758 1 98.44 131 PRO B CA 1
ATOM 3045 C C . PRO B 1 131 ? -12.297 -8.477 -6.598 1 98.44 131 PRO B C 1
ATOM 3047 O O . PRO B 1 131 ? -11.867 -7.875 -5.609 1 98.44 131 PRO B O 1
ATOM 3050 N N . GLN B 1 132 ? -12.219 -9.789 -6.695 1 97.88 132 GLN B N 1
ATOM 3051 C CA . GLN B 1 132 ? -11.719 -10.617 -5.598 1 97.88 132 GLN B CA 1
ATOM 3052 C C . GLN B 1 132 ? -10.375 -11.242 -5.941 1 97.88 132 GLN B C 1
ATOM 3054 O O . GLN B 1 132 ? -9.508 -11.383 -5.074 1 97.88 132 GLN B O 1
ATOM 3059 N N . HIS B 1 133 ? -10.18 -11.562 -7.234 1 98.12 133 HIS B N 1
ATOM 3060 C CA . HIS B 1 133 ? -9.039 -12.383 -7.637 1 98.12 133 HIS B CA 1
ATOM 3061 C C . HIS B 1 133 ? -8.25 -11.719 -8.758 1 98.12 133 HIS B C 1
ATOM 3063 O O . HIS B 1 133 ? -7.863 -12.383 -9.727 1 98.12 133 HIS B O 1
ATOM 3069 N N . SER B 1 134 ? -8.023 -10.469 -8.641 1 98.75 134 SER B N 1
ATOM 3070 C CA . SER B 1 134 ? -7.281 -9.734 -9.664 1 98.75 134 SER B CA 1
ATOM 3071 C C . SER B 1 134 ? -5.809 -10.125 -9.664 1 98.75 134 SER B C 1
ATOM 3073 O O . SER B 1 134 ? -5.301 -10.672 -8.68 1 98.75 134 SER B O 1
ATOM 3075 N N . PHE B 1 135 ? -5.18 -9.93 -10.805 1 98.94 135 PHE B N 1
ATOM 3076 C CA . PHE B 1 135 ? -3.736 -10.016 -11 1 98.94 135 PHE B CA 1
ATOM 3077 C C . PHE B 1 135 ? -3.203 -8.727 -11.625 1 98.94 135 PHE B C 1
ATOM 3079 O O . PHE B 1 135 ? -3.883 -8.094 -12.438 1 98.94 135 PHE B O 1
ATOM 3086 N N . ALA B 1 136 ? -2.014 -8.359 -11.227 1 98.94 136 ALA B N 1
ATOM 3087 C CA . ALA B 1 136 ? -1.282 -7.281 -11.883 1 98.94 136 ALA B CA 1
ATOM 3088 C C . ALA B 1 136 ? -0.173 -7.836 -12.773 1 98.94 136 ALA B C 1
ATOM 3090 O O . ALA B 1 136 ? 0.404 -8.883 -12.477 1 98.94 136 ALA B O 1
ATOM 3091 N N . ALA B 1 137 ? 0.098 -7.125 -13.82 1 98.94 137 ALA B N 1
ATOM 3092 C CA . ALA B 1 137 ? 1.127 -7.574 -14.758 1 98.94 137 ALA B CA 1
ATOM 3093 C C . ALA B 1 137 ? 1.898 -6.391 -15.328 1 98.94 137 ALA B C 1
ATOM 3095 O O . ALA B 1 137 ? 1.35 -5.297 -15.477 1 98.94 137 ALA B O 1
ATOM 3096 N N . TRP B 1 138 ? 3.115 -6.594 -15.656 1 98.94 138 TRP B N 1
ATOM 3097 C CA . TRP B 1 138 ? 4.023 -5.633 -16.266 1 98.94 138 TRP B CA 1
ATOM 3098 C C . TRP B 1 138 ? 4.793 -6.273 -17.422 1 98.94 138 TRP B C 1
ATOM 3100 O O . TRP B 1 138 ? 5.195 -7.438 -17.344 1 98.94 138 TRP B O 1
ATOM 3110 N N . GLY B 1 139 ? 5.078 -5.484 -18.391 1 98.81 139 GLY B N 1
ATOM 3111 C CA . GLY B 1 139 ? 5.941 -5.945 -19.469 1 98.81 139 GLY B CA 1
ATOM 3112 C C . GLY B 1 139 ? 5.195 -6.223 -20.75 1 98.81 139 GLY B C 1
ATOM 3113 O O . GLY B 1 139 ? 4.105 -5.691 -20.969 1 98.81 139 GLY B O 1
ATOM 3114 N N . ALA B 1 140 ? 5.738 -7.004 -21.641 1 98.81 140 ALA B N 1
ATOM 3115 C CA . ALA B 1 140 ? 5.352 -7.148 -23.047 1 98.81 140 ALA B CA 1
ATOM 3116 C C . ALA B 1 140 ? 3.93 -7.684 -23.172 1 98.81 140 ALA B C 1
ATOM 3118 O O . ALA B 1 140 ? 3.18 -7.273 -24.047 1 98.81 140 ALA B O 1
ATOM 3119 N N . ASP B 1 141 ? 3.531 -8.594 -22.266 1 98.88 141 ASP B N 1
ATOM 3120 C CA . ASP B 1 141 ? 2.238 -9.258 -22.422 1 98.88 141 ASP B CA 1
ATOM 3121 C C . ASP B 1 141 ? 1.286 -8.859 -21.297 1 98.88 141 ASP B C 1
ATOM 3123 O O . ASP B 1 141 ? 0.347 -9.594 -20.984 1 98.88 141 ASP B O 1
ATOM 3127 N N . ALA B 1 142 ? 1.559 -7.77 -20.656 1 98.88 142 ALA B N 1
ATOM 3128 C CA . ALA B 1 142 ? 0.769 -7.34 -19.5 1 98.88 142 ALA B CA 1
ATOM 3129 C C . ALA B 1 142 ? -0.706 -7.207 -19.859 1 98.88 142 ALA B C 1
ATOM 3131 O O . ALA B 1 142 ? -1.577 -7.707 -19.156 1 98.88 142 ALA B O 1
ATOM 3132 N N . GLU B 1 143 ? -1.021 -6.539 -20.969 1 98.75 143 GLU B N 1
ATOM 3133 C CA . GLU B 1 143 ? -2.402 -6.336 -21.391 1 98.75 143 GLU B CA 1
ATOM 3134 C C . GLU B 1 143 ? -3.07 -7.664 -21.734 1 98.75 143 GLU B C 1
ATOM 3136 O O . GLU B 1 143 ? -4.219 -7.902 -21.359 1 98.75 143 GLU B O 1
ATOM 3141 N N . TYR B 1 144 ? -2.324 -8.484 -22.438 1 98.81 144 TYR B N 1
ATOM 3142 C CA . TYR B 1 144 ? -2.857 -9.789 -22.812 1 98.81 144 TYR B CA 1
ATOM 3143 C C . TYR B 1 144 ? -3.236 -10.594 -21.562 1 98.81 144 TYR B C 1
ATOM 3145 O O . TYR B 1 144 ? -4.309 -11.203 -21.516 1 98.81 144 TYR B O 1
ATOM 3153 N N . VAL B 1 145 ? -2.432 -10.602 -20.547 1 98.88 145 VAL B N 1
ATOM 3154 C CA . VAL B 1 145 ? -2.594 -11.398 -19.328 1 98.88 145 VAL B CA 1
ATOM 3155 C C . VAL B 1 145 ? -3.801 -10.906 -18.547 1 98.88 145 VAL B C 1
ATOM 3157 O O . VAL B 1 145 ? -4.543 -11.703 -17.969 1 98.88 145 VAL B O 1
ATOM 3160 N N . THR B 1 146 ? -4.031 -9.586 -18.5 1 98.81 146 THR B N 1
ATOM 3161 C CA . THR B 1 146 ? -5 -9.031 -17.578 1 98.81 146 THR B CA 1
ATOM 3162 C C . THR B 1 146 ? -6.336 -8.781 -18.266 1 98.81 146 THR B C 1
ATOM 3164 O O . THR B 1 146 ? -7.355 -8.562 -17.594 1 98.81 146 THR B O 1
ATOM 3167 N N . ASP B 1 147 ? -6.328 -8.844 -19.547 1 98 147 ASP B N 1
ATOM 3168 C CA . ASP B 1 147 ? -7.523 -8.484 -20.297 1 98 147 ASP B CA 1
ATOM 3169 C C . ASP B 1 147 ? -8.578 -9.586 -20.219 1 98 147 ASP B C 1
ATOM 3171 O O . ASP B 1 147 ? -8.242 -10.773 -20.203 1 98 147 ASP B O 1
ATOM 3175 N N . GLY B 1 148 ? -9.836 -9.164 -20.156 1 97.06 148 GLY B N 1
ATOM 3176 C CA . GLY B 1 148 ? -10.945 -10.094 -20.266 1 97.06 148 GLY B CA 1
ATOM 3177 C C . GLY B 1 148 ? -11.039 -11.055 -19.078 1 97.06 148 GLY B C 1
ATOM 3178 O O . GLY B 1 148 ? -11.406 -12.219 -19.25 1 97.06 148 GLY B O 1
ATOM 3179 N N . HIS B 1 149 ? -10.594 -10.664 -17.906 1 98.06 149 HIS B N 1
ATOM 3180 C CA . HIS B 1 149 ? -10.703 -11.5 -16.719 1 98.06 149 HIS B CA 1
ATOM 3181 C C . HIS B 1 149 ? -12.156 -11.727 -16.328 1 98.06 149 HIS B C 1
ATOM 3183 O O . HIS B 1 149 ? -12.844 -10.797 -15.898 1 98.06 149 HIS B O 1
ATOM 3189 N N . SER B 1 150 ? -12.594 -12.953 -16.469 1 97.06 150 SER B N 1
ATOM 3190 C CA . SER B 1 150 ? -14 -13.289 -16.281 1 97.06 150 SER B CA 1
ATOM 3191 C C . SER B 1 150 ? -14.398 -13.211 -14.812 1 97.06 150 SER B C 1
ATOM 3193 O O . SER B 1 150 ? -13.633 -13.617 -13.938 1 97.06 150 SER B O 1
ATOM 3195 N N . LEU B 1 151 ? -15.578 -12.711 -14.586 1 95.5 151 LEU B N 1
ATOM 3196 C CA . LEU B 1 151 ? -16.141 -12.711 -13.234 1 95.5 151 LEU B CA 1
ATOM 3197 C C . LEU B 1 151 ? -16.406 -14.141 -12.766 1 95.5 151 LEU B C 1
ATOM 3199 O O . LEU B 1 151 ? -16.062 -14.508 -11.641 1 95.5 151 LEU B O 1
ATOM 3203 N N . LYS B 1 152 ? -17.062 -14.891 -13.68 1 94.38 152 LYS B N 1
ATOM 3204 C CA . LYS B 1 152 ? -17.328 -16.297 -13.398 1 94.38 152 LYS B CA 1
ATOM 3205 C C . LYS B 1 152 ? -16.094 -17.156 -13.664 1 94.38 152 LYS B C 1
ATOM 3207 O O . LYS B 1 152 ? -15.383 -16.938 -14.641 1 94.38 152 LYS B O 1
ATOM 3212 N N . ARG B 1 153 ? -15.953 -18.172 -12.82 1 94 153 ARG B N 1
ATOM 3213 C CA . ARG B 1 153 ? -14.797 -19.047 -12.953 1 94 153 ARG B CA 1
ATOM 3214 C C . ARG B 1 153 ? -13.5 -18.25 -13.016 1 94 153 ARG B C 1
ATOM 3216 O O . ARG B 1 153 ? -12.711 -18.406 -13.953 1 94 153 ARG B O 1
ATOM 3223 N N . SER B 1 154 ? -13.297 -17.438 -12.039 1 95.69 154 SER B N 1
ATOM 3224 C CA . SER B 1 154 ? -12.383 -16.297 -12 1 95.69 154 SER B CA 1
ATOM 3225 C C . SER B 1 154 ? -10.93 -16.75 -12.133 1 95.69 154 SER B C 1
ATOM 3227 O O . SER B 1 154 ? -10.062 -15.953 -12.5 1 95.69 154 SER B O 1
ATOM 3229 N N . LEU B 1 155 ? -10.586 -18.016 -11.828 1 97.31 155 LEU B N 1
ATOM 3230 C CA . LEU B 1 155 ? -9.219 -18.5 -11.898 1 97.31 155 LEU B CA 1
ATOM 3231 C C . LEU B 1 155 ? -9.109 -19.656 -12.898 1 97.31 155 LEU B C 1
ATOM 3233 O O . LEU B 1 155 ? -8.203 -20.484 -12.797 1 97.31 155 LEU B O 1
ATOM 3237 N N . GLY B 1 156 ? -10.086 -19.719 -13.82 1 96.5 156 GLY B N 1
ATOM 3238 C CA . GLY B 1 156 ? -10.156 -20.766 -14.836 1 96.5 156 GLY B CA 1
ATOM 3239 C C . GLY B 1 156 ? -9.586 -20.328 -16.172 1 96.5 156 GLY B C 1
ATOM 3240 O O . GLY B 1 156 ? -8.5 -19.75 -16.234 1 96.5 156 GLY B O 1
ATOM 3241 N N . GLU B 1 157 ? -10.336 -20.641 -17.234 1 97.38 157 GLU B N 1
ATOM 3242 C CA . GLU B 1 157 ? -9.805 -20.531 -18.594 1 97.38 157 GLU B CA 1
ATOM 3243 C C . GLU B 1 157 ? -9.781 -19.078 -19.062 1 97.38 157 GLU B C 1
ATOM 3245 O O . GLU B 1 157 ? -9.008 -18.734 -19.969 1 97.38 157 GLU B O 1
ATOM 3250 N N . ASN B 1 158 ? -10.609 -18.281 -18.578 1 97.62 158 ASN B N 1
ATOM 3251 C CA . ASN B 1 158 ? -10.609 -16.859 -18.906 1 97.62 158 ASN B CA 1
ATOM 3252 C C . ASN B 1 158 ? -10.062 -16.016 -17.75 1 97.62 158 ASN B C 1
ATOM 3254 O O . ASN B 1 158 ? -10.734 -15.086 -17.281 1 97.62 158 ASN B O 1
ATOM 3258 N N . SER B 1 159 ? -8.898 -16.344 -17.328 1 98.44 159 SER B N 1
ATOM 3259 C CA . SER B 1 159 ? -8.203 -15.703 -16.219 1 98.44 159 SER B CA 1
ATOM 3260 C C . SER B 1 159 ? -6.734 -15.469 -16.547 1 98.44 159 SER B C 1
ATOM 3262 O O . SER B 1 159 ? -6.203 -16.062 -17.484 1 98.44 159 SER B O 1
ATOM 3264 N N . PRO B 1 160 ? -6.078 -14.609 -15.781 1 98.88 160 PRO B N 1
ATOM 3265 C CA . PRO B 1 160 ? -4.637 -14.406 -15.945 1 98.88 160 PRO B CA 1
ATOM 3266 C C . PRO B 1 160 ? -3.836 -15.695 -15.805 1 98.88 160 PRO B C 1
ATOM 3268 O O . PRO B 1 160 ? -2.795 -15.859 -16.438 1 98.88 160 PRO B O 1
ATOM 3271 N N . LEU B 1 161 ? -4.305 -16.641 -14.977 1 98.88 161 LEU B N 1
ATOM 3272 C CA . LEU B 1 161 ? -3.586 -17.891 -14.797 1 98.88 161 LEU B CA 1
ATOM 3273 C C . LEU B 1 161 ? -3.521 -18.688 -16.109 1 98.88 161 LEU B C 1
ATOM 3275 O O . LEU B 1 161 ? -2.475 -19.234 -16.453 1 98.88 161 LEU B O 1
ATOM 3279 N N . ALA B 1 162 ? -4.617 -18.703 -16.812 1 98.88 162 ALA B N 1
ATOM 3280 C CA . ALA B 1 162 ? -4.656 -19.391 -18.094 1 98.88 162 ALA B CA 1
ATOM 3281 C C . ALA B 1 162 ? -3.76 -18.703 -19.109 1 98.88 162 ALA B C 1
ATOM 3283 O O . ALA B 1 162 ? -3.137 -19.375 -19.953 1 98.88 162 ALA B O 1
ATOM 3284 N N . ARG B 1 163 ? -3.725 -17.391 -19.094 1 98.94 163 ARG B N 1
ATOM 3285 C CA . ARG B 1 163 ? -2.869 -16.656 -20.016 1 98.94 163 ARG B CA 1
ATOM 3286 C C . ARG B 1 163 ? -1.396 -16.938 -19.75 1 98.94 163 ARG B C 1
ATOM 3288 O O . ARG B 1 163 ? -0.604 -17.094 -20.688 1 98.94 163 ARG B O 1
ATOM 3295 N N . VAL B 1 164 ? -1.039 -16.984 -18.422 1 98.94 164 VAL B N 1
ATOM 3296 C CA . VAL B 1 164 ? 0.333 -17.344 -18.078 1 98.94 164 VAL B CA 1
ATOM 3297 C C . VAL B 1 164 ? 0.66 -18.734 -18.594 1 98.94 164 VAL B C 1
ATOM 3299 O O . VAL B 1 164 ? 1.755 -18.969 -19.109 1 98.94 164 VAL B O 1
ATOM 3302 N N . TYR B 1 165 ? -0.263 -19.625 -18.5 1 98.88 165 TYR B N 1
ATOM 3303 C CA . TYR B 1 165 ? -0.118 -20.969 -19.031 1 98.88 165 TYR B CA 1
ATOM 3304 C C . TYR B 1 165 ? 0.128 -20.938 -20.547 1 98.88 165 TYR B C 1
ATOM 3306 O O . TYR B 1 165 ? 1.041 -21.609 -21.047 1 98.88 165 TYR B O 1
ATOM 3314 N N . GLU B 1 166 ? -0.663 -20.188 -21.266 1 98.81 166 GLU B N 1
ATOM 3315 C CA . GLU B 1 166 ? -0.567 -20.078 -22.719 1 98.81 166 GLU B CA 1
ATOM 3316 C C . GLU B 1 166 ? 0.774 -19.484 -23.141 1 98.81 166 GLU B C 1
ATOM 3318 O O . GLU B 1 166 ? 1.285 -19.797 -24.219 1 98.81 166 GLU B O 1
ATOM 3323 N N . LEU B 1 167 ? 1.346 -18.734 -22.266 1 98.81 167 LEU B N 1
ATOM 3324 C CA . LEU B 1 167 ? 2.615 -18.078 -22.562 1 98.81 167 LEU B CA 1
ATOM 3325 C C . LEU B 1 167 ? 3.789 -18.938 -22.109 1 98.81 167 LEU B C 1
ATOM 3327 O O . LEU B 1 167 ? 4.938 -18.484 -22.125 1 98.81 167 LEU B O 1
ATOM 3331 N N . ASP B 1 168 ? 3.463 -20.125 -21.688 1 98.62 168 ASP B N 1
ATOM 3332 C CA . ASP B 1 168 ? 4.48 -21.047 -21.188 1 98.62 168 ASP B CA 1
ATOM 3333 C C . ASP B 1 168 ? 5.262 -20.422 -20.031 1 98.62 168 ASP B C 1
ATOM 3335 O O . ASP B 1 168 ? 6.496 -20.453 -20.016 1 98.62 168 ASP B O 1
ATOM 3339 N N . GLY B 1 169 ? 4.504 -19.797 -19.125 1 98.81 169 GLY B N 1
ATOM 3340 C CA . GLY B 1 169 ? 5.113 -19.031 -18.031 1 98.81 169 GLY B CA 1
ATOM 3341 C C . GLY B 1 169 ? 5.617 -19.922 -16.906 1 98.81 169 GLY B C 1
ATOM 3342 O O . GLY B 1 169 ? 5.312 -21.109 -16.859 1 98.81 169 GLY B O 1
ATOM 3343 N N . ASP B 1 170 ? 6.422 -19.297 -16.016 1 98.88 170 ASP B N 1
ATOM 3344 C CA . ASP B 1 170 ? 6.949 -19.969 -14.828 1 98.88 170 ASP B CA 1
ATOM 3345 C C . ASP B 1 170 ? 6.402 -19.328 -13.555 1 98.88 170 ASP B C 1
ATOM 3347 O O . ASP B 1 170 ? 6.074 -18.141 -13.539 1 98.88 170 ASP B O 1
ATOM 3351 N N . VAL B 1 171 ? 6.242 -20.156 -12.547 1 98.88 171 VAL B N 1
ATOM 3352 C CA . VAL B 1 171 ? 5.934 -19.672 -11.203 1 98.88 171 VAL B CA 1
ATOM 3353 C C . VAL B 1 171 ? 7.23 -19.406 -10.438 1 98.88 171 VAL B C 1
ATOM 3355 O O . VAL B 1 171 ? 8.141 -20.234 -10.453 1 98.88 171 VAL B O 1
ATOM 3358 N N . CYS B 1 172 ? 7.309 -18.297 -9.852 1 98.94 172 CYS B N 1
ATOM 3359 C CA . CYS B 1 172 ? 8.477 -17.938 -9.062 1 98.94 172 CYS B CA 1
ATOM 3360 C C . CYS B 1 172 ? 8.102 -17.672 -7.605 1 98.94 172 CYS B C 1
ATOM 3362 O O . CYS B 1 172 ? 7.344 -16.75 -7.309 1 98.94 172 CYS B O 1
ATOM 3364 N N . PHE B 1 173 ? 8.625 -18.516 -6.711 1 98.81 173 PHE B N 1
ATOM 3365 C CA . PHE B 1 173 ? 8.445 -18.328 -5.277 1 98.81 173 PHE B CA 1
ATOM 3366 C C . PHE B 1 173 ? 9.609 -17.531 -4.688 1 98.81 173 PHE B C 1
ATOM 3368 O O . PHE B 1 173 ? 10.773 -17.891 -4.871 1 98.81 173 PHE B O 1
ATOM 3375 N N . LEU B 1 174 ? 9.289 -16.5 -4.066 1 98.88 174 LEU B N 1
ATOM 3376 C CA . LEU B 1 174 ? 10.25 -15.734 -3.279 1 98.88 174 LEU B CA 1
ATOM 3377 C C . LEU B 1 174 ? 9.898 -15.781 -1.796 1 98.88 174 LEU B C 1
ATOM 3379 O O . LEU B 1 174 ? 9.156 -14.93 -1.305 1 98.88 174 LEU B O 1
ATOM 3383 N N . GLY B 1 175 ? 10.516 -16.719 -1.07 1 98.56 175 GLY B N 1
ATOM 3384 C CA . GLY B 1 175 ? 10.25 -16.875 0.35 1 98.56 175 GLY B CA 1
ATOM 3385 C C . GLY B 1 175 ? 8.891 -17.484 0.634 1 98.56 175 GLY B C 1
ATOM 3386 O O . GLY B 1 175 ? 8.352 -17.344 1.733 1 98.56 175 GLY B O 1
ATOM 3387 N N . THR B 1 176 ? 8.273 -18.016 -0.37 1 98.06 176 THR B N 1
ATOM 3388 C CA . THR B 1 176 ? 6.992 -18.688 -0.189 1 98.06 176 THR B CA 1
ATOM 3389 C C . THR B 1 176 ? 7.07 -20.125 -0.696 1 98.06 176 THR B C 1
ATOM 3391 O O . THR B 1 176 ? 8.148 -20.625 -1.019 1 98.06 176 THR B O 1
ATOM 3394 N N . THR B 1 177 ? 5.93 -20.828 -0.61 1 97.56 177 THR B N 1
ATOM 3395 C CA . THR B 1 177 ? 5.855 -22.25 -0.967 1 97.56 177 THR B CA 1
ATOM 3396 C C . THR B 1 177 ? 4.613 -22.531 -1.812 1 97.56 177 THR B C 1
ATOM 3398 O O . THR B 1 177 ? 3.914 -21.594 -2.223 1 97.56 177 THR B O 1
ATOM 3401 N N . HIS B 1 178 ? 4.367 -23.766 -2.045 1 98 178 HIS B N 1
ATOM 3402 C CA . HIS B 1 178 ? 3.197 -24.172 -2.816 1 98 178 HIS B CA 1
ATOM 3403 C C . HIS B 1 178 ? 1.907 -23.797 -2.094 1 98 178 HIS B C 1
ATOM 3405 O O . HIS B 1 178 ? 0.833 -23.781 -2.699 1 98 178 HIS B O 1
ATOM 3411 N N . ALA B 1 179 ? 2.004 -23.484 -0.84 1 96.06 179 ALA B N 1
ATOM 3412 C CA . ALA B 1 179 ? 0.826 -23.062 -0.081 1 96.06 179 ALA B CA 1
ATOM 3413 C C . ALA B 1 179 ? 0.196 -21.812 -0.683 1 96.06 179 ALA B C 1
ATOM 3415 O O . ALA B 1 179 ? -1.013 -21.594 -0.562 1 96.06 179 ALA B O 1
ATOM 3416 N N . THR B 1 180 ? 0.976 -21.016 -1.363 1 95.44 180 THR B N 1
ATOM 3417 C CA . THR B 1 180 ? 0.49 -19.766 -1.937 1 95.44 180 THR B CA 1
ATOM 3418 C C . THR B 1 180 ? 0.337 -19.891 -3.449 1 95.44 180 THR B C 1
ATOM 3420 O O . THR B 1 180 ? 0.085 -18.906 -4.137 1 95.44 180 THR B O 1
ATOM 3423 N N . ASN B 1 181 ? 0.49 -21.016 -3.975 1 97.94 181 ASN B N 1
ATOM 3424 C CA . ASN B 1 181 ? 0.593 -21.203 -5.418 1 97.94 181 ASN B CA 1
ATOM 3425 C C . ASN B 1 181 ? -0.771 -21.094 -6.098 1 97.94 181 ASN B C 1
ATOM 3427 O O . ASN B 1 181 ? -1.436 -22.109 -6.324 1 97.94 181 ASN B O 1
ATOM 3431 N N . THR B 1 182 ? -1.048 -19.984 -6.629 1 96.81 182 THR B N 1
ATOM 3432 C CA . THR B 1 182 ? -2.369 -19.703 -7.18 1 96.81 182 THR B CA 1
ATOM 3433 C C . THR B 1 182 ? -2.596 -20.484 -8.469 1 96.81 182 THR B C 1
ATOM 3435 O O . THR B 1 182 ? -3.738 -20.672 -8.898 1 96.81 182 THR B O 1
ATOM 3438 N N . SER B 1 183 ? -1.56 -20.922 -9.125 1 97.94 183 SER B N 1
ATOM 3439 C CA . SER B 1 183 ? -1.688 -21.672 -10.375 1 97.94 183 SER B CA 1
ATOM 3440 C C . SER B 1 183 ? -2.459 -22.969 -10.164 1 97.94 183 SER B C 1
ATOM 3442 O O . SER B 1 183 ? -3.059 -23.5 -11.102 1 97.94 183 SER B O 1
ATOM 3444 N N . LEU B 1 184 ? -2.379 -23.484 -8.969 1 98.06 184 LEU B N 1
ATOM 3445 C CA . LEU B 1 184 ? -3.062 -24.734 -8.68 1 98.06 184 LEU B CA 1
ATOM 3446 C C . LEU B 1 184 ? -4.574 -24.562 -8.758 1 98.06 184 LEU B C 1
ATOM 3448 O O . LEU B 1 184 ? -5.305 -25.531 -8.992 1 98.06 184 LEU B O 1
ATOM 3452 N N . HIS B 1 185 ? -5.047 -23.375 -8.602 1 96.94 185 HIS B N 1
ATOM 3453 C CA . HIS B 1 185 ? -6.473 -23.125 -8.781 1 96.94 185 HIS B CA 1
ATOM 3454 C C . HIS B 1 185 ? -6.895 -23.391 -10.227 1 96.94 185 HIS B C 1
ATOM 3456 O O . HIS B 1 185 ? -8.016 -23.844 -10.477 1 96.94 185 HIS B O 1
ATOM 3462 N N . LEU B 1 186 ? -6.055 -22.984 -11.203 1 97.81 186 LEU B N 1
ATOM 3463 C CA . LEU B 1 186 ? -6.371 -23.266 -12.602 1 97.81 186 LEU B CA 1
ATOM 3464 C C . LEU B 1 186 ? -6.602 -24.766 -12.812 1 97.81 186 LEU B C 1
ATOM 3466 O O . LEU B 1 186 ? -7.508 -25.156 -13.539 1 97.81 186 LEU B O 1
ATOM 3470 N N . ALA B 1 187 ? -5.801 -25.562 -12.172 1 97.38 187 ALA B N 1
ATOM 3471 C CA . ALA B 1 187 ? -5.941 -27.016 -12.273 1 97.38 187 ALA B CA 1
ATOM 3472 C C . ALA B 1 187 ? -7.285 -27.469 -11.719 1 97.38 187 ALA B C 1
ATOM 3474 O O . ALA B 1 187 ? -7.879 -28.438 -12.219 1 97.38 187 ALA B O 1
ATOM 3475 N N . GLU B 1 188 ? -7.73 -26.844 -10.664 1 95.44 188 GLU B N 1
ATOM 3476 C CA . GLU B 1 188 ? -9.023 -27.188 -10.094 1 95.44 188 GLU B CA 1
ATOM 3477 C C . GLU B 1 188 ? -10.141 -27.031 -11.125 1 95.44 188 GLU B C 1
ATOM 3479 O O . GLU B 1 188 ? -11.07 -27.844 -11.172 1 95.44 188 GLU B O 1
ATOM 3484 N N . TYR B 1 189 ? -10.023 -26.031 -11.961 1 94.69 189 TYR B N 1
ATOM 3485 C CA . TYR B 1 189 ? -11.031 -25.766 -12.977 1 94.69 189 TYR B CA 1
ATOM 3486 C C . TYR B 1 189 ? -10.953 -26.797 -14.102 1 94.69 189 TYR B C 1
ATOM 3488 O O . TYR B 1 189 ? -11.961 -27.094 -14.742 1 94.69 189 TYR B O 1
ATOM 3496 N N . ARG B 1 190 ? -9.836 -27.234 -14.297 1 96.31 190 ARG B N 1
ATOM 3497 C CA . ARG B 1 190 ? -9.617 -28.109 -15.445 1 96.31 190 ARG B CA 1
ATOM 3498 C C . ARG B 1 190 ? -9.852 -29.578 -15.078 1 96.31 190 ARG B C 1
ATOM 3500 O O . ARG B 1 190 ? -10.109 -30.406 -15.953 1 96.31 190 ARG B O 1
ATOM 3507 N N . ALA B 1 191 ? -9.695 -29.859 -13.852 1 95.62 191 ALA B N 1
ATOM 3508 C CA . ALA B 1 191 ? -9.852 -31.234 -13.398 1 95.62 191 ALA B CA 1
ATOM 3509 C C . ALA B 1 191 ? -11.312 -31.672 -13.469 1 95.62 191 ALA B C 1
ATOM 3511 O O . ALA B 1 191 ? -12.219 -30.875 -13.242 1 95.62 191 ALA B O 1
ATOM 3512 N N . ASP B 1 192 ? -11.484 -32.938 -13.812 1 93.5 192 ASP B N 1
ATOM 3513 C CA . ASP B 1 192 ? -12.82 -33.531 -13.789 1 93.5 192 ASP B CA 1
ATOM 3514 C C . ASP B 1 192 ? -13.234 -33.875 -12.359 1 93.5 192 ASP B C 1
ATOM 3516 O O . ASP B 1 192 ? -13.133 -35.031 -11.945 1 93.5 192 ASP B O 1
ATOM 3520 N N . LEU B 1 193 ? -13.625 -32.875 -11.688 1 89.75 193 LEU B N 1
ATOM 3521 C CA . LEU B 1 193 ? -14.039 -32.969 -10.289 1 89.75 193 LEU B CA 1
ATOM 3522 C C . LEU B 1 193 ? -15.477 -32.5 -10.117 1 89.75 193 LEU B C 1
ATOM 3524 O O . LEU B 1 193 ? -15.961 -31.672 -10.891 1 89.75 193 LEU B O 1
ATOM 3528 N N . ASP B 1 194 ? -16.203 -33.188 -9.32 1 85.62 194 ASP B N 1
ATOM 3529 C CA . ASP B 1 194 ? -17.531 -32.719 -8.938 1 85.62 194 ASP B CA 1
ATOM 3530 C C . ASP B 1 194 ? -17.453 -31.656 -7.852 1 85.62 194 ASP B C 1
ATOM 3532 O O . ASP B 1 194 ? -17.797 -31.906 -6.695 1 85.62 194 ASP B O 1
ATOM 3536 N N . LEU B 1 195 ? -16.922 -30.547 -8.312 1 83.62 195 LEU B N 1
ATOM 3537 C CA . LEU B 1 195 ? -16.812 -29.469 -7.34 1 83.62 195 LEU B CA 1
ATOM 3538 C C . LEU B 1 195 ? -18.109 -28.688 -7.227 1 83.62 195 LEU B C 1
ATOM 3540 O O . LEU B 1 195 ? -18.797 -28.469 -8.227 1 83.62 195 LEU B O 1
ATOM 3544 N N . GLY B 1 196 ? -18.562 -28.453 -6.008 1 85.25 196 GLY B N 1
ATOM 3545 C CA . GLY B 1 196 ? -19.719 -27.578 -5.812 1 85.25 196 GLY B CA 1
ATOM 3546 C C . GLY B 1 196 ? -19.438 -26.141 -6.211 1 85.25 196 GLY B C 1
ATOM 3547 O O . GLY B 1 196 ? -18.297 -25.781 -6.5 1 85.25 196 GLY B O 1
ATOM 3548 N N . THR B 1 197 ? -20.5 -25.516 -6.551 1 89.31 197 THR B N 1
ATOM 3549 C CA . THR B 1 197 ? -20.406 -24.078 -6.816 1 89.31 197 THR B CA 1
ATOM 3550 C C . THR B 1 197 ? -20.969 -23.281 -5.648 1 89.31 197 THR B C 1
ATOM 3552 O O . THR B 1 197 ? -21.766 -23.781 -4.859 1 89.31 197 THR B O 1
ATOM 3555 N N . ALA B 1 198 ? -20.406 -22.156 -5.465 1 88.69 198 ALA B N 1
ATOM 3556 C CA . ALA B 1 198 ? -20.891 -21.234 -4.449 1 88.69 198 ALA B CA 1
ATOM 3557 C C . ALA B 1 198 ? -21.109 -19.844 -5.035 1 88.69 198 ALA B C 1
ATOM 3559 O O . ALA B 1 198 ? -20.328 -19.375 -5.871 1 88.69 198 ALA B O 1
ATOM 3560 N N . PRO B 1 199 ? -22.188 -19.266 -4.547 1 93.19 199 PRO B N 1
ATOM 3561 C CA . PRO B 1 199 ? -22.422 -17.891 -5.008 1 93.19 199 PRO B CA 1
ATOM 3562 C C . PRO B 1 199 ? -21.391 -16.906 -4.473 1 93.19 199 PRO B C 1
ATOM 3564 O O . PRO B 1 199 ? -20.969 -17.016 -3.316 1 93.19 199 PRO B O 1
ATOM 3567 N N . GLN B 1 200 ? -20.891 -16.125 -5.328 1 95.81 200 GLN B N 1
ATOM 3568 C CA . GLN B 1 200 ? -20 -15.023 -4.984 1 95.81 200 GLN B CA 1
ATOM 3569 C C . GLN B 1 200 ? -20.688 -13.68 -5.207 1 95.81 200 GLN B C 1
ATOM 3571 O O . GLN B 1 200 ? -21.625 -13.578 -6 1 95.81 200 GLN B O 1
ATOM 3576 N N . GLN B 1 201 ? -20.297 -12.664 -4.438 1 97.62 201 GLN B N 1
ATOM 3577 C CA . GLN B 1 201 ? -20.844 -11.32 -4.574 1 97.62 201 GLN B CA 1
ATOM 3578 C C . GLN B 1 201 ? -19.75 -10.266 -4.418 1 97.62 201 GLN B C 1
ATOM 3580 O O . GLN B 1 201 ? -18.781 -10.469 -3.68 1 97.62 201 GLN B O 1
ATOM 3585 N N . SER B 1 202 ? -19.891 -9.211 -5.172 1 98.5 202 SER B N 1
ATOM 3586 C CA . SER B 1 202 ? -18.969 -8.086 -5.027 1 98.5 202 SER B CA 1
ATOM 3587 C C . SER B 1 202 ? -19.594 -6.789 -5.527 1 98.5 202 SER B C 1
ATOM 3589 O O . SER B 1 202 ? -20.547 -6.816 -6.328 1 98.5 202 SER B O 1
ATOM 3591 N N . ALA B 1 203 ? -19.141 -5.68 -5.023 1 98.75 203 ALA B N 1
ATOM 3592 C CA . ALA B 1 203 ? -19.391 -4.371 -5.621 1 98.75 203 ALA B CA 1
ATOM 3593 C C . ALA B 1 203 ? -18.391 -4.082 -6.746 1 98.75 203 ALA B C 1
ATOM 3595 O O . ALA B 1 203 ? -17.188 -4.125 -6.535 1 98.75 203 ALA B O 1
ATOM 3596 N N . ILE B 1 204 ? -18.859 -3.789 -7.961 1 98.5 204 ILE B N 1
ATOM 3597 C CA . ILE B 1 204 ? -18 -3.453 -9.094 1 98.5 204 ILE B CA 1
ATOM 3598 C C . ILE B 1 204 ? -18.578 -2.246 -9.836 1 98.5 204 ILE B C 1
ATOM 3600 O O . ILE B 1 204 ? -19.641 -1.739 -9.469 1 98.5 204 ILE B O 1
ATOM 3604 N N . LEU B 1 205 ? -17.766 -1.715 -10.773 1 97.12 205 LEU B N 1
ATOM 3605 C CA . LEU B 1 205 ? -18.266 -0.674 -11.664 1 97.12 205 LEU B CA 1
ATOM 3606 C C . LEU B 1 205 ? -18.797 -1.277 -12.953 1 97.12 205 LEU B C 1
ATOM 3608 O O . LEU B 1 205 ? -18.109 -2.057 -13.617 1 97.12 205 LEU B O 1
ATOM 3612 N N . VAL B 1 206 ? -19.984 -1.017 -13.258 1 95.56 206 VAL B N 1
ATOM 3613 C CA . VAL B 1 206 ? -20.609 -1.317 -14.547 1 95.56 206 VAL B CA 1
ATOM 3614 C C . VAL B 1 206 ? -21.016 -0.019 -15.234 1 95.56 206 VAL B C 1
ATOM 3616 O O . VAL B 1 206 ? -21.906 0.692 -14.758 1 95.56 206 VAL B O 1
ATOM 3619 N N . ASP B 1 207 ? -20.312 0.324 -16.359 1 93.19 207 ASP B N 1
ATOM 3620 C CA . ASP B 1 207 ? -20.547 1.576 -17.078 1 93.19 207 ASP B CA 1
ATOM 3621 C C . ASP B 1 207 ? -20.375 2.777 -16.156 1 93.19 207 ASP B C 1
ATOM 3623 O O . ASP B 1 207 ? -21.219 3.678 -16.141 1 93.19 207 ASP B O 1
ATOM 3627 N N . GLY B 1 208 ? -19.5 2.643 -15.266 1 93.06 208 GLY B N 1
ATOM 3628 C CA . GLY B 1 208 ? -19.141 3.762 -14.414 1 93.06 208 GLY B CA 1
ATOM 3629 C C . GLY B 1 208 ? -20 3.852 -13.156 1 93.06 208 GLY B C 1
ATOM 3630 O O . GLY B 1 208 ? -19.75 4.703 -12.305 1 93.06 208 GLY B O 1
ATOM 3631 N N . GLU B 1 209 ? -20.922 2.957 -13.023 1 96.19 209 GLU B N 1
ATOM 3632 C CA . GLU B 1 209 ? -21.812 2.977 -11.867 1 96.19 209 GLU B CA 1
ATOM 3633 C C . GLU B 1 209 ? -21.578 1.759 -10.977 1 96.19 209 GLU B C 1
ATOM 3635 O O . GLU B 1 209 ? -21.359 0.652 -11.469 1 96.19 209 GLU B O 1
ATOM 3640 N N . ARG B 1 210 ? -21.641 1.985 -9.664 1 97.81 210 ARG B N 1
ATOM 3641 C CA . ARG B 1 210 ? -21.484 0.89 -8.711 1 97.81 210 ARG B CA 1
ATOM 3642 C C . ARG B 1 210 ? -22.641 -0.096 -8.828 1 97.81 210 ARG B C 1
ATOM 3644 O O . ARG B 1 210 ? -23.812 0.304 -8.812 1 97.81 210 ARG B O 1
ATOM 3651 N N . GLU B 1 211 ? -22.375 -1.33 -8.875 1 98.25 211 GLU B N 1
ATOM 3652 C CA . GLU B 1 211 ? -23.359 -2.41 -8.844 1 98.25 211 GLU B CA 1
ATOM 3653 C C . GLU B 1 211 ? -22.891 -3.547 -7.938 1 98.25 211 GLU B C 1
ATOM 3655 O O . GLU B 1 211 ? -21.703 -3.896 -7.922 1 98.25 211 GLU B O 1
ATOM 3660 N N . TRP B 1 212 ? -23.812 -3.959 -7.121 1 98.38 212 TRP B N 1
ATOM 3661 C CA . TRP B 1 212 ? -23.609 -5.203 -6.395 1 98.38 212 TRP B CA 1
ATOM 3662 C C . TRP B 1 212 ? -23.984 -6.41 -7.25 1 98.38 212 TRP B C 1
ATOM 3664 O O . TRP B 1 212 ? -25.141 -6.566 -7.629 1 98.38 212 TRP B O 1
ATOM 3674 N N . VAL B 1 213 ? -23.016 -7.211 -7.605 1 98.06 213 VAL B N 1
ATOM 3675 C CA . VAL B 1 213 ? -23.281 -8.281 -8.555 1 98.06 213 VAL B CA 1
ATOM 3676 C C . VAL B 1 213 ? -23.078 -9.641 -7.883 1 98.06 213 VAL B C 1
ATOM 3678 O O . VAL B 1 213 ? -22.359 -9.734 -6.879 1 98.06 213 VAL B O 1
ATOM 3681 N N . GLU B 1 214 ? -23.688 -10.594 -8.391 1 97.06 214 GLU B N 1
ATOM 3682 C CA . GLU B 1 214 ? -23.578 -11.977 -7.934 1 97.06 214 GLU B CA 1
ATOM 3683 C C . GLU B 1 214 ? -23.234 -12.914 -9.086 1 97.06 214 GLU B C 1
ATOM 3685 O O . GLU B 1 214 ? -23.734 -12.742 -10.203 1 97.06 214 GLU B O 1
ATOM 3690 N N . TRP B 1 215 ? -22.391 -13.852 -8.875 1 96.25 215 TRP B N 1
ATOM 3691 C CA . TRP B 1 215 ? -22.047 -14.898 -9.828 1 96.25 215 TRP B CA 1
ATOM 3692 C C . TRP B 1 215 ? -21.703 -16.188 -9.109 1 96.25 215 TRP B C 1
ATOM 3694 O O . TRP B 1 215 ? -21.609 -16.219 -7.879 1 96.25 215 TRP B O 1
ATOM 3704 N N . ASP B 1 216 ? -21.641 -17.219 -9.875 1 93.88 216 ASP B N 1
ATOM 3705 C CA . ASP B 1 216 ? -21.234 -18.5 -9.297 1 93.88 216 ASP B CA 1
ATOM 3706 C C . ASP B 1 216 ? -19.766 -18.812 -9.633 1 93.88 216 ASP B C 1
ATOM 3708 O O . ASP B 1 216 ? -19.297 -18.469 -10.711 1 93.88 216 ASP B O 1
ATOM 3712 N N . ASP B 1 217 ? -19.094 -19.375 -8.695 1 93.31 217 ASP B N 1
ATOM 3713 C CA . ASP B 1 217 ? -17.75 -19.906 -8.906 1 93.31 217 ASP B CA 1
ATOM 3714 C C . ASP B 1 217 ? -17.562 -21.219 -8.148 1 93.31 217 ASP B C 1
ATOM 3716 O O . ASP B 1 217 ? -18.406 -21.594 -7.32 1 93.31 217 ASP B O 1
ATOM 3720 N N . ILE B 1 218 ? -16.562 -21.906 -8.508 1 88.25 218 ILE B N 1
ATOM 3721 C CA . ILE B 1 218 ? -16.344 -23.172 -7.82 1 88.25 218 ILE B CA 1
ATOM 3722 C C . ILE B 1 218 ? -15.945 -22.906 -6.367 1 88.25 218 ILE B C 1
ATOM 3724 O O . ILE B 1 218 ? -15.484 -21.812 -6.027 1 88.25 218 ILE B O 1
ATOM 3728 N N . ASP B 1 219 ? -16.234 -23.828 -5.488 1 83.75 219 ASP B N 1
ATOM 3729 C CA . ASP B 1 219 ? -15.805 -23.75 -4.094 1 83.75 219 ASP B CA 1
ATOM 3730 C C . ASP B 1 219 ? -14.32 -24.094 -3.961 1 83.75 219 ASP B C 1
ATOM 3732 O O . ASP B 1 219 ? -13.953 -25.266 -3.908 1 83.75 219 ASP B O 1
ATOM 3736 N N . PHE B 1 220 ? -13.484 -23.156 -3.824 1 79.06 220 PHE B N 1
ATOM 3737 C CA . PHE B 1 220 ? -12.031 -23.25 -3.787 1 79.06 220 PHE B CA 1
ATOM 3738 C C . PHE B 1 220 ? -11.57 -23.969 -2.525 1 79.06 220 PHE B C 1
ATOM 3740 O O . PHE B 1 220 ? -12.234 -23.891 -1.484 1 79.06 220 PHE B O 1
ATOM 3747 N N . THR B 1 221 ? -10.648 -24.734 -2.672 1 82.44 221 THR B N 1
ATOM 3748 C CA . THR B 1 221 ? -9.906 -25.156 -1.49 1 82.44 221 THR B CA 1
ATOM 3749 C C . THR B 1 221 ? -8.406 -25.156 -1.769 1 82.44 221 THR B C 1
ATOM 3751 O O . THR B 1 221 ? -7.977 -25.5 -2.875 1 82.44 221 THR B O 1
ATOM 3754 N N . ASP B 1 222 ? -7.648 -24.609 -0.917 1 89.06 222 ASP B N 1
ATOM 3755 C CA . ASP B 1 222 ? -6.199 -24.625 -1.096 1 89.06 222 ASP B CA 1
ATOM 3756 C C . ASP B 1 222 ? -5.516 -25.438 0.001 1 89.06 222 ASP B C 1
ATOM 3758 O O . ASP B 1 222 ? -4.293 -25.375 0.151 1 89.06 222 ASP B O 1
ATOM 3762 N N . GLU B 1 223 ? -6.223 -26.172 0.686 1 91.94 223 GLU B N 1
ATOM 3763 C CA . GLU B 1 223 ? -5.715 -26.906 1.843 1 91.94 223 GLU B CA 1
ATOM 3764 C C . GLU B 1 223 ? -4.688 -27.953 1.424 1 91.94 223 GLU B C 1
ATOM 3766 O O . GLU B 1 223 ? -3.752 -28.234 2.174 1 91.94 223 GLU B O 1
ATOM 3771 N N . ASP B 1 224 ? -4.828 -28.469 0.257 1 95.19 224 ASP B N 1
ATOM 3772 C CA . ASP B 1 224 ? -3.951 -29.562 -0.154 1 95.19 224 ASP B CA 1
ATOM 3773 C C . ASP B 1 224 ? -2.914 -29.078 -1.165 1 95.19 224 ASP B C 1
ATOM 3775 O O . ASP B 1 224 ? -2.236 -29.891 -1.802 1 95.19 224 ASP B O 1
ATOM 3779 N N . PHE B 1 225 ? -2.762 -27.797 -1.341 1 97.62 225 PHE B N 1
ATOM 3780 C CA . PHE B 1 225 ? -1.809 -27.234 -2.293 1 97.62 225 PHE B CA 1
ATOM 3781 C C . PHE B 1 225 ? -0.386 -27.656 -1.943 1 97.62 225 PHE B C 1
ATOM 3783 O O . PHE B 1 225 ? 0.387 -28.047 -2.822 1 97.62 225 PHE B O 1
ATOM 3790 N N . PRO B 1 226 ? -0.028 -27.609 -0.635 1 98.12 226 PRO B N 1
ATOM 3791 C CA . PRO B 1 226 ? 1.328 -28.062 -0.302 1 98.12 226 PRO B CA 1
ATOM 3792 C C . PRO B 1 226 ? 1.583 -29.516 -0.68 1 98.12 226 PRO B C 1
ATOM 3794 O O . PRO B 1 226 ? 2.643 -29.844 -1.221 1 98.12 226 PRO B O 1
ATOM 3797 N N . GLU B 1 227 ? 0.604 -30.359 -0.437 1 98.19 227 GLU B N 1
ATOM 3798 C CA . GLU B 1 227 ? 0.757 -31.766 -0.764 1 98.19 227 GLU B CA 1
ATOM 3799 C C . GLU B 1 227 ? 0.899 -31.969 -2.27 1 98.19 227 GLU B C 1
ATOM 3801 O O . GLU B 1 227 ? 1.736 -32.75 -2.717 1 98.19 227 GLU B O 1
ATOM 3806 N N . CYS B 1 228 ? 0.083 -31.312 -2.979 1 98.31 228 CYS B N 1
ATOM 3807 C CA . CYS B 1 228 ? 0.161 -31.391 -4.434 1 98.31 228 CYS B CA 1
ATOM 3808 C C . CYS B 1 228 ? 1.513 -30.891 -4.93 1 98.31 228 CYS B C 1
ATOM 3810 O O . CYS B 1 228 ? 2.135 -31.516 -5.785 1 98.31 228 CYS B O 1
ATOM 3812 N N . GLY B 1 229 ? 1.963 -29.75 -4.406 1 98.38 229 GLY B N 1
ATOM 3813 C CA . GLY B 1 229 ? 3.254 -29.188 -4.781 1 98.38 229 GLY B CA 1
ATOM 3814 C C . GLY B 1 229 ? 4.414 -30.125 -4.473 1 98.38 229 GLY B C 1
ATOM 3815 O O . GLY B 1 229 ? 5.324 -30.281 -5.289 1 98.38 229 GLY B O 1
ATOM 3816 N N . ASP B 1 230 ? 4.375 -30.703 -3.311 1 98.19 230 ASP B N 1
ATOM 3817 C CA . ASP B 1 230 ? 5.41 -31.656 -2.924 1 98.19 230 ASP B CA 1
ATOM 3818 C C . ASP B 1 230 ? 5.445 -32.844 -3.873 1 98.19 230 ASP B C 1
ATOM 3820 O O . ASP B 1 230 ? 6.523 -33.312 -4.254 1 98.19 230 ASP B O 1
ATOM 3824 N N . ALA B 1 231 ? 4.305 -33.375 -4.18 1 98.62 231 ALA B N 1
ATOM 3825 C CA . ALA B 1 231 ? 4.219 -34.469 -5.121 1 98.62 231 ALA B CA 1
ATOM 3826 C C . ALA B 1 231 ? 4.781 -34.094 -6.484 1 98.62 231 ALA B C 1
ATOM 3828 O O . ALA B 1 231 ? 5.496 -34.875 -7.117 1 98.62 231 ALA B O 1
ATOM 3829 N N . PHE B 1 232 ? 4.453 -32.938 -6.941 1 98.69 232 PHE B N 1
ATOM 3830 C CA . PHE B 1 232 ? 4.961 -32.406 -8.211 1 98.69 232 PHE B CA 1
ATOM 3831 C C . PHE B 1 232 ? 6.484 -32.406 -8.219 1 98.69 232 PHE B C 1
ATOM 3833 O O . PHE B 1 232 ? 7.105 -32.875 -9.18 1 98.69 232 PHE B O 1
ATOM 3840 N N . GLU B 1 233 ? 7.047 -31.828 -7.141 1 98.31 233 GLU B N 1
ATOM 3841 C CA . GLU B 1 233 ? 8.5 -31.719 -7.074 1 98.31 233 GLU B CA 1
ATOM 3842 C C . GLU B 1 233 ? 9.156 -33.094 -7.035 1 98.31 233 GLU B C 1
ATOM 3844 O O . GLU B 1 233 ? 10.242 -33.281 -7.582 1 98.31 233 GLU B O 1
ATOM 3849 N N . ARG B 1 234 ? 8.531 -34.062 -6.398 1 98.31 234 ARG B N 1
ATOM 3850 C CA . ARG B 1 234 ? 9.055 -35.406 -6.32 1 98.31 234 ARG B CA 1
ATOM 3851 C C . ARG B 1 234 ? 9 -36.094 -7.684 1 98.31 234 ARG B C 1
ATOM 3853 O O . ARG B 1 234 ? 9.938 -36.812 -8.07 1 98.31 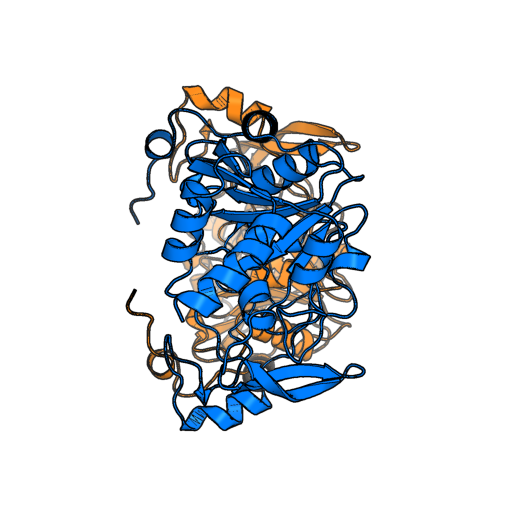234 ARG B O 1
ATOM 3860 N N . GLU B 1 235 ? 7.953 -35.875 -8.391 1 98.31 235 GLU B N 1
ATOM 3861 C CA . GLU B 1 235 ? 7.699 -36.625 -9.617 1 98.31 235 GLU B CA 1
ATOM 3862 C C . GLU B 1 235 ? 8.281 -35.906 -10.836 1 98.31 235 GLU B C 1
ATOM 3864 O O . GLU B 1 235 ? 8.547 -36.562 -11.859 1 98.31 235 GLU B O 1
ATOM 3869 N N . HIS B 1 236 ? 8.406 -34.656 -10.734 1 98.06 236 HIS B N 1
ATOM 3870 C CA . HIS B 1 236 ? 8.938 -33.875 -11.852 1 98.06 236 HIS B CA 1
ATOM 3871 C C . HIS B 1 236 ? 10.125 -33.031 -11.414 1 98.06 236 HIS B C 1
ATOM 3873 O O . HIS B 1 236 ? 10.086 -31.797 -11.531 1 98.06 236 HIS B O 1
ATOM 3879 N N . PRO B 1 237 ? 11.203 -33.625 -10.961 1 97.25 237 PRO B N 1
ATOM 3880 C CA . PRO B 1 237 ? 12.359 -32.875 -10.484 1 97.25 237 PRO B CA 1
ATOM 3881 C C . PRO B 1 237 ? 13 -32 -11.578 1 97.25 237 PRO B C 1
ATOM 3883 O O . PRO B 1 237 ? 13.711 -31.047 -11.281 1 97.25 237 PRO B O 1
ATOM 3886 N N . GLU B 1 238 ? 12.711 -32.281 -12.82 1 96.81 238 GLU B N 1
ATOM 3887 C CA . GLU B 1 238 ? 13.273 -31.547 -13.953 1 96.81 238 GLU B CA 1
ATOM 3888 C C . GLU B 1 238 ? 12.492 -30.266 -14.227 1 96.81 238 GLU B C 1
ATOM 3890 O O . GLU B 1 238 ? 12.961 -29.391 -14.961 1 96.81 238 GLU B O 1
ATOM 3895 N N . ALA B 1 239 ? 11.336 -30.109 -13.602 1 97.94 239 ALA B N 1
ATOM 3896 C CA . ALA B 1 239 ? 10.422 -29.031 -13.961 1 97.94 239 ALA B CA 1
ATOM 3897 C C . ALA B 1 239 ? 10.516 -27.875 -12.969 1 97.94 239 ALA B C 1
ATOM 3899 O O . ALA B 1 239 ? 9.672 -26.969 -12.977 1 97.94 239 ALA B O 1
ATOM 3900 N N . PHE B 1 240 ? 11.492 -27.984 -12.086 1 97.44 240 PHE B N 1
ATOM 3901 C CA . PHE B 1 240 ? 11.672 -26.844 -11.195 1 97.44 240 PHE B CA 1
ATOM 3902 C C . PHE B 1 240 ? 13.125 -26.703 -10.766 1 97.44 240 PHE B C 1
ATOM 3904 O O . PHE B 1 240 ? 13.898 -27.656 -10.891 1 97.44 240 PHE B O 1
ATOM 3911 N N . GLU B 1 241 ? 13.516 -25.5 -10.43 1 98.44 241 GLU B N 1
ATOM 3912 C CA . GLU B 1 241 ? 14.797 -25.156 -9.82 1 98.44 241 GLU B CA 1
ATOM 3913 C C . GLU B 1 241 ? 14.602 -24.547 -8.43 1 98.44 241 GLU B C 1
ATOM 3915 O O . GLU B 1 241 ? 13.656 -23.781 -8.211 1 98.44 241 GLU B O 1
ATOM 3920 N N . SER B 1 242 ? 15.414 -24.938 -7.52 1 98.38 242 SER B N 1
ATOM 3921 C CA . SER B 1 242 ? 15.406 -24.391 -6.172 1 98.38 242 SER B CA 1
ATOM 3922 C C . SER B 1 242 ? 16.672 -23.562 -5.906 1 98.38 242 SER B C 1
ATOM 3924 O O . SER B 1 242 ? 17.734 -23.875 -6.441 1 98.38 242 SER B O 1
ATOM 3926 N N . GLY B 1 243 ? 16.547 -22.562 -5.152 1 98.44 243 GLY B N 1
ATOM 3927 C CA . GLY B 1 243 ? 17.641 -21.703 -4.738 1 98.44 243 GLY B CA 1
ATOM 3928 C C . GLY B 1 243 ? 17.25 -20.734 -3.635 1 98.44 243 GLY B C 1
ATOM 3929 O O . GLY B 1 243 ? 16.453 -21.062 -2.764 1 98.44 243 GLY B O 1
ATOM 3930 N N . THR B 1 244 ? 18.047 -19.688 -3.613 1 98.62 244 THR B N 1
ATOM 3931 C CA . THR B 1 244 ? 17.797 -18.656 -2.613 1 98.62 244 THR B CA 1
ATOM 3932 C C . THR B 1 244 ? 17.812 -17.281 -3.254 1 98.62 244 THR B C 1
ATOM 3934 O O . THR B 1 244 ? 18.609 -17 -4.141 1 98.62 244 THR B O 1
ATOM 3937 N N . VAL B 1 245 ? 16.969 -16.531 -2.875 1 98.81 245 VAL B N 1
ATOM 3938 C CA . VAL B 1 245 ? 17.016 -15.086 -3.121 1 98.81 245 VAL B CA 1
ATOM 3939 C C . VAL B 1 245 ? 17.078 -14.336 -1.794 1 98.81 245 VAL B C 1
ATOM 3941 O O . VAL B 1 245 ? 16.219 -14.523 -0.927 1 98.81 245 VAL B O 1
ATOM 3944 N N . GLY B 1 246 ? 18.031 -13.383 -1.687 1 98.56 246 GLY B N 1
ATOM 3945 C CA . GLY B 1 246 ? 18.344 -12.969 -0.327 1 98.56 246 GLY B CA 1
ATOM 3946 C C . GLY B 1 246 ? 18.656 -14.125 0.6 1 98.56 246 GLY B C 1
ATOM 3947 O O . GLY B 1 246 ? 19.547 -14.922 0.321 1 98.56 246 GLY B O 1
ATOM 3948 N N . VAL B 1 247 ? 17.875 -14.242 1.648 1 98.62 247 VAL B N 1
ATOM 3949 C CA . VAL B 1 247 ? 18.062 -15.375 2.547 1 98.62 247 VAL B CA 1
ATOM 3950 C C . VAL B 1 247 ? 16.844 -16.297 2.49 1 98.62 247 VAL B C 1
ATOM 3952 O O . VAL B 1 247 ? 16.75 -17.25 3.264 1 98.62 247 VAL B O 1
ATOM 3955 N N . GLY B 1 248 ? 15.93 -15.961 1.613 1 98.62 248 GLY B N 1
ATOM 3956 C CA . GLY B 1 248 ? 14.703 -16.75 1.527 1 98.62 248 GLY B CA 1
ATOM 3957 C C . GLY B 1 248 ? 14.789 -17.875 0.523 1 98.62 248 GLY B C 1
ATOM 3958 O O . GLY B 1 248 ? 15.398 -17.719 -0.541 1 98.62 248 GLY B O 1
ATOM 3959 N N . ASP B 1 249 ? 14.125 -18.984 0.835 1 98.62 249 ASP B N 1
ATOM 3960 C CA . ASP B 1 249 ? 13.992 -20.047 -0.148 1 98.62 249 ASP B CA 1
ATOM 3961 C C . ASP B 1 249 ? 13.266 -19.562 -1.398 1 98.62 249 ASP B C 1
ATOM 3963 O O . ASP B 1 249 ? 12.32 -18.766 -1.306 1 98.62 249 ASP B O 1
ATOM 3967 N N . ALA B 1 250 ? 13.742 -19.984 -2.504 1 98.81 250 ALA B N 1
ATOM 3968 C CA . ALA B 1 250 ? 13.141 -19.609 -3.777 1 98.81 250 ALA B CA 1
ATOM 3969 C C . ALA B 1 250 ? 13.008 -20.812 -4.707 1 98.81 250 ALA B C 1
ATOM 3971 O O . ALA B 1 250 ? 13.766 -21.781 -4.586 1 98.81 250 ALA B O 1
ATOM 3972 N N . LYS B 1 251 ? 12.055 -20.734 -5.559 1 98.81 251 LYS B N 1
ATOM 3973 C CA . LYS B 1 251 ? 11.852 -21.75 -6.59 1 98.81 251 LYS B CA 1
ATOM 3974 C C . LYS B 1 251 ? 11.367 -21.125 -7.895 1 98.81 251 LYS B C 1
ATOM 3976 O O . LYS B 1 251 ? 10.734 -20.078 -7.887 1 98.81 251 LYS B O 1
ATOM 3981 N N . LEU B 1 252 ? 11.75 -21.719 -8.938 1 98.88 252 LEU B N 1
ATOM 3982 C CA . LEU B 1 252 ? 11.258 -21.422 -10.281 1 98.88 252 LEU B CA 1
ATOM 3983 C C . LEU B 1 252 ? 10.742 -22.703 -10.945 1 98.88 252 LEU B C 1
ATOM 3985 O O . LEU B 1 252 ? 11.484 -23.672 -11.102 1 98.88 252 LEU B O 1
ATOM 3989 N N . LEU B 1 253 ? 9.453 -22.688 -11.297 1 98.38 253 LEU B N 1
ATOM 3990 C CA . LEU B 1 253 ? 8.945 -23.922 -11.852 1 98.38 253 LEU B CA 1
ATOM 3991 C C . LEU B 1 253 ? 8.031 -23.656 -13.047 1 98.38 253 LEU B C 1
ATOM 3993 O O . LEU B 1 253 ? 7.371 -22.609 -13.102 1 98.38 253 LEU B O 1
ATOM 3997 N N . SER B 1 254 ? 7.941 -24.578 -13.938 1 98.69 254 SER B N 1
ATOM 3998 C CA . SER B 1 254 ? 7.066 -24.5 -15.102 1 98.69 254 SER B CA 1
ATOM 3999 C C . SER B 1 254 ? 5.598 -24.5 -14.688 1 98.69 254 SER B C 1
ATOM 4001 O O . SER B 1 254 ? 5.117 -25.484 -14.102 1 98.69 254 SER B O 1
ATOM 4003 N N . GLN B 1 255 ? 4.891 -23.438 -15.039 1 98.81 255 GLN B N 1
ATOM 4004 C CA . GLN B 1 255 ? 3.484 -23.391 -14.656 1 98.81 255 GLN B CA 1
ATOM 4005 C C . GLN B 1 255 ? 2.662 -24.406 -15.43 1 98.81 255 GLN B C 1
ATOM 4007 O O . GLN B 1 255 ? 1.849 -25.125 -14.844 1 98.81 255 GLN B O 1
ATOM 4012 N N . PRO B 1 256 ? 2.855 -24.547 -16.781 1 98.81 256 PRO B N 1
ATOM 4013 C CA . PRO B 1 256 ? 2.047 -25.531 -17.5 1 98.81 256 PRO B CA 1
ATOM 4014 C C . PRO B 1 256 ? 2.256 -26.953 -17 1 98.81 256 PRO B C 1
ATOM 4016 O O . PRO B 1 256 ? 1.288 -27.703 -16.828 1 98.81 256 PRO B O 1
ATOM 4019 N N . THR B 1 257 ? 3.525 -27.297 -16.75 1 98.81 257 THR B N 1
ATOM 4020 C CA . THR B 1 257 ? 3.801 -28.641 -16.25 1 98.81 257 THR B CA 1
ATOM 4021 C C . THR B 1 257 ? 3.135 -28.875 -14.898 1 98.81 257 THR B C 1
ATOM 4023 O O . THR B 1 257 ? 2.564 -29.938 -14.648 1 98.81 257 THR B O 1
ATOM 4026 N N . LEU B 1 258 ? 3.191 -27.891 -14.039 1 98.81 258 LEU B N 1
ATOM 4027 C CA . LEU B 1 258 ? 2.578 -27.969 -12.719 1 98.81 258 LEU B CA 1
ATOM 4028 C C . LEU B 1 258 ? 1.062 -28.109 -12.836 1 98.81 258 LEU B C 1
ATOM 4030 O O . LEU B 1 258 ? 0.46 -28.938 -12.148 1 98.81 258 LEU B O 1
ATOM 4034 N N . VAL B 1 259 ? 0.466 -27.25 -13.648 1 98.75 259 VAL B N 1
ATOM 4035 C CA . VAL B 1 259 ? -0.987 -27.25 -13.781 1 98.75 259 VAL B CA 1
ATOM 4036 C C . VAL B 1 259 ? -1.452 -28.594 -14.328 1 98.75 259 VAL B C 1
ATOM 4038 O O . VAL B 1 259 ? -2.389 -29.203 -13.805 1 98.75 259 VAL B O 1
ATOM 4041 N N . ASP B 1 260 ? -0.791 -29.094 -15.406 1 98.69 260 ASP B N 1
ATOM 4042 C CA . ASP B 1 260 ? -1.155 -30.375 -16 1 98.69 260 ASP B CA 1
ATOM 4043 C C . ASP B 1 260 ? -1.025 -31.5 -14.984 1 98.69 260 ASP B C 1
ATOM 4045 O O . ASP B 1 260 ? -1.902 -32.375 -14.891 1 98.69 260 ASP B O 1
ATOM 4049 N N . PHE B 1 261 ? 0.058 -31.484 -14.289 1 98.75 261 PHE B N 1
ATOM 4050 C CA . PHE B 1 261 ? 0.254 -32.469 -13.242 1 98.75 261 PHE B CA 1
ATOM 4051 C C . PHE B 1 261 ? -0.86 -32.406 -12.203 1 98.75 261 PHE B C 1
ATOM 4053 O O . PHE B 1 261 ? -1.405 -33.438 -11.789 1 98.75 261 PHE B O 1
ATOM 4060 N N . ALA B 1 262 ? -1.146 -31.188 -11.719 1 98.5 262 ALA B N 1
ATOM 4061 C CA . ALA B 1 262 ? -2.102 -30.969 -10.641 1 98.5 262 ALA B CA 1
ATOM 4062 C C . ALA B 1 262 ? -3.502 -31.422 -11.039 1 98.5 262 ALA B C 1
ATOM 4064 O O . ALA B 1 262 ? -4.273 -31.891 -10.203 1 98.5 262 ALA B O 1
ATOM 4065 N N . VAL B 1 263 ? -3.865 -31.25 -12.328 1 98.19 263 VAL B N 1
ATOM 4066 C CA . VAL B 1 263 ? -5.156 -31.719 -12.812 1 98.19 263 VAL B CA 1
ATOM 4067 C C . VAL B 1 263 ? -5.309 -33.219 -12.5 1 98.19 263 VAL B C 1
ATOM 4069 O O . VAL B 1 263 ? -6.285 -33.625 -11.875 1 98.19 263 VAL B O 1
ATOM 4072 N N . GLU B 1 264 ? -4.301 -33.969 -12.891 1 98.19 264 GLU B N 1
ATOM 4073 C CA . GLU B 1 264 ? -4.332 -35.406 -12.664 1 98.19 264 GLU B CA 1
ATOM 4074 C C . GLU B 1 264 ? -4.273 -35.719 -11.172 1 98.19 264 GLU B C 1
ATOM 4076 O O . GLU B 1 264 ? -4.961 -36.625 -10.703 1 98.19 264 GLU B O 1
ATOM 4081 N N . TRP B 1 265 ? -3.453 -35 -10.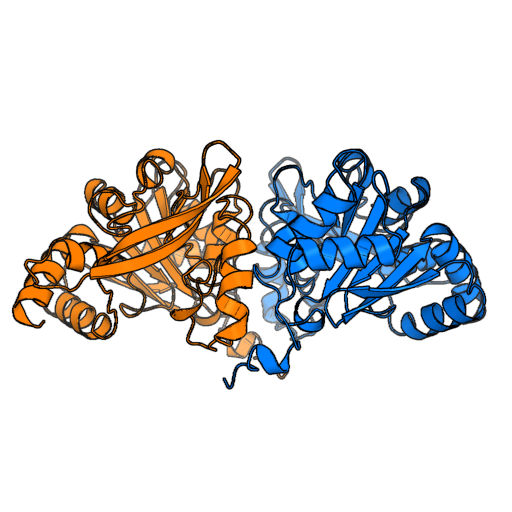5 1 98.19 265 TRP B N 1
ATOM 4082 C CA . TRP B 1 265 ? -3.281 -35.219 -9.07 1 98.19 265 TRP B CA 1
ATOM 4083 C C . TRP B 1 265 ? -4.586 -34.969 -8.32 1 98.19 265 TRP B C 1
ATOM 4085 O O . TRP B 1 265 ? -4.957 -35.781 -7.441 1 98.19 265 TRP B O 1
ATOM 4095 N N . PHE B 1 266 ? -5.273 -33.906 -8.602 1 96.56 266 PHE B N 1
ATOM 4096 C CA . PHE B 1 266 ? -6.539 -33.562 -7.953 1 96.56 266 PHE B CA 1
ATOM 4097 C C . PHE B 1 266 ? -7.59 -34.625 -8.266 1 96.56 266 PHE B C 1
ATOM 4099 O O . PHE B 1 266 ? -8.367 -35.031 -7.398 1 96.56 266 PHE B O 1
ATOM 4106 N N . GLU B 1 267 ? -7.684 -35.125 -9.516 1 96.62 267 GLU B N 1
ATOM 4107 C CA . GLU B 1 267 ? -8.641 -36.156 -9.906 1 96.62 267 GLU B CA 1
ATOM 4108 C C . GLU B 1 267 ? -8.406 -37.469 -9.133 1 96.62 267 GLU B C 1
ATOM 4110 O O . GLU B 1 267 ? -9.359 -38.188 -8.82 1 96.62 267 GLU B O 1
ATOM 4115 N N . ALA B 1 268 ? -7.188 -37.688 -8.805 1 97 268 ALA B N 1
ATOM 4116 C CA . ALA B 1 268 ? -6.824 -38.906 -8.109 1 97 268 ALA B CA 1
ATOM 4117 C C . ALA B 1 268 ? -6.984 -38.75 -6.602 1 97 268 ALA B C 1
ATOM 4119 O O . ALA B 1 268 ? -7.234 -39.75 -5.895 1 97 268 ALA B O 1
ATOM 4120 N N . ASN B 1 269 ? -6.871 -37.531 -6.098 1 94.94 269 ASN B N 1
ATOM 4121 C CA . ASN B 1 269 ? -6.715 -37.406 -4.652 1 94.94 269 ASN B CA 1
ATOM 4122 C C . ASN B 1 269 ? -7.891 -36.656 -4.035 1 94.94 269 ASN B C 1
ATOM 4124 O O . ASN B 1 269 ? -8.039 -36.625 -2.811 1 94.94 269 ASN B O 1
ATOM 4128 N N . ARG B 1 270 ? -8.602 -35.969 -4.902 1 90.94 270 ARG B N 1
ATOM 4129 C CA . ARG B 1 270 ? -9.773 -35.281 -4.398 1 90.94 270 ARG B CA 1
ATOM 4130 C C . ARG B 1 270 ? -11.055 -36.031 -4.711 1 90.94 270 ARG B C 1
ATOM 4132 O O . ARG B 1 270 ? -11.102 -36.812 -5.684 1 90.94 270 ARG B O 1
#

Radius of gyration: 24.46 Å; Cα contacts (8 Å, |Δi|>4): 1248; chains: 2; bounding box: 57×72×48 Å

Sequence (540 aa):
MNETLPEDRSPEPITVESMAADLRELGVQAGQTILVHGSLSKLGWVCGGPQAVVDALQRVVGADGTIVMPTHSPGNMNPADMGNPPVPESWYDTVRETMPPYRPESTPTQGMGAIAECFRNYPGVVRSDHPQHSFAAWGADAEYVTDGHSLKRSLGENSPLARVYELDGDVCFLGTTHATNTSLHLAEYRADLDLGTAPQQSAILVDGEREWVEWDDIDFTDEDFPECGDAFEREHPEAFESGTVGVGDAKLLSQPTLVDFAVEWFEANRMNETLPEDRSPEPITVESMAADLRELGVQAGQTILVHGSLSKLGWVCGGPQAVVDALQRVVGADGTIVMPTHSPGNMNPADMGNPPVPESWYDTVRETMPPYRPESTPTQGMGAIAECFRNYPGVVRSDHPQHSFAAWGADAEYVTDGHSLKRSLGENSPLARVYELDGDVCFLGTTHATNTSLHLAEYRADLDLGTAPQQSAILVDGEREWVEWDDIDFTDEDFPECGDAFEREHPEAFESGTVGVGDAKLLSQPTLVDFAVEWFEANR

Nearest PDB structures (foldseek):
  3kzl-assembly1_A  TM=9.869E-01  e=2.112E-38  Bacillus anthracis
  3e4f-assembly1_B  TM=9.808E-01  e=4.787E-38  Bacillus anthracis
  2nyg-assembly2_C  TM=9.869E-01  e=3.369E-37  Bacillus subtilis
  3n0s-assembly1_A  TM=9.879E-01  e=1.114E-36  Bacillus anthracis str. Ames
  3sma-assembly2_C  TM=9.595E-01  e=2.036E-37  Streptomyces rubellomurinus

InterPro domains:
  IPR003679 Aminoglycoside N(3)-acetyltransferase-like [PF02522] (35-267)
  IPR003679 Aminoglycoside N(3)-acetyltransferase-like [PTHR11104] (13-269)
  IPR028345 Aminoglycoside 3-N-acetyltransferase-like [SSF110710] (11-269)

Foldseek 3Di:
DPPPDQCNFAVDEFFLVLLLVQCVVQPQAALAEEEEQAAQSQQGHHDVGLVSVLSSNCVGHDQNHKYKYKQFAQVQKQLVPDVVPHDDPVCRVVCLVPPDADDLQPDGGDPRYDNQRVNCNDPQKDWAFAHGTIMIMHHDCRCVLRPQQDNEQRLECRHSLVVCLVSQHKYKYHQDALLPVSLLSHLVRVAPDPFDKDKIWGWHDDVRDTDIDIDIYTDDDSPCRRVLRVVLCVVCVVFKGWDGRNNGTMMIGGSNSSSVSSSVVVNVPD/DPPPDQCNFAVDEFFLVLLLVQCVVQPQAALAEEEEQAAQSQQGHHDVTLVSVLSSNCVGHDQNHKYKYKQFAQVQKQLVPDVVPHDDPVCRVVCLVPPDADDLQPDGGDPRYDNQRVNCNDPQKDWAFAHGTIMIMHHDCRCVLRPQQDNEQRLECRHSLVVCLVSQHKYKYHQDALLPVSLLSHLVRVAPDPFDKDKIWGWHDDVRDTDIDIDIYTDDDSPCSRVLRVVLCVVCVVFKGWDGRNNGTMMIGGSNSSSVSSSVVVNVPD

Solvent-accessible surface area (backbone atoms only — not comparable to full-atom values): 27143 Å² total; per-residue (Å²): 126,90,67,78,45,40,69,80,48,24,94,56,76,26,33,30,66,56,35,28,51,26,39,44,73,44,60,56,42,66,48,38,39,36,40,45,42,52,33,62,83,38,28,23,34,43,39,51,48,39,49,19,53,48,50,16,51,49,65,44,22,36,65,70,4,24,45,32,29,60,38,22,19,61,80,47,42,45,51,88,71,41,68,89,56,45,56,60,75,89,43,37,65,56,46,65,73,46,39,58,45,45,38,67,70,43,52,66,54,49,92,39,46,62,37,35,53,39,45,55,48,28,89,77,36,44,52,15,73,30,52,35,66,14,34,22,17,28,42,64,48,16,64,68,32,28,52,76,36,31,78,54,43,44,48,21,81,45,13,44,56,36,40,38,37,75,64,67,14,27,37,33,28,37,35,50,58,42,68,68,45,66,59,55,51,32,13,62,62,68,25,86,61,95,69,55,70,38,82,42,32,34,32,29,60,57,97,84,36,78,40,72,45,73,44,54,29,66,65,80,77,62,85,56,32,42,59,52,43,51,50,46,50,71,74,38,60,86,49,46,37,73,44,48,33,59,69,7,51,23,36,36,28,42,38,44,64,48,27,57,49,42,20,56,47,43,52,72,73,98,128,88,64,79,44,40,69,81,48,24,96,55,76,27,33,31,66,56,33,28,51,27,40,43,72,43,61,57,44,66,48,38,39,35,40,45,42,53,34,63,82,39,28,24,35,45,39,52,48,40,49,20,54,48,50,16,51,48,65,45,22,35,65,70,3,24,45,31,28,59,41,24,19,63,80,50,41,45,50,87,72,39,70,88,57,46,57,60,75,91,42,36,66,56,45,65,75,46,40,58,45,46,38,68,71,43,53,66,54,49,92,40,48,63,38,36,52,39,44,55,48,28,88,79,35,42,52,16,74,30,53,36,66,14,35,23,18,27,44,64,48,18,64,70,32,27,51,76,37,31,77,53,42,46,48,20,82,45,12,44,56,37,41,38,36,75,62,66,14,28,36,32,30,37,37,51,59,42,68,68,46,65,57,55,50,31,13,61,62,68,23,86,61,94,68,56,70,38,82,43,31,33,30,31,60,57,94,83,35,77,40,72,44,75,46,54,28,67,64,81,77,61,85,56,31,43,61,52,42,52,50,46,49,72,75,38,59,88,50,45,37,74,44,49,33,59,69,8,51,23,37,36,29,42,36,44,62,49,26,58,49,42,19,56,48,44,53,72,72,97

Organism: NCBI:txid1227490

pLDDT: mean 96.65, std 5.75, range [35.97, 99.0]

Secondary structure (DSSP, 8-state):
-----HHHH-SS-B-HHHHHHHHHHHT--TT-EEEEEE-GGGS-SBTTHHHHHHHHHHHHH-TTSEEEEE---TTSS-GGG--SSPPPGGGHHHHHHHPPPP-TTTSPPSSS-HHHHHHTTSTT-EE-S-TTT-EEEEETTHHHHHTT--STTTTSTTSHHHHHHHTT-EEEEES--GGG-THHHHHHHHS-----EEEEEEEEEETTEEEEEEEEEE----TTHHHHHHHHHHH-GGGEEEEEETTEEEEEEEHHHHHHHHHHHHHHH-/-----HHHH-SS-B-HHHHHHHHHHHT--TT-EEEEEE-GGGS-SBTTHHHHHHHHHHHHH-TTSEEEEE---TTSS-GGG--SSPPPGGGHHHHHHHPPPP-TTTSPPSSS-HHHHHHTTSTT-EE-S-TTT-EEEEETTHHHHHTT--STTTTSTTSHHHHHHHTT-EEEEES--GGG-THHHHHHHHS---PPEEEEEEEEEETTEEEEEEEEEE----TTHHHHHHHHHHH-GGGEEEEEETTEEEEEEEHHHHHHHHHHHHHHH-